Protein AF-F8LAT2-F1 (afdb_monomer)

Mean predicted aligned error: 1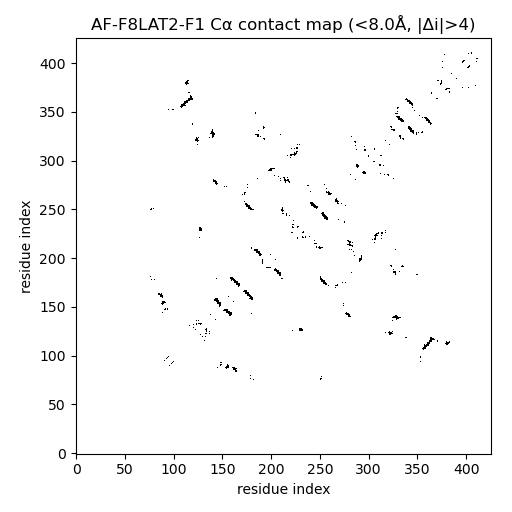1.49 Å

Organism: NCBI:txid765953

pLDDT: mean 87.46, std 16.38, range [27.09, 98.75]

Foldseek 3Di:
DDDDPPVVVVVVVVVVVVVVVVVVVVVVVVVVVVVVVVVVVVVVVVVVVVVVVVVVVVVVVVDDDDPDPCPDDPDPQCVPDDPVFDFLADAACCLVPVLCVVADPPADAADEAEAADAADDPWLACQAPPVVSVVVLPQQWWFQWDDHDPDPPHTHGTQFPGWGWFAPDPQGETKIKTFGDPPFWFAADDCVQVVVPFAAAPVSRDIDTFFLVQLLLQLLLLLAPLQVRPSSVVCCVVCVQFPDWAGPDRGIIMTHGNWDQDPNGTYGDPCPVVVNRGGIGHPCQQLQAARNSHGQDNPPVPSNCSNYPNSSSVCSVVPSCRHFHRGRHQWDWDHDDSFKTKIAGDPSHPRPSVRSHGMYIYTYDNDLVVSVVCVLQVVHLDHDDDPVCPVVVVVSCVDPSQVVCVVVVNHDDDDDDDDPDDDPPD

InterPro domains:
  IPR000914 Solute-binding protein family 5 domain [PF00496] (178-401)
  IPR039424 Solute-binding protein family 5 [PTHR30290] (112-395)

Nearest PDB structures (foldseek):
  7kz9-assembly2_B  TM=7.479E-01  e=2.519E-10  Pseudomonas sp. PDC86
  1uqw-assembly2_B  TM=7.620E-01  e=5.912E-09  Escherichia coli K-12
  6wm7-assembly1_A  TM=7.406E-01  e=2.138E-08  Chelativorans sp. BNC1
  8azb-assembly1_A  TM=6.961E-01  e=1.264E-08  Bacillus subtilis subsp. subtilis str. 168
  3tcf-assembly2_B  TM=6.672E-01  e=8.395E-09  Escherichia coli K-12

Radius of gyration: 28.78 Å; Cα contacts (8 Å, |Δi|>4): 587; chains: 1; bounding box: 106×82×67 Å

Secondary structure (DSSP, 8-state):
-----HHHHHHHHHHHHHHHHHHHHHHHHHHHHHHHHHHHHHHHHHHHHHHHHHHHHHHHTT-------------TT-TT--TTSPPS----HIIIIIHHHHS-TT----SEEEEEEES--S---TT-S-HHHHHHHHHHS-BSEEEPTT-TT-EEESSEEEEEEEEETTTTEEEEEEEEPTT-EEPPP-GGGGTT--PPPGGGGS-EE--HHHHHHHHHHHH-TT---HHHHHHHHHHTTEEEEEEEETTEEEEEE--EEETTEEE--TTHHHHHHT-B---HHHHTB-TTS-BSSS---STTHHHH-HHHHHHHHT-TTTTS----SSEEEEEE-SSEEEEEE-TT-S-GGG--SSEEEEEEESSHHHHHHHHHTTSSS-----GGGHHHHHHHHTSHHHHHHHHTT-PPP-------------

Structure (mmCIF, N/CA/C/O backbone):
data_AF-F8LAT2-F1
#
_entry.id   AF-F8LAT2-F1
#
loop_
_atom_site.group_PDB
_atom_site.id
_atom_site.type_symbol
_atom_site.label_atom_id
_atom_site.label_alt_id
_atom_site.label_comp_id
_atom_site.label_asym_id
_atom_site.label_entity_id
_atom_site.label_seq_id
_atom_site.pdbx_PDB_ins_code
_atom_site.Cartn_x
_atom_site.Cartn_y
_atom_site.Cartn_z
_atom_site.occupancy
_atom_site.B_iso_or_equiv
_atom_site.auth_seq_id
_atom_site.auth_comp_id
_atom_site.auth_asym_id
_atom_site.auth_atom_id
_atom_site.pdbx_PDB_model_num
ATOM 1 N N . MET A 1 1 ? -66.794 55.285 13.303 1.00 44.91 1 MET A N 1
ATOM 2 C CA . MET A 1 1 ? -65.965 54.066 13.448 1.00 44.91 1 MET A CA 1
ATOM 3 C C . MET A 1 1 ? -66.887 52.880 13.693 1.00 44.91 1 MET A C 1
ATOM 5 O O . MET A 1 1 ? -67.553 52.852 14.721 1.00 44.91 1 MET A O 1
ATOM 9 N N . LYS A 1 2 ? -67.024 51.974 12.715 1.00 46.91 2 LYS A N 1
ATOM 10 C CA . LYS A 1 2 ? -67.900 50.793 12.812 1.00 46.91 2 LYS A CA 1
ATOM 11 C C . LYS A 1 2 ? -67.314 49.830 13.852 1.00 46.91 2 LYS A C 1
ATOM 13 O O . LYS A 1 2 ? -66.182 49.393 13.692 1.00 46.91 2 LYS A O 1
ATOM 18 N N . ARG A 1 3 ? -68.063 49.550 14.924 1.00 59.72 3 ARG A N 1
ATOM 19 C CA . ARG A 1 3 ? -67.725 48.508 15.904 1.00 59.72 3 ARG A CA 1
ATOM 20 C C . ARG A 1 3 ? -67.849 47.159 15.201 1.00 59.72 3 ARG A C 1
ATOM 22 O O . ARG A 1 3 ? -68.953 46.784 14.812 1.00 59.72 3 ARG A O 1
ATOM 29 N N . GLU A 1 4 ? -66.732 46.471 14.995 1.00 61.09 4 GLU A N 1
ATOM 30 C CA . GLU A 1 4 ? -66.773 45.080 14.551 1.00 61.09 4 GLU A CA 1
ATOM 31 C C . GLU A 1 4 ? -67.508 44.239 15.610 1.00 61.09 4 GLU A C 1
ATOM 33 O O . GLU A 1 4 ? -67.315 44.457 16.812 1.00 61.09 4 GLU A O 1
ATOM 38 N N . PRO A 1 5 ? -68.393 43.315 15.202 1.00 71.31 5 PRO A N 1
ATOM 39 C CA . PRO A 1 5 ? -69.150 42.515 16.148 1.00 71.31 5 PRO A CA 1
ATOM 40 C C . PRO A 1 5 ? -68.196 41.587 16.908 1.00 71.31 5 PRO A C 1
ATOM 42 O O . PRO A 1 5 ? -67.446 40.827 16.303 1.00 71.31 5 PRO A O 1
ATOM 45 N N . LEU A 1 6 ? -68.257 41.629 18.241 1.00 70.69 6 LEU A N 1
ATOM 46 C CA . LEU A 1 6 ? -67.458 40.832 19.190 1.00 70.69 6 LEU A CA 1
ATOM 47 C C . LEU A 1 6 ? -67.386 39.331 18.828 1.00 70.69 6 LEU A C 1
ATOM 49 O O . LEU A 1 6 ? -66.373 38.673 19.057 1.00 70.69 6 LEU A O 1
ATOM 53 N N . ALA A 1 7 ? -68.438 38.815 18.188 1.00 70.81 7 ALA A N 1
ATOM 54 C CA . ALA A 1 7 ? -68.521 37.453 17.668 1.00 70.81 7 ALA A CA 1
ATOM 55 C C . ALA A 1 7 ? -67.448 37.123 16.609 1.00 70.81 7 ALA A C 1
ATOM 57 O O . ALA A 1 7 ? -66.919 36.016 16.594 1.00 70.81 7 ALA A O 1
ATOM 58 N N . LEU A 1 8 ? -67.084 38.078 15.750 1.00 73.69 8 LEU A N 1
ATOM 59 C CA . LEU A 1 8 ? -66.095 37.888 14.683 1.00 73.69 8 LEU A CA 1
ATOM 60 C C . LEU A 1 8 ? -64.666 37.790 15.241 1.00 73.69 8 LEU A C 1
ATOM 62 O O . LEU A 1 8 ? -63.829 37.074 14.693 1.00 73.69 8 LEU A O 1
ATOM 66 N N . TYR A 1 9 ? -64.406 38.458 16.368 1.00 77.25 9 TYR A N 1
ATOM 67 C CA . TYR A 1 9 ? -63.126 38.392 17.071 1.00 77.25 9 TYR A CA 1
ATOM 68 C C . TYR A 1 9 ? -62.951 37.052 17.799 1.00 77.25 9 TYR A C 1
ATOM 70 O O . TYR A 1 9 ? -61.904 36.417 17.691 1.00 77.25 9 TYR A O 1
ATOM 78 N N . LEU A 1 10 ? -64.008 36.578 18.471 1.00 78.50 10 LEU A N 1
ATOM 79 C CA . LEU A 1 10 ? -64.029 35.259 19.114 1.00 78.50 10 LEU A CA 1
ATOM 80 C C . LEU A 1 10 ? -63.871 34.123 18.096 1.00 78.50 10 LEU A C 1
ATOM 82 O O . LEU A 1 10 ? -63.097 33.198 18.334 1.00 78.50 10 LEU A O 1
ATOM 86 N N . LEU A 1 11 ? -64.538 34.222 16.940 1.00 80.81 11 LEU A N 1
ATOM 87 C CA . LEU A 1 11 ? -64.411 33.238 15.865 1.00 80.81 11 LEU A CA 1
ATOM 88 C C . LEU A 1 11 ? -62.973 33.173 15.327 1.00 80.81 11 LEU A C 1
ATOM 90 O O . LEU A 1 11 ? -62.436 32.079 15.180 1.00 80.81 11 LEU A O 1
ATOM 94 N N . ARG A 1 12 ? -62.323 34.328 15.107 1.00 80.69 12 ARG A N 1
ATOM 95 C CA . ARG A 1 12 ? -60.919 34.388 14.663 1.00 80.69 12 ARG A CA 1
ATOM 96 C C . ARG A 1 12 ? -59.965 33.735 15.658 1.00 80.69 12 ARG A C 1
ATOM 98 O O . ARG A 1 12 ? -59.090 32.981 15.242 1.00 80.69 12 ARG A O 1
ATOM 105 N N . ILE A 1 13 ? -60.141 33.988 16.955 1.00 85.12 13 ILE A N 1
ATOM 106 C CA . ILE A 1 13 ? -59.302 33.386 18.002 1.00 85.12 13 ILE A CA 1
ATOM 107 C C . ILE A 1 13 ? -59.473 31.862 18.018 1.00 85.12 13 ILE A C 1
ATOM 109 O O . ILE A 1 13 ? -58.476 31.144 18.021 1.00 85.12 13 ILE A O 1
ATOM 113 N N . LEU A 1 14 ? -60.711 31.367 17.946 1.00 85.88 14 LEU A N 1
ATOM 114 C CA . LEU A 1 14 ? -61.004 29.932 17.883 1.00 85.88 14 LEU A CA 1
ATOM 115 C C . LEU A 1 14 ? -60.395 29.265 16.644 1.00 85.88 14 LEU A C 1
ATOM 117 O O . LEU A 1 14 ? -59.778 28.207 16.763 1.00 85.88 14 LEU A O 1
ATOM 121 N N . THR A 1 15 ? -60.497 29.892 15.468 1.00 84.44 15 THR A N 1
ATOM 122 C CA . THR A 1 15 ? -59.886 29.353 14.243 1.00 84.44 15 THR A CA 1
ATOM 123 C C . THR A 1 15 ? -58.361 29.363 14.293 1.00 84.44 15 THR A C 1
ATOM 125 O O . THR A 1 15 ? -57.737 28.387 13.881 1.00 84.44 15 THR A O 1
ATOM 128 N N . SER A 1 16 ? -57.747 30.417 14.839 1.00 81.19 16 SER A N 1
ATOM 129 C CA . SER A 1 16 ? -56.289 30.494 14.985 1.00 81.19 16 SER A CA 1
ATOM 130 C C . SER A 1 16 ? -55.766 29.457 15.975 1.00 81.19 16 SER A C 1
ATOM 132 O O . SER A 1 16 ? -54.742 28.827 15.720 1.00 81.19 16 SER A O 1
ATOM 134 N N . PHE A 1 17 ? -56.487 29.226 17.076 1.00 91.00 17 PHE A N 1
ATOM 135 C CA . PHE A 1 17 ? -56.119 28.208 18.057 1.00 91.00 17 PHE A CA 1
ATOM 136 C C . PHE A 1 17 ? -56.288 26.788 17.496 1.00 91.00 17 PHE A C 1
ATOM 138 O O . PHE A 1 17 ? -55.424 25.938 17.699 1.00 91.00 17 PHE A O 1
ATOM 145 N N . GLY A 1 18 ? -57.349 26.545 16.717 1.00 90.38 18 GLY A N 1
ATOM 146 C CA . GLY A 1 18 ? -57.549 25.279 16.008 1.00 90.38 18 GLY A CA 1
ATOM 147 C C . GLY A 1 18 ? -56.432 24.986 15.003 1.00 90.38 18 GLY A C 1
ATOM 148 O O . GLY A 1 18 ? -55.862 23.897 15.018 1.00 90.38 18 GLY A O 1
ATOM 149 N N . LEU A 1 19 ? -56.057 25.968 14.177 1.00 87.19 19 LEU A N 1
ATOM 150 C CA . LEU A 1 19 ? -54.946 25.832 13.225 1.00 87.19 19 LEU A CA 1
ATOM 151 C C . LEU A 1 19 ? -53.607 25.576 13.927 1.00 87.19 19 LEU A C 1
ATOM 153 O O . LEU A 1 19 ? -52.824 24.742 13.472 1.00 87.19 19 LEU A O 1
ATOM 157 N N . PHE A 1 20 ? -53.361 26.243 15.056 1.00 91.06 20 PHE A N 1
ATOM 158 C CA . PHE A 1 20 ? -52.162 26.012 15.857 1.00 91.06 20 PHE A CA 1
ATOM 159 C C . PHE A 1 20 ? -52.115 24.585 16.426 1.00 91.06 20 PHE A C 1
ATOM 161 O O . PHE A 1 20 ? -51.088 23.915 16.316 1.00 91.06 20 PHE A O 1
ATOM 168 N N . ALA A 1 21 ? -53.235 24.079 16.952 1.00 89.19 21 ALA A N 1
ATOM 169 C CA . ALA A 1 21 ? -53.330 22.707 17.448 1.00 89.19 21 ALA A CA 1
ATOM 170 C C . ALA A 1 21 ? -53.102 21.664 16.337 1.00 89.19 21 ALA A C 1
ATOM 172 O O . ALA A 1 21 ? -52.411 20.670 16.560 1.00 89.19 21 ALA A O 1
ATOM 173 N N . PHE A 1 22 ? -53.612 21.903 15.123 1.00 88.06 22 PHE A N 1
ATOM 174 C CA . PHE A 1 22 ? -53.354 21.029 13.973 1.00 88.06 22 PHE A CA 1
ATOM 175 C C . PHE A 1 22 ? -51.885 21.032 13.538 1.00 88.06 22 PHE A C 1
ATOM 177 O O . PHE A 1 22 ? -51.344 19.964 13.252 1.00 88.06 22 PHE A O 1
ATOM 184 N N . MET A 1 23 ? -51.205 22.184 13.539 1.00 86.44 23 MET A N 1
ATOM 185 C CA . MET A 1 23 ? -49.764 22.222 13.252 1.00 86.44 23 MET A CA 1
ATOM 186 C C . MET A 1 23 ? -48.939 21.500 14.320 1.00 86.44 23 MET A C 1
ATOM 188 O O . MET A 1 23 ? -48.005 20.778 13.976 1.00 86.44 23 MET A O 1
ATOM 192 N N . ALA A 1 24 ? -49.299 21.639 15.599 1.00 85.56 24 ALA A N 1
ATOM 193 C CA . ALA A 1 24 ? -48.635 20.918 16.682 1.00 85.56 24 ALA A CA 1
ATOM 194 C C . ALA A 1 24 ? -48.822 19.395 16.552 1.00 85.56 24 ALA A C 1
ATOM 196 O O . ALA A 1 24 ? -47.862 18.644 16.713 1.00 85.56 24 ALA A O 1
ATOM 197 N N . MET A 1 25 ? -50.023 18.937 16.180 1.00 86.06 25 MET A N 1
ATOM 198 C CA . MET A 1 25 ? -50.284 17.518 15.912 1.00 86.06 25 MET A CA 1
ATOM 199 C C . MET A 1 25 ? -49.513 16.991 14.696 1.00 86.06 25 MET A C 1
ATOM 201 O O . MET A 1 25 ? -48.975 15.889 14.758 1.00 86.06 25 MET A O 1
ATOM 205 N N . LEU A 1 26 ? -49.409 17.767 13.612 1.00 83.56 26 LEU A N 1
ATOM 206 C CA . LEU A 1 26 ? -48.616 17.383 12.436 1.00 83.56 26 LEU A CA 1
ATOM 207 C C . LEU A 1 26 ? -47.124 17.286 12.758 1.00 83.56 26 LEU A C 1
ATOM 209 O O . LEU A 1 26 ? -46.466 16.334 12.343 1.00 83.56 26 LEU A O 1
ATOM 213 N N . TYR A 1 27 ? -46.599 18.237 13.532 1.00 89.56 27 TYR A N 1
ATOM 214 C CA . TYR A 1 27 ? -45.217 18.197 13.998 1.00 89.56 27 TYR A CA 1
ATOM 215 C C . TYR A 1 27 ? -44.956 16.956 14.857 1.00 89.56 27 TYR A C 1
ATOM 217 O O . TYR A 1 27 ? -43.986 16.232 14.633 1.00 89.56 27 TYR A O 1
ATOM 225 N N . TRP A 1 28 ? -45.861 16.663 15.791 1.00 83.31 28 TRP A N 1
ATOM 226 C CA . TRP A 1 28 ? -45.716 15.512 16.674 1.00 83.31 28 TRP A CA 1
ATOM 227 C C . TRP A 1 28 ? -45.829 14.183 15.916 1.00 83.31 28 TRP A C 1
ATOM 229 O O . TRP A 1 28 ? -45.012 13.290 16.121 1.00 83.31 28 TRP A O 1
ATOM 239 N N . SER A 1 29 ? -46.750 14.090 14.952 1.00 87.38 29 SER A N 1
ATOM 240 C CA . SER A 1 29 ? -46.856 12.939 14.049 1.00 87.38 29 SER A CA 1
ATOM 241 C C . SER A 1 29 ? -45.600 12.752 13.195 1.00 87.38 29 SER A C 1
ATOM 243 O O . SER A 1 29 ? -45.178 11.618 12.991 1.00 87.38 29 SER A O 1
ATOM 245 N N . SER A 1 30 ? -44.990 13.833 12.700 1.00 82.31 30 SER A N 1
ATOM 246 C CA . SER A 1 30 ? -43.747 13.753 11.923 1.00 82.31 30 SER A CA 1
ATOM 247 C C . SER A 1 30 ? -42.578 13.267 12.776 1.00 82.31 30 SER A C 1
ATOM 249 O O . SER A 1 30 ? -41.777 12.464 12.305 1.00 82.31 30 SER A O 1
ATOM 251 N N . SER A 1 31 ? -42.488 13.732 14.024 1.00 83.56 31 SER A N 1
ATOM 252 C CA . SER A 1 31 ? -41.450 13.295 14.962 1.00 83.56 31 SER A CA 1
ATOM 253 C C . SER A 1 31 ? -41.573 11.803 15.275 1.00 83.56 31 SER A C 1
ATOM 255 O O . SER A 1 31 ? -40.567 11.101 15.278 1.00 83.56 31 SER A O 1
ATOM 257 N N . LEU A 1 32 ? -42.801 11.310 15.471 1.00 82.12 32 LEU A N 1
ATOM 258 C CA . LEU A 1 32 ? -43.060 9.894 15.746 1.00 82.12 32 LEU A CA 1
ATOM 259 C C . LEU A 1 32 ? -42.668 9.006 14.553 1.00 82.12 32 LEU A C 1
ATOM 261 O O . LEU A 1 32 ? -41.980 8.006 14.715 1.00 82.12 32 LEU A O 1
ATOM 265 N N . VAL A 1 33 ? -43.027 9.423 13.333 1.00 80.19 33 VAL A N 1
ATOM 266 C CA . VAL A 1 33 ? -42.658 8.705 12.100 1.00 80.19 33 VAL A CA 1
ATOM 267 C C . VAL A 1 33 ? -41.141 8.697 11.884 1.00 80.19 33 VAL A C 1
ATOM 269 O O . VAL A 1 33 ? -40.595 7.716 11.382 1.00 80.19 33 VAL A O 1
ATOM 272 N N . GLU A 1 34 ? -40.434 9.766 12.261 1.00 79.88 34 GLU A N 1
ATOM 273 C CA . GLU A 1 34 ? -38.973 9.820 12.170 1.00 79.88 34 GLU A CA 1
ATOM 274 C C . GLU A 1 34 ? -38.292 8.892 13.190 1.00 79.88 34 GLU A C 1
ATOM 276 O O . GLU A 1 34 ? -37.282 8.259 12.865 1.00 79.88 34 GLU A O 1
ATOM 281 N N . GLU A 1 35 ? -38.838 8.779 14.402 1.00 79.69 35 GLU A N 1
ATOM 282 C CA . GLU A 1 35 ? -38.375 7.822 15.415 1.00 79.69 35 GLU A CA 1
ATOM 283 C C . GLU A 1 35 ? -38.609 6.371 14.977 1.00 79.69 35 GLU A C 1
ATOM 285 O O . GLU A 1 35 ? -37.674 5.568 15.033 1.00 79.69 35 GLU A O 1
ATOM 290 N N . ASP A 1 36 ? -39.784 6.060 14.426 1.00 74.69 36 ASP A N 1
ATOM 291 C CA . ASP A 1 36 ? -40.097 4.731 13.886 1.00 74.69 36 ASP A CA 1
ATOM 292 C C . ASP A 1 36 ? -39.223 4.384 12.667 1.00 74.69 36 ASP A C 1
ATOM 294 O O . ASP A 1 36 ? -38.719 3.270 12.531 1.00 74.69 36 ASP A O 1
ATOM 298 N N . LEU A 1 37 ? -38.935 5.349 11.788 1.00 74.12 37 LEU A N 1
ATOM 299 C CA . LEU A 1 37 ? -37.991 5.143 10.683 1.00 74.12 37 LEU A CA 1
ATOM 300 C C . LEU A 1 37 ? -36.563 4.896 11.177 1.00 74.12 37 LEU A C 1
ATOM 302 O O . LEU A 1 37 ? -35.821 4.118 10.565 1.00 74.12 37 LEU A O 1
ATOM 306 N N . LYS A 1 38 ? -36.149 5.552 12.267 1.00 76.50 38 LYS A N 1
ATOM 307 C CA . LYS A 1 38 ? -34.843 5.314 12.892 1.00 76.50 38 LYS A CA 1
ATOM 308 C C . LYS A 1 38 ? -34.787 3.924 13.524 1.00 76.50 38 LYS A C 1
ATOM 310 O O . LYS A 1 38 ? -33.777 3.247 13.318 1.00 76.50 38 LYS A O 1
ATOM 315 N N . SER A 1 39 ? -35.842 3.478 14.210 1.00 77.12 39 SER A N 1
ATOM 316 C CA . SER A 1 39 ? -35.899 2.145 14.827 1.00 77.12 39 SER A CA 1
ATOM 317 C C . SER A 1 39 ? -35.858 1.039 13.767 1.00 77.12 39 SER A C 1
ATOM 319 O O . SER A 1 39 ? -34.952 0.207 13.800 1.00 77.12 39 SER A O 1
ATOM 321 N N . VAL A 1 40 ? -36.690 1.125 12.723 1.00 75.19 40 VAL A N 1
ATOM 322 C CA . VAL A 1 40 ? -36.713 0.162 11.607 1.00 75.19 40 VAL A CA 1
ATOM 323 C C . VAL A 1 40 ? -35.362 0.109 10.888 1.00 75.19 40 VAL A C 1
ATOM 325 O O . VAL A 1 40 ? -34.879 -0.957 10.501 1.00 75.19 40 VAL A O 1
ATOM 328 N N . ARG A 1 41 ? -34.682 1.251 10.727 1.00 72.88 41 ARG A N 1
ATOM 329 C CA . ARG A 1 41 ? -33.348 1.295 10.107 1.00 72.88 41 ARG A CA 1
ATOM 330 C C . ARG A 1 41 ? -32.264 0.684 10.999 1.00 72.88 41 ARG A C 1
ATOM 332 O O . ARG A 1 41 ? -31.286 0.158 10.463 1.00 72.88 41 ARG A O 1
ATOM 339 N N . MET A 1 42 ? -32.409 0.749 12.324 1.00 77.31 42 MET A N 1
ATOM 340 C CA . MET A 1 42 ? -31.531 0.041 13.260 1.00 77.31 42 MET A CA 1
ATOM 341 C C . MET A 1 42 ? -31.795 -1.466 13.249 1.00 77.31 42 MET A C 1
ATOM 343 O O . MET A 1 42 ? -30.836 -2.230 13.147 1.00 77.31 42 MET A O 1
ATOM 347 N N . GLU A 1 43 ? -33.059 -1.889 13.237 1.00 73.62 43 GLU A N 1
ATOM 348 C CA . GLU A 1 43 ? -33.444 -3.302 13.144 1.00 73.62 43 GLU A CA 1
ATOM 349 C C . GLU A 1 43 ? -32.963 -3.933 11.832 1.00 73.62 43 GLU A C 1
ATOM 351 O O . GLU A 1 43 ? -32.356 -5.001 11.842 1.00 73.62 43 GLU A O 1
ATOM 356 N N . LEU A 1 44 ? -33.098 -3.236 10.696 1.00 72.62 44 LEU A N 1
ATOM 357 C CA . LEU A 1 44 ? -32.559 -3.693 9.407 1.00 72.62 44 LEU A CA 1
ATOM 358 C C . LEU A 1 44 ? -31.027 -3.798 9.403 1.00 72.62 44 LEU A C 1
ATOM 360 O O . LEU A 1 44 ? -30.465 -4.659 8.723 1.00 72.62 44 LEU A O 1
ATOM 364 N N . ARG A 1 45 ? -30.328 -2.930 10.146 1.00 70.88 45 ARG A N 1
ATOM 365 C CA . ARG A 1 45 ? -28.870 -3.030 10.315 1.00 70.88 45 ARG A CA 1
ATOM 366 C C . ARG A 1 45 ? -28.491 -4.232 11.174 1.00 70.88 45 ARG A C 1
ATOM 368 O O . ARG A 1 45 ? -27.539 -4.919 10.814 1.00 70.88 45 ARG A O 1
ATOM 375 N N . GLN A 1 46 ? -29.229 -4.501 12.249 1.00 72.94 46 GLN A N 1
ATOM 376 C CA . GLN A 1 46 ? -29.024 -5.683 13.088 1.00 72.94 46 GLN A CA 1
ATOM 377 C C . GLN A 1 46 ? -29.297 -6.972 12.305 1.00 72.94 46 GLN A C 1
ATOM 379 O O . GLN A 1 46 ? -28.395 -7.792 12.184 1.00 72.94 46 GLN A O 1
ATOM 384 N N . LEU A 1 47 ? -30.437 -7.079 11.616 1.00 69.19 47 LEU A N 1
ATOM 385 C CA . LEU A 1 47 ? -30.765 -8.218 10.748 1.00 69.19 47 LEU A CA 1
ATOM 386 C C . LEU A 1 47 ? -29.716 -8.454 9.654 1.00 69.19 47 LEU A C 1
ATOM 388 O O . LEU A 1 47 ? -29.323 -9.590 9.395 1.00 69.19 47 LEU A O 1
ATOM 392 N N . ARG A 1 48 ? -29.210 -7.389 9.019 1.00 66.00 48 ARG A N 1
ATOM 393 C CA . ARG A 1 48 ? -28.125 -7.506 8.031 1.00 66.00 48 ARG A CA 1
ATOM 394 C C . ARG A 1 48 ? -26.830 -8.028 8.657 1.00 66.00 48 ARG A C 1
ATOM 396 O O . ARG A 1 48 ? -26.109 -8.786 8.003 1.00 66.00 48 ARG A O 1
ATOM 403 N N . ASN A 1 49 ? -26.520 -7.616 9.882 1.00 66.94 49 ASN A N 1
ATOM 404 C CA . ASN A 1 49 ? -25.345 -8.083 10.611 1.00 66.94 49 ASN A CA 1
ATOM 405 C C . ASN A 1 49 ? -25.502 -9.549 11.040 1.00 66.94 49 ASN A C 1
ATOM 407 O O . ASN A 1 49 ? -24.564 -10.323 10.852 1.00 66.94 49 ASN A O 1
ATOM 411 N N . ASP A 1 50 ? -26.690 -9.952 11.486 1.00 65.31 50 ASP A N 1
ATOM 412 C CA . ASP A 1 50 ? -26.999 -11.324 11.899 1.00 65.31 50 ASP A CA 1
ATOM 413 C C . ASP A 1 50 ? -26.966 -12.291 10.707 1.00 65.31 50 ASP A C 1
ATOM 415 O O . ASP A 1 50 ? -26.337 -13.349 10.771 1.00 65.31 50 ASP A O 1
ATOM 419 N N . VAL A 1 51 ? -27.541 -11.903 9.562 1.00 63.25 51 VAL A N 1
ATOM 420 C CA . VAL A 1 51 ? -27.476 -12.690 8.316 1.00 63.25 51 VAL A CA 1
ATOM 421 C C . VAL A 1 51 ? -26.036 -12.810 7.812 1.00 63.25 51 VAL A C 1
ATOM 423 O O . VAL A 1 51 ? -25.619 -13.889 7.381 1.00 63.25 51 VAL A O 1
ATOM 426 N N . ARG A 1 52 ? -25.235 -11.737 7.905 1.00 53.97 52 ARG A N 1
ATOM 427 C CA . ARG A 1 52 ? -23.802 -11.806 7.584 1.00 53.97 52 ARG A CA 1
ATOM 428 C C . ARG A 1 52 ? -23.087 -12.786 8.510 1.00 53.97 52 ARG A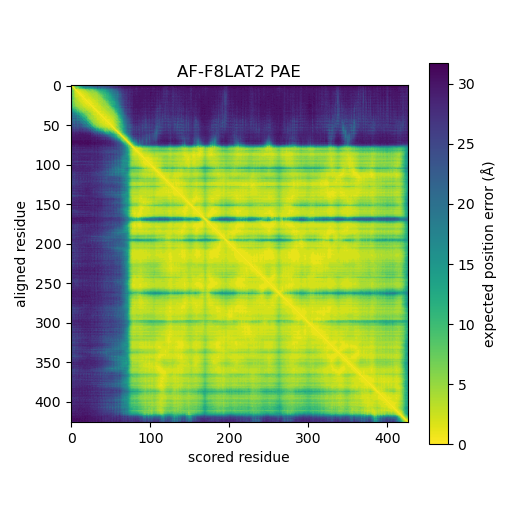 C 1
ATOM 430 O O . ARG A 1 52 ? -22.420 -13.680 7.992 1.00 53.97 52 ARG A O 1
ATOM 437 N N . GLN A 1 53 ? -23.262 -12.684 9.828 1.00 50.06 53 GLN A N 1
ATOM 438 C CA . GLN A 1 53 ? -22.641 -13.593 10.800 1.00 50.06 53 GLN A CA 1
ATOM 439 C C . GLN A 1 53 ? -23.033 -15.064 10.579 1.00 50.06 53 GLN A C 1
ATOM 441 O O . GLN A 1 53 ? -22.173 -15.946 10.650 1.00 50.06 53 GLN A O 1
ATOM 446 N N . LEU A 1 54 ? -24.297 -15.340 10.246 1.00 46.41 54 LEU A N 1
ATOM 447 C CA . LEU A 1 54 ? -24.775 -16.690 9.927 1.00 46.41 54 LEU A CA 1
ATOM 448 C C . LEU A 1 54 ? -24.170 -17.229 8.620 1.00 46.41 54 LEU A C 1
ATOM 450 O O . LEU A 1 54 ? -23.759 -18.394 8.566 1.00 46.41 54 LEU A O 1
ATOM 454 N N . SER A 1 55 ? -24.031 -16.386 7.588 1.00 42.12 55 SER A N 1
ATOM 455 C CA . SER A 1 55 ? -23.333 -16.774 6.354 1.00 42.12 55 SER A CA 1
ATOM 456 C C . SER A 1 55 ? -21.846 -17.061 6.610 1.00 42.12 55 SER A C 1
ATOM 458 O O . S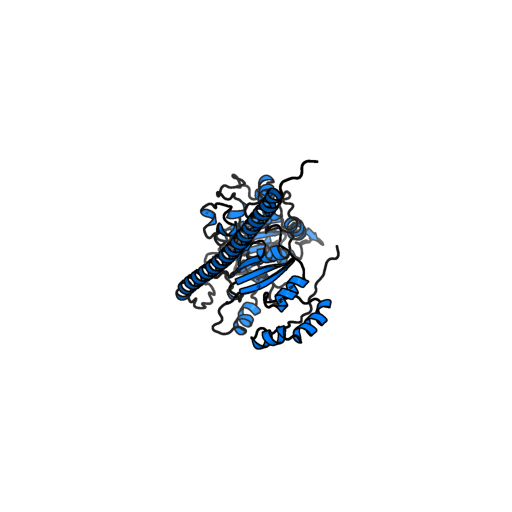ER A 1 55 ? -21.323 -18.063 6.126 1.00 42.12 55 SER A O 1
ATOM 460 N N . PHE A 1 56 ? -21.189 -16.268 7.468 1.00 44.84 56 PHE A N 1
ATOM 461 C CA . PHE A 1 56 ? -19.786 -16.452 7.843 1.00 44.84 56 PHE A CA 1
ATOM 462 C C . PHE A 1 56 ? -19.559 -17.756 8.620 1.00 44.84 56 PHE A C 1
ATOM 464 O O . PHE A 1 56 ? -18.649 -18.508 8.279 1.00 44.84 56 PHE A O 1
ATOM 471 N N . ARG A 1 57 ? -20.416 -18.102 9.594 1.00 39.28 57 ARG A N 1
ATOM 472 C CA . ARG A 1 57 ? -20.319 -19.386 10.325 1.00 39.28 57 ARG A CA 1
ATOM 473 C C . ARG A 1 57 ? -20.469 -20.611 9.420 1.00 39.28 57 ARG A C 1
ATOM 475 O O . ARG A 1 57 ? -19.851 -21.643 9.679 1.00 39.28 57 ARG A O 1
ATOM 482 N N . THR A 1 58 ? -21.268 -20.499 8.362 1.00 34.72 58 THR A N 1
ATOM 483 C CA . THR A 1 58 ? -21.496 -21.600 7.414 1.00 34.72 58 THR A CA 1
ATOM 484 C C . THR A 1 58 ? -20.305 -21.788 6.466 1.00 34.72 58 THR A C 1
ATOM 486 O O . THR A 1 58 ? -19.991 -22.918 6.097 1.00 34.72 58 THR A O 1
ATOM 489 N N . VAL A 1 59 ? -19.590 -20.707 6.131 1.00 40.34 59 VAL A N 1
ATOM 490 C CA . VAL A 1 59 ? -18.358 -20.753 5.322 1.00 40.34 59 VAL A CA 1
ATOM 491 C C . VAL A 1 59 ? -17.162 -21.253 6.145 1.00 40.34 59 VAL A C 1
ATOM 493 O O . VAL A 1 59 ? -16.431 -22.123 5.682 1.00 40.34 59 VAL A O 1
ATOM 496 N N . PHE A 1 60 ? -17.006 -20.803 7.395 1.00 36.09 60 PHE A N 1
ATOM 497 C CA . PHE A 1 60 ? -15.875 -21.189 8.254 1.00 36.09 60 PHE A CA 1
ATOM 498 C C . PHE A 1 60 ? -15.852 -22.682 8.633 1.00 36.09 60 PHE A C 1
ATOM 500 O O . PHE A 1 60 ? -14.779 -23.265 8.749 1.00 36.09 60 PHE A O 1
ATOM 507 N N . LYS A 1 61 ? -17.009 -23.357 8.738 1.00 34.41 61 LYS A N 1
ATOM 508 C CA . LYS A 1 61 ? -17.052 -24.809 9.015 1.00 34.41 61 LYS A CA 1
ATOM 509 C C . LYS A 1 61 ? -16.581 -25.701 7.857 1.00 34.41 61 LYS A C 1
ATOM 511 O O . LYS A 1 61 ? -16.440 -26.904 8.061 1.00 34.41 61 LYS A O 1
ATOM 516 N N . ARG A 1 62 ? -16.349 -25.158 6.655 1.00 31.66 62 ARG A N 1
ATOM 517 C CA . ARG A 1 62 ? -15.890 -25.933 5.486 1.00 31.66 62 ARG A CA 1
ATOM 518 C C . ARG A 1 62 ? -14.400 -25.808 5.179 1.00 31.66 62 ARG A C 1
ATOM 520 O O . ARG A 1 62 ? -13.923 -26.505 4.291 1.00 31.66 62 ARG A O 1
ATOM 527 N N . SER A 1 63 ? -13.660 -24.996 5.921 1.00 36.94 63 SER A N 1
ATOM 528 C CA . SER A 1 63 ? -12.237 -24.780 5.664 1.00 36.94 63 SER A CA 1
ATOM 529 C C . SER A 1 63 ? -11.509 -24.456 6.961 1.00 36.94 63 SER A C 1
ATOM 531 O O . SER A 1 63 ? -11.194 -23.302 7.230 1.00 36.94 63 SER A O 1
ATOM 533 N N . ALA A 1 64 ? -11.245 -25.491 7.759 1.00 28.97 64 ALA A N 1
ATOM 534 C CA . ALA A 1 64 ? -10.142 -25.461 8.710 1.00 28.97 64 ALA A CA 1
ATOM 535 C C . ALA A 1 64 ? -8.846 -25.647 7.899 1.00 28.97 64 ALA A C 1
ATOM 537 O O . ALA A 1 64 ? -8.670 -26.714 7.300 1.00 28.97 64 ALA A O 1
ATOM 538 N N . PRO A 1 65 ? -7.956 -24.644 7.799 1.00 34.53 65 PRO A N 1
ATOM 539 C CA . PRO A 1 65 ? -6.688 -24.837 7.130 1.00 34.53 65 PRO A CA 1
ATOM 540 C C . PRO A 1 65 ? -5.767 -25.587 8.088 1.00 34.53 65 PRO A C 1
ATOM 542 O O . PRO A 1 65 ? -5.411 -25.102 9.158 1.00 34.53 65 PRO A O 1
ATOM 545 N N . THR A 1 66 ? -5.369 -26.793 7.698 1.00 27.09 66 THR A N 1
ATOM 546 C CA . THR A 1 66 ? -4.188 -27.430 8.274 1.00 27.09 66 THR A CA 1
ATOM 547 C C . THR A 1 66 ? -3.011 -26.481 8.058 1.00 27.09 66 THR A C 1
ATOM 549 O O . THR A 1 66 ? -2.737 -26.111 6.915 1.00 27.09 66 THR A O 1
ATOM 552 N N . ILE A 1 67 ? -2.317 -26.094 9.131 1.00 34.06 67 ILE A N 1
ATOM 553 C CA . ILE A 1 67 ? -1.028 -25.397 9.070 1.00 34.06 67 ILE A CA 1
ATOM 554 C C . ILE A 1 67 ? -0.031 -26.365 8.419 1.00 34.06 67 ILE A C 1
ATOM 556 O O . ILE A 1 67 ? 0.689 -27.109 9.079 1.00 34.06 67 ILE A O 1
ATOM 560 N N . ARG A 1 68 ? -0.032 -26.425 7.087 1.00 27.66 68 ARG A N 1
ATOM 561 C CA . ARG A 1 68 ? 1.080 -26.962 6.317 1.00 27.66 68 ARG A CA 1
ATOM 562 C C . ARG A 1 68 ? 1.974 -25.781 6.004 1.00 27.66 68 ARG A C 1
ATOM 564 O O . ARG A 1 68 ? 1.639 -24.945 5.175 1.00 27.66 68 ARG A O 1
ATOM 571 N N . SER A 1 69 ? 3.117 -25.747 6.682 1.00 30.11 69 SER A N 1
ATOM 572 C CA . SER A 1 69 ? 4.318 -25.106 6.164 1.00 30.11 69 SER A CA 1
ATOM 573 C C . SER A 1 69 ? 4.547 -25.644 4.753 1.00 30.11 69 SER A C 1
ATOM 575 O O . SER A 1 69 ? 5.044 -26.754 4.564 1.00 30.11 69 SER A O 1
ATOM 577 N N . SER A 1 70 ? 4.103 -24.900 3.745 1.00 32.78 70 SER A N 1
ATOM 578 C CA . SER A 1 70 ? 4.561 -25.098 2.383 1.00 32.78 70 SER A CA 1
ATOM 579 C C . SER A 1 70 ? 5.928 -24.428 2.284 1.00 32.78 70 SER A C 1
ATOM 581 O O . SER A 1 70 ? 6.065 -23.344 1.717 1.00 32.78 70 SER A O 1
ATOM 583 N N . LEU A 1 71 ? 6.957 -25.082 2.833 1.00 34.97 71 LEU A N 1
ATOM 584 C CA . LEU A 1 71 ? 8.246 -25.069 2.151 1.00 34.97 71 LEU A CA 1
ATOM 585 C C . LEU A 1 71 ? 7.976 -25.720 0.791 1.00 34.97 71 LEU A C 1
ATOM 587 O O . LEU A 1 71 ? 7.965 -26.943 0.663 1.00 34.97 71 LEU A O 1
ATOM 591 N N . GLY A 1 72 ? 7.606 -24.887 -0.180 1.00 32.56 72 GLY A N 1
ATOM 592 C CA . GLY A 1 72 ? 7.369 -25.311 -1.545 1.00 32.56 72 GLY A CA 1
ATOM 593 C C . GLY A 1 72 ? 8.630 -25.982 -2.063 1.00 32.56 72 GLY A C 1
ATOM 594 O O . GLY A 1 72 ? 9.720 -25.413 -2.020 1.00 32.56 72 GLY A O 1
ATOM 595 N N . THR A 1 73 ? 8.466 -27.214 -2.527 1.00 31.22 73 THR A N 1
ATOM 596 C CA . THR A 1 73 ? 9.315 -27.791 -3.565 1.00 31.22 73 THR A CA 1
ATOM 597 C C . THR A 1 73 ? 9.543 -26.735 -4.643 1.00 31.22 73 THR A C 1
ATOM 599 O O . THR A 1 73 ? 8.575 -26.087 -5.030 1.00 31.22 73 THR A O 1
ATOM 602 N N . VAL A 1 74 ? 10.798 -26.542 -5.063 1.00 37.94 74 VAL A N 1
ATOM 603 C CA . VAL A 1 74 ? 11.206 -25.623 -6.139 1.00 37.94 74 VAL A CA 1
ATOM 604 C C . VAL A 1 74 ? 10.261 -25.820 -7.321 1.00 37.94 74 VAL A C 1
ATOM 606 O O . VAL A 1 74 ? 10.324 -26.842 -7.997 1.00 37.94 74 VAL A O 1
ATOM 609 N N . ASP A 1 75 ? 9.320 -24.895 -7.464 1.00 44.28 75 ASP A N 1
ATOM 610 C CA . ASP A 1 75 ? 8.302 -24.913 -8.502 1.00 44.28 75 ASP A CA 1
ATOM 611 C C . ASP A 1 75 ? 8.944 -24.370 -9.782 1.00 44.28 75 ASP A C 1
ATOM 613 O O . ASP A 1 75 ? 9.750 -23.435 -9.728 1.00 44.28 75 ASP A O 1
ATOM 617 N N . ASP A 1 76 ? 8.597 -24.938 -10.935 1.00 53.19 76 ASP A N 1
ATOM 618 C CA . ASP A 1 76 ? 9.118 -24.570 -12.265 1.00 53.19 76 ASP A CA 1
ATOM 619 C C . ASP A 1 76 ? 8.749 -23.118 -12.681 1.00 53.19 76 ASP A C 1
ATOM 621 O O . ASP A 1 76 ? 8.991 -22.696 -13.814 1.00 53.19 76 ASP A O 1
ATOM 625 N N . SER A 1 77 ? 8.175 -22.319 -11.773 1.00 60.81 77 SER A N 1
ATOM 626 C CA . SER A 1 77 ? 7.690 -20.953 -11.991 1.00 60.81 77 SER A CA 1
ATOM 627 C C . SER A 1 77 ? 8.788 -19.902 -12.183 1.00 60.81 77 SER A C 1
ATOM 629 O O . SER A 1 77 ? 8.498 -18.816 -12.679 1.00 60.81 77 SER A O 1
ATOM 631 N N . HIS A 1 78 ? 10.041 -20.178 -11.799 1.00 76.81 78 HIS A N 1
ATOM 632 C CA . HIS A 1 78 ? 11.141 -19.199 -11.857 1.00 76.81 78 HIS A CA 1
ATOM 633 C C . HIS A 1 78 ? 12.341 -19.699 -12.662 1.00 76.81 78 HIS A C 1
ATOM 635 O O . HIS A 1 78 ? 13.457 -19.809 -12.153 1.00 76.81 78 HIS A O 1
ATOM 641 N N . THR A 1 79 ? 12.123 -19.944 -13.952 1.00 82.19 79 THR A N 1
ATOM 642 C CA . THR A 1 79 ? 13.136 -20.413 -14.920 1.00 82.19 79 THR A CA 1
ATOM 643 C C . THR A 1 79 ? 14.410 -19.558 -14.966 1.00 82.19 79 THR A C 1
ATOM 645 O O . THR A 1 79 ? 15.488 -20.062 -15.276 1.00 82.19 79 THR A O 1
ATOM 648 N N . HIS A 1 80 ? 14.309 -18.266 -14.645 1.00 89.94 80 HIS A N 1
ATOM 649 C CA . HIS A 1 80 ? 15.426 -17.321 -14.672 1.00 89.94 80 HIS A CA 1
ATOM 650 C C . HIS A 1 80 ? 16.197 -17.211 -13.349 1.00 89.94 80 HIS A C 1
ATOM 652 O O . HIS A 1 80 ? 17.176 -16.462 -13.294 1.00 89.94 80 HIS A O 1
ATOM 658 N N . MET A 1 81 ? 15.776 -17.900 -12.285 1.00 92.56 81 MET A N 1
ATOM 659 C CA . MET A 1 81 ? 16.425 -17.828 -10.975 1.00 92.56 81 MET A CA 1
ATOM 660 C C . MET A 1 81 ? 17.759 -18.579 -10.980 1.00 92.56 81 MET A C 1
ATOM 662 O O . MET A 1 81 ? 17.832 -19.724 -11.417 1.00 92.56 81 MET A O 1
ATOM 666 N N . ASN A 1 82 ? 18.826 -17.955 -10.473 1.00 90.94 82 ASN A N 1
ATOM 667 C CA . ASN A 1 82 ? 20.144 -18.582 -10.421 1.00 90.94 82 ASN A CA 1
ATOM 668 C C . ASN A 1 82 ? 20.426 -19.124 -9.005 1.00 90.94 82 ASN A C 1
ATOM 670 O O . ASN A 1 82 ? 20.579 -18.322 -8.079 1.00 90.94 82 ASN A O 1
ATOM 674 N N . PRO A 1 83 ? 20.534 -20.451 -8.799 1.00 90.12 83 PRO A N 1
ATOM 675 C CA . PRO A 1 83 ? 20.744 -21.033 -7.471 1.00 90.12 83 PRO A CA 1
ATOM 676 C C . PRO A 1 83 ? 22.098 -20.663 -6.847 1.00 90.12 83 PRO A C 1
ATOM 678 O O . PRO A 1 83 ? 22.200 -20.605 -5.623 1.00 90.12 83 PRO A O 1
ATOM 681 N N . ASP A 1 84 ? 23.107 -20.348 -7.662 1.00 93.31 84 ASP A N 1
ATOM 682 C CA . ASP A 1 84 ? 24.459 -20.013 -7.200 1.00 93.31 84 ASP A CA 1
ATOM 683 C C . ASP A 1 84 ? 24.579 -18.558 -6.719 1.00 93.31 84 ASP A C 1
ATOM 685 O O . ASP A 1 84 ? 25.559 -18.184 -6.069 1.00 93.31 84 ASP A O 1
ATOM 689 N N . LEU A 1 85 ? 23.591 -17.711 -7.038 1.00 94.00 85 LEU A N 1
ATOM 690 C CA . LEU A 1 85 ? 23.570 -16.319 -6.603 1.00 94.00 85 LEU A CA 1
ATOM 691 C C . LEU A 1 85 ? 22.847 -16.159 -5.259 1.00 94.00 85 LEU A C 1
ATOM 693 O O . LEU A 1 85 ? 21.733 -16.675 -5.086 1.00 94.00 85 LEU A O 1
ATOM 697 N N . PRO A 1 86 ? 23.432 -15.391 -4.317 1.00 94.62 86 PRO A N 1
ATOM 698 C CA . PRO A 1 86 ? 22.842 -15.188 -3.004 1.00 94.62 86 PRO A CA 1
ATOM 699 C C . PRO A 1 86 ? 21.530 -14.406 -3.103 1.00 94.62 86 PRO A C 1
ATOM 701 O O . PRO A 1 86 ? 21.398 -13.472 -3.895 1.00 94.62 86 PRO A O 1
ATOM 704 N N . ASN A 1 87 ? 20.575 -14.751 -2.238 1.00 95.69 87 ASN A N 1
ATOM 705 C CA . ASN A 1 87 ? 19.394 -13.926 -2.021 1.00 95.69 87 ASN A CA 1
ATOM 706 C C . ASN A 1 87 ? 19.785 -12.690 -1.200 1.00 95.69 87 ASN A C 1
ATOM 708 O O . ASN A 1 87 ? 20.381 -12.803 -0.128 1.00 95.69 87 ASN A O 1
ATOM 712 N N . LEU A 1 88 ? 19.440 -11.498 -1.686 1.00 95.31 88 LEU A N 1
ATOM 713 C CA . LEU A 1 88 ? 19.606 -10.258 -0.928 1.00 95.31 88 LEU A CA 1
ATOM 714 C C . LEU A 1 88 ? 18.606 -10.129 0.232 1.00 95.31 88 LEU A C 1
ATOM 716 O O . LEU A 1 88 ? 18.776 -9.243 1.076 1.00 95.31 88 LEU A O 1
ATOM 720 N N . LEU A 1 89 ? 17.572 -10.970 0.238 1.00 96.06 89 LEU A N 1
ATOM 721 C CA . LEU A 1 89 ? 16.557 -11.088 1.275 1.00 96.06 89 LEU A CA 1
ATOM 722 C C . LEU A 1 89 ? 16.923 -12.217 2.233 1.00 96.06 89 LEU A C 1
ATOM 724 O O . LEU A 1 89 ? 17.566 -13.195 1.862 1.00 96.06 89 LEU A O 1
ATOM 728 N N . SER A 1 90 ? 16.496 -12.082 3.481 1.00 94.75 90 SER A N 1
ATOM 729 C CA . SER A 1 90 ? 16.652 -13.136 4.482 1.00 94.75 90 SER A CA 1
ATOM 730 C C . SER A 1 90 ? 15.454 -13.135 5.411 1.00 94.75 90 SER A C 1
ATOM 732 O O . SER A 1 90 ? 14.846 -12.086 5.612 1.00 94.75 90 SER A O 1
ATOM 734 N N . ASP A 1 91 ? 15.141 -14.269 6.019 1.00 93.38 91 ASP A N 1
ATOM 735 C CA . ASP A 1 91 ? 13.881 -14.403 6.742 1.00 93.38 91 ASP A CA 1
ATOM 736 C C . ASP A 1 91 ? 13.820 -13.591 8.038 1.00 93.38 91 ASP A C 1
ATOM 738 O O . ASP A 1 91 ? 14.838 -13.302 8.690 1.00 93.38 91 ASP A O 1
ATOM 742 N N . ASP A 1 92 ? 12.610 -13.182 8.407 1.00 93.94 92 ASP A N 1
ATOM 743 C CA . ASP A 1 92 ? 12.351 -12.440 9.633 1.00 93.94 92 ASP A CA 1
ATOM 744 C C . ASP A 1 92 ? 11.957 -13.383 10.776 1.00 93.94 92 ASP A C 1
ATOM 746 O O . ASP A 1 92 ? 10.811 -13.819 10.884 1.00 93.94 92 ASP A O 1
ATOM 750 N N . LEU A 1 93 ? 12.913 -13.638 11.675 1.00 92.69 93 LEU A N 1
ATOM 751 C CA . LEU A 1 93 ? 12.732 -14.499 12.848 1.00 92.69 93 LEU A CA 1
ATOM 752 C C . LEU A 1 93 ? 11.536 -14.101 13.722 1.00 92.69 93 LEU A C 1
ATOM 754 O O . LEU A 1 93 ? 10.982 -14.966 14.402 1.00 92.69 93 LEU A O 1
ATOM 758 N N . PHE A 1 94 ? 11.142 -12.821 13.723 1.00 93.44 94 PHE A N 1
ATOM 759 C CA . PHE A 1 94 ? 9.967 -12.402 14.475 1.00 93.44 94 PHE A CA 1
ATOM 760 C C . PHE A 1 94 ? 8.711 -13.090 13.941 1.00 93.44 94 PHE A C 1
ATOM 762 O O . PHE A 1 94 ? 7.999 -13.731 14.706 1.00 93.44 94 PHE A O 1
ATOM 769 N N . TYR A 1 95 ? 8.471 -13.021 12.634 1.00 90.88 95 TYR A N 1
ATOM 770 C CA . TYR A 1 95 ? 7.291 -13.624 12.019 1.00 90.88 95 TYR A CA 1
ATOM 771 C C . TYR A 1 95 ? 7.389 -15.148 11.906 1.00 90.88 95 TYR A C 1
ATOM 773 O O . TYR A 1 95 ? 6.370 -15.827 11.988 1.00 90.88 95 TYR A O 1
ATOM 781 N N . GLU A 1 96 ? 8.595 -15.696 11.753 1.00 90.31 96 GLU A N 1
ATOM 782 C CA . GLU A 1 96 ? 8.787 -17.147 11.652 1.00 90.31 96 GLU A CA 1
ATOM 783 C C . GLU A 1 96 ? 8.681 -17.881 12.989 1.00 90.31 96 GLU A C 1
ATOM 785 O O . GLU A 1 96 ? 8.256 -19.034 13.024 1.00 90.31 96 GLU A O 1
ATOM 790 N N . LYS A 1 97 ? 9.136 -17.257 14.084 1.00 91.88 97 LYS A N 1
ATOM 791 C CA . LYS A 1 97 ? 9.318 -17.946 15.372 1.00 91.88 97 LYS A CA 1
ATOM 792 C C . LYS A 1 97 ? 8.705 -17.199 16.543 1.00 91.88 97 LYS A C 1
ATOM 794 O O . LYS A 1 97 ? 7.968 -17.800 17.318 1.00 91.88 97 LYS A O 1
ATOM 799 N N . THR A 1 98 ? 9.009 -15.911 16.699 1.00 94.56 98 THR A N 1
ATOM 800 C CA . THR A 1 98 ? 8.592 -15.158 17.892 1.00 94.56 98 THR A CA 1
ATOM 801 C C . THR A 1 98 ? 7.081 -14.973 17.948 1.00 94.56 98 THR A C 1
ATOM 803 O O . THR A 1 98 ? 6.474 -15.347 18.941 1.00 94.56 98 THR A O 1
ATOM 806 N N . LEU A 1 99 ? 6.466 -14.437 16.894 1.00 94.19 99 LEU A N 1
ATOM 807 C CA . LEU A 1 99 ? 5.036 -14.159 16.846 1.00 94.19 99 LEU A CA 1
ATOM 808 C C . LEU A 1 99 ? 4.191 -15.435 16.996 1.00 94.19 99 LEU A C 1
ATOM 810 O O . LEU A 1 99 ? 3.329 -15.429 17.869 1.00 94.19 99 LEU A O 1
ATOM 814 N N . PRO A 1 100 ? 4.450 -16.541 16.268 1.00 93.19 100 PRO A N 1
ATOM 815 C CA . PRO A 1 100 ? 3.749 -17.800 16.519 1.00 93.19 100 PRO A CA 1
ATOM 816 C C . PRO A 1 100 ? 3.861 -18.278 17.972 1.00 93.19 100 PRO A C 1
ATOM 818 O O . PRO A 1 100 ? 2.876 -18.737 18.531 1.00 93.19 100 PRO A O 1
ATOM 821 N N . GLY A 1 101 ? 5.032 -18.125 18.604 1.00 94.75 101 GLY A N 1
ATOM 822 C CA . GLY A 1 101 ? 5.243 -18.508 20.005 1.00 94.75 101 GLY A CA 1
ATOM 823 C C . GLY A 1 101 ? 4.597 -17.577 21.039 1.00 94.75 101 GLY A C 1
ATOM 824 O O . GLY A 1 101 ? 4.494 -17.953 22.203 1.00 94.75 101 GLY A O 1
ATOM 825 N N . LEU A 1 102 ? 4.177 -16.370 20.643 1.00 95.00 102 LEU A N 1
ATOM 826 C CA . LEU A 1 102 ? 3.422 -15.439 21.494 1.00 95.00 102 LEU A CA 1
ATOM 827 C C . LEU A 1 102 ? 1.909 -15.686 21.440 1.00 95.00 102 LEU A C 1
ATOM 829 O O . LEU A 1 102 ? 1.176 -15.159 22.277 1.00 95.00 102 LEU A O 1
ATOM 833 N N . LEU A 1 103 ? 1.439 -16.438 20.447 1.00 95.31 103 LEU A N 1
ATOM 834 C CA . LEU A 1 103 ? 0.026 -16.707 20.226 1.00 95.31 103 LEU A CA 1
ATOM 835 C C . LEU A 1 103 ? -0.355 -18.076 20.819 1.00 95.31 103 LEU A C 1
ATOM 837 O O . LEU A 1 103 ? 0.460 -18.998 20.805 1.00 95.31 103 LEU A O 1
ATOM 841 N N . PRO A 1 104 ? -1.587 -18.242 21.333 1.00 93.25 104 PRO A N 1
ATOM 842 C CA . PRO A 1 104 ? -2.112 -19.561 21.685 1.00 93.25 104 PRO A CA 1
ATOM 843 C C . PRO A 1 104 ? -2.086 -20.530 20.489 1.00 93.25 104 PRO A C 1
ATOM 845 O O . PRO A 1 104 ? -2.244 -20.095 19.350 1.00 93.25 104 PRO A O 1
ATOM 848 N N . GLU A 1 105 ? -1.962 -21.840 20.736 1.00 89.62 105 GLU A N 1
ATOM 849 C CA . GLU A 1 105 ? -1.914 -22.860 19.665 1.00 89.62 105 GLU A CA 1
ATOM 850 C C . GLU A 1 105 ? -3.138 -22.814 18.731 1.00 89.62 105 GLU A C 1
ATOM 852 O O . GLU A 1 105 ? -3.009 -23.002 17.524 1.00 89.62 105 GLU A O 1
ATOM 857 N N . GLU A 1 106 ? -4.314 -22.502 19.278 1.00 90.56 106 GLU A N 1
ATOM 858 C CA . GLU A 1 106 ? -5.581 -22.373 18.545 1.00 90.56 106 GLU A CA 1
ATOM 859 C C . GLU A 1 106 ? -5.929 -20.907 18.232 1.00 90.56 106 GLU A C 1
ATOM 861 O O . GLU A 1 106 ? -7.099 -20.527 18.172 1.00 90.56 106 GLU A O 1
ATOM 866 N N . PHE A 1 107 ? -4.924 -20.037 18.089 1.00 93.12 107 PHE A N 1
ATOM 867 C CA . PHE A 1 107 ? -5.172 -18.633 17.787 1.00 93.12 107 PHE A CA 1
ATOM 868 C C . PHE A 1 107 ? -5.871 -18.465 16.434 1.00 93.12 107 PHE A C 1
ATOM 870 O O . PHE A 1 107 ? -5.323 -18.782 15.376 1.00 93.12 107 PHE A O 1
ATOM 877 N N . GLU A 1 108 ? -7.050 -17.850 16.469 1.00 91.88 108 GLU A N 1
ATOM 878 C CA . GLU A 1 108 ? -7.746 -17.369 15.285 1.00 91.88 108 GLU A CA 1
ATOM 879 C C . GLU A 1 108 ? -7.861 -15.841 15.332 1.00 91.88 108 GLU A C 1
ATOM 881 O O . GLU A 1 108 ? -8.280 -15.285 16.352 1.00 91.88 108 GLU A O 1
ATOM 886 N N . PRO A 1 109 ? -7.554 -15.134 14.227 1.00 92.44 109 PRO A N 1
ATOM 887 C CA . PRO A 1 109 ? -7.858 -13.717 14.117 1.00 92.44 109 PRO A CA 1
ATOM 888 C C . PRO A 1 109 ? -9.364 -13.514 14.297 1.00 92.44 109 PRO A C 1
ATOM 890 O O . PRO A 1 109 ? -10.164 -13.976 13.478 1.00 92.44 109 PRO A O 1
ATOM 893 N N . VAL A 1 110 ? -9.748 -12.809 15.360 1.00 93.38 110 VAL A N 1
ATOM 894 C CA . VAL A 1 110 ? -11.136 -12.476 15.709 1.00 93.38 110 VAL A CA 1
ATOM 895 C C . VAL A 1 110 ? -11.255 -10.998 16.071 1.00 93.38 110 VAL A C 1
ATOM 897 O O . VAL A 1 110 ? -10.265 -10.319 16.334 1.00 93.38 110 VAL A O 1
ATOM 900 N N . GLY A 1 111 ? -12.480 -10.478 16.056 1.00 95.38 111 GLY A N 1
ATOM 901 C CA . GLY A 1 111 ? -12.766 -9.115 16.500 1.00 95.38 111 GLY A CA 1
ATOM 902 C C . GLY A 1 111 ? -12.525 -8.029 15.449 1.00 95.38 111 GLY A C 1
ATOM 903 O O . GLY A 1 111 ? -12.085 -8.271 14.321 1.00 95.38 111 GLY A O 1
ATOM 904 N N . THR A 1 112 ? -12.888 -6.809 15.835 1.00 97.06 112 THR A N 1
ATOM 905 C CA . THR A 1 112 ? -12.741 -5.595 15.027 1.00 97.06 112 THR A CA 1
ATOM 906 C C . THR A 1 112 ? -11.854 -4.634 15.787 1.00 97.06 112 THR A C 1
ATOM 908 O O . THR A 1 112 ? -12.205 -4.275 16.904 1.00 97.06 112 THR A O 1
ATOM 911 N N . ARG A 1 113 ? -10.753 -4.209 15.168 1.00 96.88 113 ARG A N 1
ATOM 912 C CA . ARG A 1 113 ? -9.942 -3.109 15.676 1.00 96.88 113 ARG A CA 1
ATOM 913 C C . ARG A 1 113 ? -10.557 -1.787 15.229 1.00 96.88 113 ARG A C 1
ATOM 915 O O . ARG A 1 113 ? -10.685 -1.553 14.029 1.00 96.88 113 ARG A O 1
ATOM 922 N N . LYS A 1 114 ? -10.912 -0.926 16.172 1.00 97.44 114 LYS A N 1
ATOM 923 C CA . LYS A 1 114 ? -11.428 0.421 15.941 1.00 97.44 114 LYS A CA 1
ATOM 924 C C . LYS A 1 114 ? -10.365 1.444 16.293 1.00 97.44 114 LYS A C 1
ATOM 926 O O . LYS A 1 114 ? -9.901 1.506 17.425 1.00 97.44 114 LYS A O 1
ATOM 931 N N . THR A 1 115 ? -9.990 2.273 15.336 1.00 96.62 115 THR A N 1
ATOM 932 C CA . THR A 1 115 ? -9.109 3.423 15.567 1.00 96.62 115 THR A CA 1
ATOM 933 C C . THR A 1 115 ? -9.778 4.684 15.044 1.00 96.62 115 THR A C 1
ATOM 935 O O . THR A 1 115 ? -10.841 4.620 14.426 1.00 96.62 115 THR A O 1
ATOM 938 N N . ALA A 1 116 ? -9.176 5.842 15.286 1.00 95.75 116 ALA A N 1
ATOM 939 C CA . ALA A 1 116 ? -9.653 7.102 14.739 1.00 95.75 116 ALA A CA 1
ATOM 940 C C . ALA A 1 116 ? -8.580 7.788 13.898 1.00 95.75 116 ALA A C 1
ATOM 942 O O . ALA A 1 116 ? -7.390 7.519 14.046 1.00 95.75 116 ALA A O 1
ATOM 943 N N . SER A 1 117 ? -9.042 8.679 13.031 1.00 94.38 117 SER A N 1
ATOM 944 C CA . SER A 1 117 ? -8.249 9.571 12.194 1.00 94.38 117 SER A CA 1
ATOM 945 C C . SER A 1 117 ? -8.845 10.979 12.275 1.00 94.38 117 SER A C 1
ATOM 947 O O . SER A 1 117 ? -10.058 11.152 12.474 1.00 94.38 117 SER A O 1
ATOM 949 N N . ILE A 1 118 ? -7.981 11.989 12.157 1.00 92.25 118 ILE A N 1
ATOM 950 C CA . ILE A 1 118 ? -8.405 13.388 12.107 1.00 92.25 118 ILE A CA 1
ATOM 951 C C . ILE A 1 118 ? -8.751 13.739 10.661 1.00 92.25 118 ILE A C 1
ATOM 953 O O . ILE A 1 118 ? -7.894 13.779 9.782 1.00 92.25 118 ILE A O 1
ATOM 957 N N . GLY A 1 119 ? -10.017 14.073 10.443 1.00 91.88 119 GLY A N 1
ATOM 958 C CA . GLY A 1 119 ? -10.568 14.374 9.134 1.00 91.88 119 GLY A CA 1
ATOM 959 C C . GLY A 1 119 ? -10.814 13.125 8.291 1.00 91.88 119 GLY A C 1
ATOM 960 O O . GLY A 1 119 ? -10.565 11.993 8.690 1.00 91.88 119 GLY A O 1
ATOM 961 N N . LYS A 1 120 ? -11.361 13.356 7.103 1.00 94.25 120 LYS A N 1
ATOM 962 C CA . LYS A 1 120 ? -11.544 12.354 6.055 1.00 94.25 120 LYS A CA 1
ATOM 963 C C . LYS A 1 120 ? -10.712 12.810 4.860 1.00 94.25 120 LYS A C 1
ATOM 965 O O . LYS A 1 120 ? -10.808 13.988 4.514 1.00 94.25 120 LYS A O 1
ATOM 970 N N . PRO A 1 121 ? -9.942 11.931 4.202 1.00 94.31 121 PRO A N 1
ATOM 971 C CA . PRO A 1 121 ? -9.259 12.327 2.981 1.00 94.31 121 PRO A CA 1
ATOM 972 C C . PRO A 1 121 ? -10.260 12.594 1.853 1.00 94.31 121 PRO A C 1
ATOM 974 O O . PRO A 1 121 ? -11.265 11.891 1.719 1.00 94.31 121 PRO A O 1
ATOM 977 N N . ASP A 1 122 ? -9.947 13.565 0.997 1.00 92.56 122 ASP A N 1
ATOM 978 C CA . ASP A 1 122 ? -10.782 13.906 -0.163 1.00 92.56 122 ASP A CA 1
ATOM 979 C C . ASP A 1 122 ? -10.925 12.736 -1.146 1.00 92.56 122 ASP A C 1
ATOM 981 O O . ASP A 1 122 ? -11.956 12.580 -1.801 1.00 92.56 122 ASP A O 1
ATOM 985 N N . ASN A 1 123 ? -9.879 11.913 -1.256 1.00 94.25 123 ASN A N 1
ATOM 986 C CA . ASN A 1 123 ? -9.836 10.716 -2.086 1.00 94.25 123 ASN A CA 1
ATOM 987 C C . ASN A 1 123 ? -8.808 9.700 -1.550 1.00 94.25 123 ASN A C 1
ATOM 989 O O . ASN A 1 123 ? -8.042 9.982 -0.630 1.00 94.25 123 ASN A O 1
ATOM 993 N N . LEU A 1 124 ? -8.788 8.512 -2.151 1.00 96.69 124 LEU A N 1
ATOM 994 C CA . LEU A 1 124 ? -7.878 7.404 -1.844 1.00 96.69 124 LEU A CA 1
ATOM 995 C C . LEU A 1 124 ? -6.906 7.140 -3.006 1.00 96.69 124 LEU A C 1
ATOM 997 O O . LEU A 1 124 ? -6.483 6.005 -3.222 1.00 96.69 124 LEU A O 1
ATOM 1001 N N . HIS A 1 125 ? -6.570 8.177 -3.781 1.00 97.19 125 HIS A N 1
ATOM 1002 C CA . HIS A 1 125 ? -5.692 8.044 -4.936 1.00 97.19 125 HIS A CA 1
ATOM 1003 C C . HIS A 1 125 ? -4.341 7.435 -4.508 1.00 97.19 125 HIS A C 1
ATOM 1005 O O . HIS A 1 125 ? -3.774 7.864 -3.498 1.00 97.19 125 HIS A O 1
ATOM 1011 N N . PRO A 1 126 ? -3.766 6.475 -5.261 1.00 96.25 126 PRO A N 1
ATOM 1012 C CA . PRO A 1 126 ? -2.547 5.758 -4.858 1.00 96.25 126 PRO A CA 1
ATOM 1013 C C . PRO A 1 126 ? -1.304 6.653 -4.693 1.00 96.25 126 PRO A C 1
ATOM 1015 O O . PRO A 1 126 ? -0.313 6.225 -4.102 1.00 96.25 126 PRO A O 1
ATOM 1018 N N . PHE A 1 127 ? -1.360 7.891 -5.191 1.00 96.25 127 PHE A N 1
ATOM 1019 C CA . PHE A 1 127 ? -0.321 8.918 -5.045 1.00 96.25 127 PHE A CA 1
ATOM 1020 C C . PHE A 1 127 ? -0.782 10.165 -4.265 1.00 96.25 127 PHE A C 1
ATOM 1022 O O . PHE A 1 127 ? -0.221 11.246 -4.445 1.00 96.25 127 PHE A O 1
ATOM 1029 N N . THR A 1 128 ? -1.801 10.028 -3.412 1.00 93.56 128 THR A N 1
ATOM 1030 C CA . THR A 1 128 ? -2.252 11.094 -2.499 1.00 93.56 128 THR A CA 1
ATOM 1031 C C . THR A 1 128 ? -1.138 11.541 -1.541 1.00 93.56 128 THR A C 1
ATOM 1033 O O . THR A 1 128 ? -0.195 10.798 -1.280 1.00 93.56 128 THR A O 1
ATOM 1036 N N . ASN A 1 129 ? -1.234 12.757 -0.998 1.00 89.06 129 ASN A N 1
ATOM 1037 C CA . ASN A 1 129 ? -0.350 13.251 0.065 1.00 89.06 129 ASN A CA 1
ATOM 1038 C C . ASN A 1 129 ? -0.902 13.016 1.478 1.00 89.06 129 ASN A C 1
ATOM 1040 O O . ASN A 1 129 ? -0.213 13.312 2.454 1.00 89.06 129 ASN A O 1
ATOM 1044 N N . PHE A 1 130 ? -2.123 12.492 1.601 1.00 90.38 130 PHE A N 1
ATOM 1045 C CA . PHE A 1 130 ? -2.721 12.184 2.893 1.00 90.38 130 PHE A CA 1
ATOM 1046 C C . PHE A 1 130 ? -2.067 10.922 3.478 1.00 90.38 130 PHE A C 1
ATOM 1048 O O . PHE A 1 130 ? -2.264 9.811 2.980 1.00 90.38 130 PHE A O 1
ATOM 1055 N N . SER A 1 131 ? -1.254 11.096 4.522 1.00 89.50 131 SER A N 1
ATOM 1056 C CA . SER A 1 131 ? -0.365 10.057 5.065 1.00 89.50 131 SER A CA 1
ATOM 1057 C C . SER A 1 131 ? -1.105 8.789 5.498 1.00 89.50 131 SER A C 1
ATOM 1059 O O . SER A 1 131 ? -0.668 7.684 5.179 1.00 89.50 131 SER A O 1
ATOM 1061 N N . GLU A 1 132 ? -2.246 8.925 6.170 1.00 92.25 132 GLU A N 1
ATOM 1062 C CA . GLU A 1 132 ? -3.032 7.776 6.629 1.00 92.25 132 GLU A CA 1
ATOM 1063 C C . GLU A 1 132 ? -3.657 7.015 5.453 1.00 92.25 132 GLU A C 1
ATOM 1065 O O . GLU A 1 132 ? -3.666 5.786 5.453 1.00 92.25 132 GLU A O 1
ATOM 1070 N N . ALA A 1 133 ? -4.080 7.722 4.400 1.00 94.94 133 ALA A N 1
ATOM 1071 C CA . ALA A 1 133 ? -4.622 7.115 3.188 1.00 94.94 133 ALA A CA 1
ATOM 1072 C C . ALA A 1 133 ? -3.541 6.335 2.435 1.00 94.94 133 ALA A C 1
ATOM 1074 O O . ALA A 1 133 ? -3.790 5.210 2.006 1.00 94.94 133 ALA A O 1
ATOM 1075 N N . LEU A 1 134 ? -2.315 6.866 2.352 1.00 92.69 134 LEU A N 1
ATOM 1076 C CA . LEU A 1 134 ? -1.161 6.109 1.855 1.00 92.69 134 LEU A CA 1
ATOM 1077 C C . LEU A 1 134 ? -0.866 4.874 2.717 1.00 92.69 134 LEU A C 1
ATOM 1079 O O . LEU A 1 134 ? -0.491 3.830 2.178 1.00 92.69 134 LEU A O 1
ATOM 1083 N N . GLY A 1 135 ? -1.047 4.975 4.036 1.00 94.50 135 GLY A N 1
ATOM 1084 C CA . GLY A 1 135 ? -0.958 3.847 4.961 1.00 94.50 135 GLY A CA 1
ATOM 1085 C C . GLY A 1 135 ? -1.981 2.757 4.637 1.00 94.50 135 GLY A C 1
ATOM 1086 O O . GLY A 1 135 ? -1.616 1.588 4.514 1.00 94.50 135 GLY A O 1
ATOM 1087 N N . TRP A 1 136 ? -3.242 3.131 4.414 1.00 97.19 136 TRP A N 1
ATOM 1088 C CA . TRP A 1 136 ? -4.304 2.200 4.021 1.00 97.19 136 TRP A CA 1
ATOM 1089 C C . TRP A 1 136 ? -4.054 1.568 2.650 1.00 97.19 136 TRP A C 1
ATOM 1091 O O . TRP A 1 136 ? -4.193 0.353 2.504 1.00 97.19 136 TRP A O 1
ATOM 1101 N N . VAL A 1 137 ? -3.623 2.359 1.661 1.00 96.25 137 VAL A N 1
ATOM 1102 C CA . VAL A 1 137 ? -3.221 1.855 0.337 1.00 96.25 137 VAL A CA 1
ATOM 1103 C C . VAL A 1 137 ? -2.082 0.848 0.479 1.00 96.25 137 VAL A C 1
ATOM 1105 O O . VAL A 1 137 ? -2.134 -0.218 -0.124 1.00 96.25 137 VAL A O 1
ATOM 1108 N N . SER A 1 138 ? -1.084 1.133 1.318 1.00 93.94 138 SER A N 1
ATOM 1109 C CA . SER A 1 138 ? 0.025 0.207 1.561 1.00 93.94 138 SER A CA 1
ATOM 1110 C C . SER A 1 138 ? -0.406 -1.083 2.259 1.00 93.94 138 SER A C 1
ATOM 1112 O O . SER A 1 138 ? 0.211 -2.112 2.024 1.00 93.94 138 SER A O 1
ATOM 1114 N N . GLN A 1 139 ? -1.411 -1.037 3.131 1.00 95.81 139 GLN A N 1
ATOM 1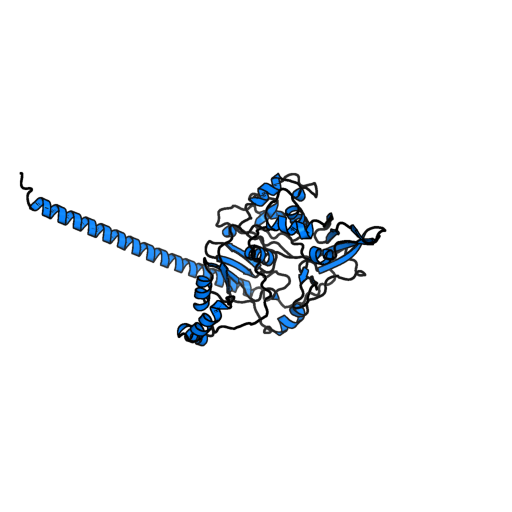115 C CA . GLN A 1 139 ? -1.941 -2.214 3.829 1.00 95.81 139 GLN A CA 1
ATOM 1116 C C . GLN A 1 139 ? -2.796 -3.107 2.918 1.00 95.81 139 GLN A C 1
ATOM 1118 O O . GLN A 1 139 ? -2.879 -4.319 3.130 1.00 95.81 139 GLN A O 1
ATOM 1123 N N . CYS A 1 140 ? -3.435 -2.502 1.916 1.00 98.06 140 CYS A N 1
ATOM 1124 C CA . CYS A 1 140 ? -4.219 -3.207 0.909 1.00 98.06 140 CYS A CA 1
ATOM 1125 C C . CYS A 1 140 ? -3.388 -3.628 -0.308 1.00 98.06 140 CYS A C 1
ATOM 1127 O O . CYS A 1 140 ? -3.834 -4.478 -1.066 1.00 98.06 140 CYS A O 1
ATOM 1129 N N . GLY A 1 141 ? -2.213 -3.043 -0.531 1.00 96.69 141 GLY A N 1
ATOM 1130 C CA . GLY A 1 141 ? -1.280 -3.427 -1.589 1.00 96.69 141 GLY A CA 1
ATOM 1131 C C . GLY A 1 141 ? -0.162 -4.340 -1.088 1.00 96.69 141 GLY A C 1
ATOM 1132 O O . GLY A 1 141 ? -0.085 -4.668 0.094 1.00 96.69 141 GLY A O 1
ATOM 1133 N N . VAL A 1 142 ? 0.733 -4.711 -2.000 1.00 95.62 142 VAL A N 1
ATOM 1134 C CA . VAL A 1 142 ? 1.966 -5.449 -1.695 1.00 95.62 142 VAL A CA 1
ATOM 1135 C C . VAL A 1 142 ? 3.198 -4.623 -2.055 1.00 95.62 142 VAL A C 1
ATOM 1137 O O . VAL A 1 142 ? 3.156 -3.770 -2.952 1.00 95.62 142 VAL A O 1
ATOM 1140 N N . GLN A 1 143 ? 4.303 -4.884 -1.359 1.00 94.06 143 GLN A N 1
ATOM 1141 C CA . GLN A 1 143 ? 5.625 -4.339 -1.668 1.00 94.06 143 GLN A CA 1
ATOM 1142 C C . GLN A 1 143 ? 6.563 -5.492 -2.032 1.00 94.06 143 GLN A C 1
ATOM 1144 O O . GLN A 1 143 ? 6.275 -6.652 -1.741 1.00 94.06 143 GLN A O 1
ATOM 1149 N N . LEU A 1 144 ? 7.692 -5.209 -2.686 1.00 97.31 144 LEU A N 1
ATOM 1150 C CA . LEU A 1 144 ? 8.646 -6.283 -2.986 1.00 97.31 144 LEU A CA 1
ATOM 1151 C C . LEU A 1 144 ? 9.233 -6.888 -1.716 1.00 97.31 144 LEU A C 1
ATOM 1153 O O . LEU A 1 144 ? 9.368 -8.105 -1.616 1.00 97.31 144 LEU A O 1
ATOM 1157 N N . VAL A 1 145 ? 9.579 -6.044 -0.750 1.00 95.94 145 VAL A N 1
ATOM 1158 C CA . VAL A 1 145 ? 10.215 -6.472 0.494 1.00 95.94 145 VAL A CA 1
ATOM 1159 C C . VAL A 1 145 ? 9.527 -5.828 1.683 1.00 95.94 145 VAL A C 1
ATOM 1161 O O . VAL A 1 145 ? 8.925 -4.761 1.577 1.00 95.94 145 VAL A O 1
ATOM 1164 N N . ARG A 1 146 ? 9.727 -6.430 2.850 1.00 92.31 146 ARG A N 1
ATOM 1165 C CA . ARG A 1 146 ? 9.466 -5.791 4.139 1.00 92.31 146 ARG A CA 1
ATOM 1166 C C . ARG A 1 146 ? 10.762 -5.578 4.898 1.00 92.31 146 ARG A C 1
ATOM 1168 O O . ARG A 1 146 ? 11.749 -6.283 4.683 1.00 92.31 146 ARG A O 1
ATOM 1175 N N . LEU A 1 147 ? 10.763 -4.605 5.800 1.00 91.00 147 LEU A N 1
ATOM 1176 C CA . LEU A 1 147 ? 11.856 -4.448 6.752 1.00 91.00 147 LEU A CA 1
ATOM 1177 C C . LEU A 1 147 ? 11.692 -5.461 7.879 1.00 91.00 147 LEU A C 1
ATOM 1179 O O . LEU A 1 147 ? 10.584 -5.672 8.368 1.00 91.00 147 LEU A O 1
ATOM 1183 N N . LYS A 1 148 ? 12.803 -6.067 8.295 1.00 92.88 148 LYS A N 1
ATOM 1184 C CA . LYS A 1 148 ? 12.808 -6.992 9.423 1.00 92.88 148 LYS A CA 1
ATOM 1185 C C . LYS A 1 148 ? 12.426 -6.289 10.714 1.00 92.88 148 LYS A C 1
ATOM 1187 O O . LYS A 1 148 ? 12.936 -5.207 11.023 1.00 92.88 148 LYS A O 1
ATOM 1192 N N . PHE A 1 149 ? 11.608 -6.958 11.511 1.00 90.06 149 PHE A N 1
ATOM 1193 C CA . PHE A 1 149 ? 11.210 -6.482 12.819 1.00 90.06 149 PHE A CA 1
ATOM 1194 C C . PHE A 1 149 ? 12.442 -6.229 13.702 1.00 90.06 149 PHE A C 1
ATOM 1196 O O . PHE A 1 149 ? 13.298 -7.096 13.893 1.00 90.06 149 PHE A O 1
ATOM 1203 N N . GLY A 1 150 ? 12.559 -5.001 14.213 1.00 86.81 150 GLY A N 1
ATOM 1204 C CA . GLY A 1 150 ? 13.649 -4.592 15.103 1.00 86.81 150 GLY A CA 1
ATOM 1205 C C . GLY A 1 150 ? 15.049 -4.548 14.473 1.00 86.81 150 GLY A C 1
ATOM 1206 O O . GLY A 1 150 ? 16.018 -4.354 15.206 1.00 86.81 150 GLY A O 1
ATOM 1207 N N . LYS A 1 151 ? 15.199 -4.711 13.148 1.00 88.88 151 LYS A N 1
ATOM 1208 C CA . LYS A 1 151 ? 16.507 -4.665 12.469 1.00 88.88 151 LYS A CA 1
ATOM 1209 C C . LYS A 1 151 ? 16.546 -3.576 11.403 1.00 88.88 151 LYS A C 1
ATOM 1211 O O . LYS A 1 151 ? 15.841 -3.630 10.400 1.00 88.88 151 LYS A O 1
ATOM 1216 N N . TYR A 1 152 ? 17.422 -2.599 11.617 1.00 82.56 152 TYR A N 1
ATOM 1217 C CA . TYR A 1 152 ? 17.610 -1.472 10.708 1.00 82.56 152 TYR A CA 1
ATOM 1218 C C . TYR A 1 152 ? 18.123 -1.928 9.330 1.00 82.56 152 TYR A C 1
ATOM 1220 O O . TYR A 1 152 ? 18.984 -2.805 9.250 1.00 82.56 152 TYR A O 1
ATOM 1228 N N . GLU A 1 153 ? 17.563 -1.350 8.259 1.00 83.81 153 GLU A N 1
ATOM 1229 C CA . GLU A 1 153 ? 17.959 -1.553 6.847 1.00 83.81 153 GLU A CA 1
ATOM 1230 C C . GLU A 1 153 ? 18.101 -3.020 6.389 1.00 83.81 153 GLU A C 1
ATOM 1232 O O . GLU A 1 153 ? 18.738 -3.315 5.378 1.00 83.81 153 GLU A O 1
ATOM 1237 N N . THR A 1 154 ? 17.479 -3.966 7.097 1.00 91.50 154 THR A N 1
ATOM 1238 C CA . THR A 1 154 ? 17.539 -5.387 6.746 1.00 91.50 154 THR A CA 1
ATOM 1239 C C . THR A 1 154 ? 16.220 -5.814 6.122 1.00 91.50 154 THR A C 1
ATOM 1241 O O . THR A 1 154 ? 15.165 -5.643 6.727 1.00 91.50 154 THR A O 1
ATOM 1244 N N . MET A 1 155 ? 16.278 -6.377 4.916 1.00 94.62 155 MET A N 1
ATOM 1245 C CA . MET A 1 155 ? 15.094 -6.747 4.138 1.00 94.62 155 MET A CA 1
ATOM 1246 C C . MET A 1 155 ? 14.752 -8.230 4.307 1.00 94.62 155 MET A C 1
ATOM 1248 O O . MET A 1 155 ? 15.646 -9.083 4.344 1.00 94.62 155 MET A O 1
ATOM 1252 N N . ALA A 1 156 ? 13.457 -8.517 4.371 1.00 95.56 156 ALA A N 1
ATOM 1253 C CA . ALA A 1 156 ? 12.882 -9.852 4.339 1.00 95.56 156 ALA A CA 1
ATOM 1254 C C . ALA A 1 156 ? 11.895 -10.000 3.169 1.00 95.56 156 ALA A C 1
ATOM 1256 O O . ALA A 1 156 ? 11.390 -8.985 2.670 1.00 95.56 156 ALA A O 1
ATOM 1257 N N . PRO A 1 157 ? 11.632 -11.244 2.725 1.00 95.94 157 PRO A N 1
ATOM 1258 C CA . PRO A 1 157 ? 10.643 -11.521 1.689 1.00 95.94 157 PRO A CA 1
ATOM 1259 C C . PRO A 1 157 ? 9.261 -10.936 2.000 1.00 95.94 157 PRO A C 1
ATOM 1261 O O . PRO A 1 157 ? 8.775 -11.024 3.128 1.00 95.94 157 PRO A O 1
ATOM 1264 N N . ASP A 1 158 ? 8.633 -10.358 0.978 1.00 95.25 158 ASP A N 1
ATOM 1265 C CA . ASP A 1 158 ? 7.217 -9.973 0.965 1.00 95.25 158 ASP A CA 1
ATOM 1266 C C . ASP A 1 158 ? 6.594 -10.503 -0.341 1.00 95.25 158 ASP A C 1
ATOM 1268 O O . ASP A 1 158 ? 6.446 -11.726 -0.475 1.00 95.25 158 ASP A O 1
ATOM 1272 N N . MET A 1 159 ? 6.325 -9.648 -1.338 1.00 97.25 159 MET A N 1
ATOM 1273 C CA . MET A 1 159 ? 5.971 -10.115 -2.685 1.00 97.25 159 MET A CA 1
ATOM 1274 C C . MET A 1 159 ? 7.168 -10.742 -3.415 1.00 97.25 159 MET A C 1
ATOM 1276 O O . MET A 1 159 ? 6.989 -11.704 -4.155 1.00 97.25 159 MET A O 1
ATOM 1280 N N . ALA A 1 160 ? 8.389 -10.234 -3.226 1.00 98.00 160 ALA A N 1
ATOM 1281 C CA . ALA A 1 160 ? 9.586 -10.861 -3.775 1.00 98.00 160 ALA A CA 1
ATOM 1282 C C . ALA A 1 160 ? 10.041 -12.009 -2.866 1.00 98.00 160 ALA A C 1
ATOM 1284 O O . ALA A 1 160 ? 10.310 -11.805 -1.680 1.00 98.00 160 ALA A O 1
ATOM 1285 N N . VAL A 1 161 ? 10.172 -13.209 -3.433 1.00 96.69 161 VAL A N 1
ATOM 1286 C CA . VAL A 1 161 ? 10.750 -14.373 -2.740 1.00 96.69 161 VAL A CA 1
ATOM 1287 C C . VAL A 1 161 ? 12.278 -14.352 -2.804 1.00 96.69 161 VAL A C 1
ATOM 1289 O O . VAL A 1 161 ? 12.960 -14.825 -1.893 1.00 96.69 161 VAL A O 1
ATOM 1292 N N . LYS A 1 162 ? 12.832 -13.738 -3.856 1.00 96.62 162 LYS A N 1
ATOM 1293 C CA . LYS A 1 162 ? 14.271 -13.568 -4.044 1.00 96.62 162 LYS A CA 1
ATOM 1294 C C . LYS A 1 162 ? 14.574 -12.266 -4.772 1.00 96.62 162 LYS A C 1
ATOM 1296 O O . LYS A 1 162 ? 13.879 -11.899 -5.718 1.00 96.62 162 LYS A O 1
ATOM 1301 N N . ILE A 1 163 ? 15.645 -11.600 -4.347 1.00 97.88 163 ILE A N 1
ATOM 1302 C CA . ILE A 1 163 ? 16.302 -10.560 -5.141 1.00 97.88 163 ILE A CA 1
ATOM 1303 C C . ILE A 1 163 ? 17.756 -10.972 -5.333 1.00 97.88 163 ILE A C 1
ATOM 1305 O O . ILE A 1 163 ? 18.449 -11.257 -4.357 1.00 97.88 163 ILE A O 1
ATOM 1309 N N . GLU A 1 164 ? 18.214 -10.991 -6.578 1.00 97.06 164 GLU A N 1
ATOM 1310 C CA . GLU A 1 164 ? 19.607 -11.241 -6.943 1.00 97.06 164 GLU A CA 1
ATOM 1311 C C . GLU A 1 164 ? 20.270 -9.943 -7.402 1.00 97.06 164 GLU A C 1
ATOM 1313 O O . GLU A 1 164 ? 19.680 -9.156 -8.141 1.00 97.06 164 GLU A O 1
ATOM 1318 N N . GLU A 1 165 ? 21.523 -9.736 -7.002 1.00 95.88 165 GLU A N 1
ATOM 1319 C CA . GLU A 1 165 ? 22.378 -8.712 -7.602 1.00 95.88 165 GLU A CA 1
ATOM 1320 C C . GLU A 1 165 ? 23.209 -9.356 -8.713 1.00 95.88 165 GLU A C 1
ATOM 1322 O O . GLU A 1 165 ? 24.033 -10.238 -8.453 1.00 95.88 165 GLU A O 1
ATOM 1327 N N . ARG A 1 166 ? 23.002 -8.916 -9.955 1.00 94.62 166 ARG A N 1
ATOM 1328 C CA . ARG A 1 166 ? 23.786 -9.352 -11.115 1.00 94.62 166 ARG A CA 1
ATOM 1329 C C . ARG A 1 166 ? 24.635 -8.203 -11.637 1.00 94.62 166 ARG A C 1
ATOM 1331 O O . ARG A 1 166 ? 24.345 -7.034 -11.402 1.00 94.62 166 ARG A O 1
ATOM 1338 N N . LYS A 1 167 ? 25.719 -8.530 -12.336 1.00 91.31 167 LYS A N 1
ATOM 1339 C CA . LYS A 1 167 ? 26.619 -7.543 -12.942 1.00 91.31 167 LYS A CA 1
ATOM 1340 C C . LYS A 1 167 ? 26.308 -7.405 -14.427 1.00 91.31 167 LYS A C 1
ATOM 1342 O O . LYS A 1 167 ? 26.484 -8.357 -15.181 1.00 91.31 167 LYS A O 1
ATOM 1347 N N . ARG A 1 168 ? 25.903 -6.206 -14.842 1.00 85.19 168 ARG A N 1
ATOM 1348 C CA . ARG A 1 168 ? 25.631 -5.844 -16.234 1.00 85.19 168 ARG A CA 1
ATOM 1349 C C . ARG A 1 168 ? 26.908 -5.377 -16.938 1.00 85.19 168 ARG A C 1
ATOM 1351 O O . ARG A 1 168 ? 27.601 -4.469 -16.466 1.00 85.19 168 ARG A O 1
ATOM 1358 N N . GLY A 1 169 ? 27.164 -5.958 -18.112 1.00 74.50 169 GLY A N 1
ATOM 1359 C CA . GLY A 1 169 ? 28.242 -5.570 -19.025 1.00 74.50 169 GLY A CA 1
ATOM 1360 C C . GLY A 1 169 ? 29.660 -5.781 -18.478 1.00 74.50 169 GLY A C 1
ATOM 1361 O O . GLY A 1 169 ? 29.872 -6.245 -17.359 1.00 74.50 169 GLY A O 1
ATOM 1362 N N . SER A 1 170 ? 30.662 -5.392 -19.269 1.00 67.75 170 SER A N 1
ATOM 1363 C CA . SER A 1 170 ? 32.088 -5.532 -18.921 1.00 67.75 170 SER A CA 1
ATOM 1364 C C . SER A 1 170 ? 32.530 -4.653 -17.745 1.00 67.75 170 SER A C 1
ATOM 1366 O O . SER A 1 170 ? 33.532 -4.940 -17.095 1.00 67.75 170 SER A O 1
ATOM 1368 N N . VAL A 1 171 ? 31.776 -3.588 -17.453 1.00 70.94 171 VAL A N 1
ATOM 1369 C CA . VAL A 1 171 ? 32.066 -2.623 -16.379 1.00 70.94 171 VAL A CA 1
ATOM 1370 C C . VAL A 1 171 ? 31.495 -3.077 -15.026 1.00 70.94 171 VAL A C 1
ATOM 1372 O O . VAL A 1 171 ? 31.850 -2.522 -13.987 1.00 70.94 171 VAL A O 1
ATOM 1375 N N . GLY A 1 172 ? 30.641 -4.107 -15.018 1.00 80.94 172 GLY A N 1
ATOM 1376 C CA . GLY A 1 172 ? 30.126 -4.734 -13.804 1.00 80.94 172 GLY A CA 1
ATOM 1377 C C . GLY A 1 172 ? 29.184 -3.851 -12.986 1.00 80.94 172 GLY A C 1
ATOM 1378 O O . GLY A 1 172 ? 29.231 -3.888 -11.757 1.00 80.94 172 GLY A O 1
ATOM 1379 N N . VAL A 1 173 ? 28.354 -3.044 -13.654 1.00 89.12 173 VAL A N 1
ATOM 1380 C CA . VAL A 1 173 ? 27.338 -2.218 -12.984 1.00 89.12 173 VAL A CA 1
ATOM 1381 C C . VAL A 1 173 ? 26.255 -3.138 -12.411 1.00 89.12 173 VAL A C 1
ATOM 1383 O O . VAL A 1 173 ? 25.766 -3.984 -13.158 1.00 89.12 173 VAL A O 1
ATOM 1386 N N . PRO A 1 174 ? 25.865 -3.005 -11.132 1.00 92.00 174 PRO A N 1
ATOM 1387 C CA . PRO A 1 174 ? 24.824 -3.854 -10.569 1.00 92.00 174 PRO A CA 1
ATOM 1388 C C . PRO A 1 174 ? 23.457 -3.624 -11.227 1.00 92.00 174 PRO A C 1
ATOM 1390 O O . PRO A 1 174 ? 23.062 -2.482 -11.471 1.00 92.00 174 PRO A O 1
ATOM 1393 N N . GLU A 1 175 ? 22.729 -4.709 -11.457 1.00 95.56 175 GLU A N 1
ATOM 1394 C CA . GLU A 1 175 ? 21.296 -4.738 -11.746 1.00 95.56 175 GLU A CA 1
ATOM 1395 C C . GLU A 1 175 ? 20.614 -5.715 -10.787 1.00 95.56 175 GLU A C 1
ATOM 1397 O O . GLU A 1 175 ? 21.228 -6.683 -10.324 1.00 95.56 175 GLU A O 1
ATOM 1402 N N . PHE A 1 176 ? 19.351 -5.454 -10.468 1.00 97.69 176 PHE A N 1
ATOM 1403 C CA . PHE A 1 176 ? 18.608 -6.259 -9.505 1.00 97.69 176 PHE A CA 1
ATOM 1404 C C . PHE A 1 176 ? 17.584 -7.105 -10.241 1.00 97.69 176 PHE A C 1
ATOM 1406 O O . PHE A 1 176 ? 16.735 -6.555 -10.933 1.00 97.69 176 PHE A O 1
ATOM 1413 N N . TRP A 1 177 ? 17.672 -8.422 -10.088 1.00 98.12 177 TRP A N 1
ATOM 1414 C CA . TRP A 1 177 ? 16.697 -9.377 -10.609 1.00 98.12 177 TRP A CA 1
ATOM 1415 C C . TRP A 1 177 ? 15.736 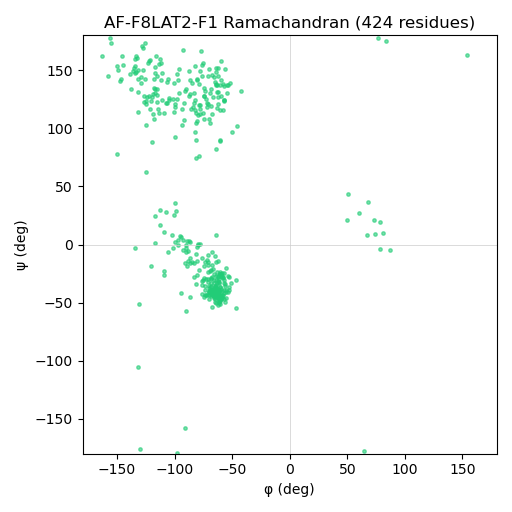-9.753 -9.493 1.00 98.12 177 TRP A C 1
ATOM 1417 O O . TRP A 1 177 ? 16.169 -10.166 -8.416 1.00 98.12 177 TRP A O 1
ATOM 1427 N N . ILE A 1 178 ? 14.444 -9.579 -9.741 1.00 98.50 178 ILE A N 1
ATOM 1428 C CA . ILE A 1 178 ? 13.382 -9.748 -8.758 1.00 98.50 178 ILE A CA 1
ATOM 1429 C C . ILE A 1 178 ? 12.511 -10.916 -9.186 1.00 98.50 178 ILE A C 1
ATOM 1431 O O . ILE A 1 178 ? 12.016 -10.938 -10.310 1.00 98.50 178 ILE A O 1
ATOM 1435 N N . PHE A 1 179 ? 12.300 -11.844 -8.256 1.00 98.31 179 PHE A N 1
ATOM 1436 C CA . PHE A 1 179 ? 11.463 -13.022 -8.441 1.00 98.31 179 PHE A CA 1
ATOM 1437 C C . PHE A 1 179 ? 10.266 -12.924 -7.503 1.00 98.31 179 PHE A C 1
ATOM 1439 O O . PHE A 1 179 ? 10.422 -12.880 -6.277 1.00 98.31 179 PHE A O 1
ATOM 1446 N N . LEU A 1 180 ? 9.077 -12.837 -8.087 1.00 98.25 180 LEU A N 1
ATOM 1447 C CA . LEU A 1 180 ? 7.816 -12.614 -7.396 1.00 98.25 180 LEU A CA 1
ATOM 1448 C C . LEU A 1 180 ? 7.186 -13.923 -6.934 1.00 98.25 180 LEU A C 1
ATOM 1450 O O . LEU A 1 180 ? 7.318 -14.959 -7.577 1.00 98.25 180 LEU A O 1
ATOM 1454 N N . ARG A 1 181 ? 6.456 -13.864 -5.827 1.00 96.94 181 ARG A N 1
ATOM 1455 C CA . ARG A 1 181 ? 5.608 -14.947 -5.344 1.00 96.94 181 ARG A CA 1
ATOM 1456 C C . ARG A 1 181 ? 4.491 -15.237 -6.351 1.00 96.94 181 ARG A C 1
ATOM 1458 O O . ARG A 1 181 ? 3.779 -14.322 -6.759 1.00 96.94 181 ARG A O 1
ATOM 1465 N N . ASP A 1 182 ? 4.307 -16.507 -6.688 1.00 95.88 182 ASP A N 1
ATOM 1466 C CA . ASP A 1 182 ? 3.141 -16.958 -7.446 1.00 95.88 182 ASP A CA 1
ATOM 1467 C C . ASP A 1 182 ? 1.883 -17.023 -6.555 1.00 95.88 182 ASP A C 1
ATOM 1469 O O . ASP A 1 182 ? 1.965 -17.175 -5.335 1.00 95.88 182 ASP A O 1
ATOM 1473 N N . GLY A 1 183 ? 0.701 -16.899 -7.153 1.00 95.38 183 GLY A N 1
ATOM 1474 C CA . GLY A 1 183 ? -0.566 -17.079 -6.446 1.00 95.38 183 GLY A CA 1
ATOM 1475 C C . GLY A 1 183 ? -1.017 -15.899 -5.574 1.00 95.38 183 GLY A C 1
ATOM 1476 O O . GLY A 1 183 ? -1.873 -16.076 -4.707 1.00 95.38 183 GLY A O 1
ATOM 1477 N N . VAL A 1 184 ? -0.488 -14.692 -5.794 1.00 97.75 184 VAL A N 1
ATOM 1478 C CA . VAL A 1 184 ? -1.004 -13.457 -5.175 1.00 97.75 184 VAL A CA 1
ATOM 1479 C C . VAL A 1 184 ? -1.962 -12.770 -6.140 1.00 97.75 184 VAL A C 1
ATOM 1481 O O . VAL A 1 184 ? -1.625 -12.560 -7.302 1.00 97.75 184 VAL A O 1
ATOM 1484 N N . TYR A 1 185 ? -3.150 -12.393 -5.665 1.00 98.25 185 TYR A N 1
ATOM 1485 C CA . TYR A 1 185 ? -4.220 -11.876 -6.518 1.00 98.25 185 TYR A CA 1
ATOM 1486 C C . TYR A 1 185 ? -4.792 -10.559 -5.997 1.00 98.25 185 TYR A C 1
ATOM 1488 O O . TYR A 1 185 ? -5.062 -10.402 -4.805 1.00 98.25 185 TYR A O 1
ATOM 1496 N N . TRP A 1 186 ? -5.061 -9.641 -6.920 1.00 98.50 186 TRP A N 1
ATOM 1497 C CA . TRP A 1 186 ? -6.009 -8.556 -6.727 1.00 98.50 186 TRP A CA 1
ATOM 1498 C C . TRP A 1 186 ? -7.407 -9.138 -6.492 1.00 98.50 186 TRP A C 1
ATOM 1500 O O . TRP A 1 186 ? -7.900 -9.954 -7.276 1.00 98.50 186 TRP A O 1
ATOM 1510 N N . HIS A 1 187 ? -8.040 -8.725 -5.396 1.00 97.81 187 HIS A N 1
ATOM 1511 C CA . HIS A 1 187 ? -9.407 -9.105 -5.063 1.00 97.81 187 HIS A CA 1
ATOM 1512 C C . HIS A 1 187 ? -10.408 -8.425 -6.002 1.00 97.81 187 HIS A C 1
ATOM 1514 O O . HIS A 1 187 ? -10.212 -7.255 -6.345 1.00 97.81 187 HIS A O 1
ATOM 1520 N N . PRO A 1 188 ? -11.513 -9.114 -6.347 1.00 97.06 188 PRO A N 1
ATOM 1521 C CA . PRO A 1 188 ? -12.606 -8.530 -7.106 1.00 97.06 188 PRO A CA 1
ATOM 1522 C C . PRO A 1 188 ? -13.109 -7.227 -6.493 1.00 97.06 188 PRO A C 1
ATOM 1524 O O . PRO A 1 188 ? -13.296 -7.119 -5.274 1.00 97.06 188 PRO A O 1
ATOM 1527 N N . LEU A 1 189 ? -13.399 -6.257 -7.352 1.00 96.44 189 LEU A N 1
ATOM 1528 C CA . LEU A 1 189 ? -14.118 -5.061 -6.947 1.00 96.44 189 LEU A CA 1
ATOM 1529 C C . LEU A 1 189 ? -15.601 -5.382 -6.763 1.00 96.44 189 LEU A C 1
ATOM 1531 O O . LEU A 1 189 ? -16.149 -6.312 -7.353 1.00 96.44 189 LEU A O 1
ATOM 1535 N N . THR A 1 190 ? -16.279 -4.577 -5.949 1.00 92.44 190 THR A N 1
ATOM 1536 C CA . THR A 1 190 ? -17.736 -4.662 -5.804 1.00 92.44 190 THR A CA 1
ATOM 1537 C C . THR A 1 190 ? -18.357 -3.287 -5.978 1.00 92.44 190 THR A C 1
ATOM 1539 O O . THR A 1 190 ? -17.808 -2.287 -5.517 1.00 92.44 190 THR A O 1
ATOM 1542 N N . GLU A 1 191 ? -19.538 -3.216 -6.592 1.00 90.44 191 GLU A N 1
ATOM 1543 C CA . GLU A 1 191 ? -20.251 -1.945 -6.804 1.00 90.44 191 GLU A CA 1
ATOM 1544 C C . GLU A 1 191 ? -20.567 -1.218 -5.484 1.00 90.44 191 GLU A C 1
ATOM 1546 O O . GLU A 1 191 ? -20.654 0.012 -5.438 1.00 90.44 191 GLU A O 1
ATOM 1551 N N . SER A 1 192 ? -20.674 -1.960 -4.373 1.00 88.88 192 SER A N 1
ATOM 1552 C CA . SER A 1 192 ? -20.853 -1.375 -3.042 1.00 88.88 192 SER A CA 1
ATOM 1553 C C . SER A 1 192 ? -19.691 -0.485 -2.605 1.00 88.88 192 SER A C 1
ATOM 1555 O O . SER A 1 192 ? -19.930 0.477 -1.878 1.00 88.88 192 SER A O 1
ATOM 1557 N N . MET A 1 193 ? -18.469 -0.734 -3.094 1.00 91.50 193 MET A N 1
ATOM 1558 C CA . MET A 1 193 ? -17.312 0.134 -2.834 1.00 91.50 193 MET A CA 1
ATOM 1559 C C . MET A 1 193 ? -17.502 1.540 -3.424 1.00 91.50 193 MET A C 1
ATOM 1561 O O . MET A 1 193 ? -16.924 2.500 -2.928 1.00 91.50 193 MET A O 1
ATOM 1565 N N . PHE A 1 194 ? -18.355 1.669 -4.444 1.00 89.69 194 PHE A N 1
ATOM 1566 C CA . PHE A 1 194 ? -18.666 2.918 -5.143 1.00 89.69 194 PHE A CA 1
ATOM 1567 C C . PHE A 1 194 ? -20.007 3.526 -4.711 1.00 89.69 194 PHE A C 1
ATOM 1569 O O . PHE A 1 194 ? -20.515 4.448 -5.354 1.00 89.69 194 PHE A O 1
ATOM 1576 N N . GLY A 1 195 ? -20.638 2.982 -3.665 1.00 83.31 195 GLY A N 1
ATOM 1577 C CA . GLY A 1 195 ? -21.983 3.383 -3.251 1.00 83.31 195 GLY A CA 1
ATOM 1578 C C . GLY A 1 195 ? -23.048 3.155 -4.332 1.00 83.31 195 GLY A C 1
ATOM 1579 O O . GLY A 1 195 ? -24.024 3.899 -4.374 1.00 83.31 195 GLY A O 1
ATOM 1580 N N . GLY A 1 196 ? -22.840 2.183 -5.233 1.00 78.75 196 GLY A N 1
ATOM 1581 C CA . GLY A 1 196 ? -23.757 1.864 -6.335 1.00 78.75 196 GLY A CA 1
ATOM 1582 C C . GLY A 1 196 ? -23.763 2.869 -7.495 1.00 78.75 196 GLY A C 1
ATOM 1583 O O . GLY A 1 196 ? -24.624 2.786 -8.362 1.00 78.75 196 GLY A O 1
ATOM 1584 N N . LYS A 1 197 ? -22.829 3.831 -7.524 1.00 83.94 197 LYS A N 1
ATOM 1585 C CA . LYS A 1 197 ? -22.777 4.882 -8.559 1.00 83.94 197 LYS A CA 1
ATOM 1586 C C . LYS A 1 197 ? -22.075 4.456 -9.849 1.00 83.94 197 LYS A C 1
ATOM 1588 O O . LYS A 1 197 ? -22.183 5.153 -10.853 1.00 83.94 197 LYS A O 1
ATOM 1593 N N . VAL A 1 198 ? -21.322 3.360 -9.810 1.00 89.25 198 VAL A N 1
ATOM 1594 C CA . VAL A 1 198 ? -20.473 2.900 -10.912 1.00 89.25 198 VAL A CA 1
ATOM 1595 C C . VAL A 1 198 ? -20.857 1.470 -11.253 1.00 89.25 198 VAL A C 1
ATOM 1597 O O . VAL A 1 198 ? -20.815 0.602 -10.383 1.00 89.25 198 VAL A O 1
ATOM 1600 N N . LYS A 1 199 ? -21.209 1.240 -12.520 1.00 93.25 199 LYS A N 1
ATOM 1601 C CA . LYS A 1 199 ? -21.416 -0.097 -13.074 1.00 93.25 199 LYS A CA 1
ATOM 1602 C C . LYS A 1 199 ? -20.084 -0.627 -13.589 1.00 93.25 199 LYS A C 1
ATOM 1604 O O . LYS A 1 199 ? -19.422 0.059 -14.366 1.00 93.25 199 LYS A O 1
ATOM 1609 N N . LEU A 1 200 ? -19.709 -1.823 -13.152 1.00 95.81 200 LEU A N 1
ATOM 1610 C CA . LEU A 1 200 ? -18.410 -2.417 -13.462 1.00 95.81 200 LEU A CA 1
ATOM 1611 C C . LEU A 1 200 ? -18.520 -3.448 -14.588 1.00 95.81 200 LEU A C 1
ATOM 1613 O O . LEU A 1 200 ? -19.446 -4.259 -14.621 1.00 95.81 200 LEU A O 1
ATOM 1617 N N . ALA A 1 201 ? -17.547 -3.440 -15.495 1.00 97.00 201 ALA A N 1
ATOM 1618 C CA . ALA A 1 201 ? -17.344 -4.516 -16.456 1.00 97.00 201 ALA A CA 1
ATOM 1619 C C . ALA A 1 201 ? -17.023 -5.855 -15.762 1.00 97.00 201 ALA A C 1
ATOM 1621 O O . ALA A 1 201 ? -16.396 -5.845 -14.697 1.00 97.00 201 ALA A O 1
ATOM 1622 N N . PRO A 1 202 ? -17.357 -7.007 -16.384 1.00 96.75 202 PRO A N 1
ATOM 1623 C CA . PRO A 1 202 ? -17.123 -8.332 -15.800 1.00 96.75 202 PRO A CA 1
ATOM 1624 C C . PRO A 1 202 ? -15.681 -8.567 -15.349 1.00 96.75 202 PRO A C 1
ATOM 1626 O O . PRO A 1 202 ? -15.462 -9.137 -14.286 1.00 96.75 202 PRO A O 1
ATOM 1629 N N . LEU A 1 203 ? -14.704 -8.042 -16.096 1.00 96.50 203 LEU A N 1
ATOM 1630 C CA . LEU A 1 203 ? -13.287 -8.217 -15.780 1.00 96.50 203 LEU A CA 1
ATOM 1631 C C . LEU A 1 203 ? -12.916 -7.686 -14.385 1.00 96.50 203 LEU A C 1
ATOM 1633 O O . LEU A 1 203 ? -11.998 -8.207 -13.771 1.00 96.50 203 LEU A O 1
ATOM 1637 N N . PHE A 1 204 ? -13.618 -6.682 -13.846 1.00 97.44 204 PHE A N 1
ATOM 1638 C CA . PHE A 1 204 ? -13.330 -6.136 -12.511 1.00 97.44 204 PHE A CA 1
ATOM 1639 C C . PHE A 1 204 ? -13.929 -6.966 -11.367 1.00 97.44 204 PHE A C 1
ATOM 1641 O O . PHE A 1 204 ? -13.651 -6.690 -10.200 1.00 97.44 204 PHE A O 1
ATOM 1648 N N . LEU A 1 205 ? -14.766 -7.953 -11.691 1.00 96.25 205 LEU A N 1
ATOM 1649 C CA . LEU A 1 205 ? -15.457 -8.827 -10.740 1.00 96.25 205 LEU A CA 1
ATOM 1650 C C . LEU A 1 205 ? -14.720 -10.163 -10.538 1.00 96.25 205 LEU A C 1
ATOM 1652 O O . LEU A 1 205 ? -15.195 -11.034 -9.809 1.00 96.25 205 LEU A O 1
ATOM 1656 N N . GLU A 1 206 ? -13.555 -10.315 -11.164 1.00 96.06 206 GLU A N 1
ATOM 1657 C CA . GLU A 1 206 ? -12.724 -11.515 -11.139 1.00 96.06 206 GLU A CA 1
ATOM 1658 C C . GLU A 1 206 ? -11.408 -11.261 -10.390 1.00 96.06 206 GLU A C 1
ATOM 1660 O O . GLU A 1 206 ? -10.991 -10.117 -10.194 1.00 96.06 206 GLU A O 1
ATOM 1665 N N . LYS A 1 207 ? -10.755 -12.338 -9.934 1.00 96.31 207 LYS A N 1
ATOM 1666 C CA . LYS A 1 207 ? -9.402 -12.253 -9.368 1.00 96.31 207 LYS A CA 1
ATOM 1667 C C . LYS A 1 207 ? -8.399 -12.057 -10.506 1.00 96.31 207 LYS A C 1
ATOM 1669 O O . LYS A 1 207 ? -8.437 -12.798 -11.482 1.00 96.31 207 LYS A O 1
ATOM 1674 N N . HIS A 1 208 ? -7.462 -11.126 -10.337 1.00 97.81 208 HIS A N 1
ATOM 1675 C CA . HIS A 1 208 ? -6.348 -10.912 -11.273 1.00 97.81 208 HIS A CA 1
ATOM 1676 C C . HIS A 1 208 ? -5.033 -11.149 -10.562 1.00 97.81 208 HIS A C 1
ATOM 1678 O O . HIS A 1 208 ? -4.811 -10.589 -9.493 1.00 97.81 208 HIS A O 1
ATOM 1684 N N . GLN A 1 209 ? -4.161 -11.968 -11.135 1.00 97.81 209 GLN A N 1
ATOM 1685 C CA . GLN A 1 209 ? -2.856 -12.218 -10.537 1.00 97.81 209 GLN A CA 1
ATOM 1686 C C . GLN A 1 209 ? -2.018 -10.935 -10.515 1.00 97.81 209 GLN A C 1
ATOM 1688 O O . GLN A 1 209 ? -1.995 -10.181 -11.489 1.00 97.81 209 GLN A O 1
ATOM 1693 N N . VAL A 1 210 ? -1.332 -10.691 -9.399 1.00 98.50 210 VAL A N 1
ATOM 1694 C CA . VAL A 1 210 ? -0.322 -9.637 -9.300 1.00 98.50 210 VAL A CA 1
ATOM 1695 C C . VAL A 1 210 ? 0.905 -10.087 -10.082 1.00 98.50 210 VAL A C 1
ATOM 1697 O O . VAL A 1 210 ? 1.450 -11.156 -9.815 1.00 98.50 210 VAL A O 1
ATOM 1700 N N . THR A 1 211 ? 1.352 -9.270 -11.033 1.00 98.50 211 THR A N 1
ATOM 1701 C CA . THR A 1 211 ? 2.483 -9.612 -11.912 1.00 98.50 211 THR A CA 1
ATOM 1702 C C . THR A 1 211 ? 3.549 -8.523 -11.927 1.00 98.50 211 THR A C 1
ATOM 1704 O O . THR A 1 211 ? 3.333 -7.395 -11.480 1.00 98.50 211 THR A O 1
ATOM 1707 N N . ALA A 1 212 ? 4.703 -8.833 -12.513 1.00 98.56 212 ALA A N 1
ATOM 1708 C CA . ALA A 1 212 ? 5.774 -7.889 -12.810 1.00 98.56 212 ALA A CA 1
ATOM 1709 C C . ALA A 1 212 ? 5.281 -6.634 -13.561 1.00 98.56 212 ALA A C 1
ATOM 1711 O O . ALA A 1 212 ? 5.768 -5.525 -13.319 1.00 98.56 212 ALA A O 1
ATOM 1712 N N . HIS A 1 213 ? 4.261 -6.777 -14.414 1.00 98.31 213 HIS A N 1
ATOM 1713 C CA . HIS A 1 213 ? 3.660 -5.652 -15.129 1.00 98.31 213 HIS A CA 1
ATOM 1714 C C . HIS A 1 213 ? 2.996 -4.630 -14.200 1.00 98.31 213 HIS A C 1
ATOM 1716 O O . HIS A 1 213 ? 3.005 -3.446 -14.527 1.00 98.31 213 HIS A O 1
ATOM 1722 N N . ASP A 1 214 ? 2.466 -5.039 -13.043 1.00 98.75 214 ASP A N 1
ATOM 1723 C CA . ASP A 1 214 ? 1.862 -4.112 -12.077 1.00 98.75 214 ASP A CA 1
ATOM 1724 C C . ASP A 1 214 ? 2.922 -3.241 -11.382 1.00 98.75 214 ASP A C 1
ATOM 1726 O O . ASP A 1 214 ? 2.662 -2.076 -11.072 1.00 98.75 214 ASP A O 1
ATOM 1730 N N . PHE A 1 215 ? 4.132 -3.772 -11.174 1.00 98.62 215 PHE A N 1
ATOM 1731 C CA . PHE A 1 215 ? 5.268 -3.024 -10.619 1.00 98.62 215 PHE A CA 1
ATOM 1732 C C . PHE A 1 215 ? 5.865 -2.056 -11.642 1.00 98.62 215 PHE A C 1
ATOM 1734 O O . PHE A 1 215 ? 6.082 -0.883 -11.326 1.00 98.62 215 PHE A O 1
ATOM 1741 N N . LYS A 1 216 ? 6.068 -2.512 -12.888 1.00 98.44 216 LYS A N 1
ATOM 1742 C CA . LYS A 1 216 ? 6.460 -1.622 -13.992 1.00 98.44 216 LYS A CA 1
ATOM 1743 C C . LYS A 1 216 ? 5.431 -0.507 -14.173 1.00 98.44 216 LYS A C 1
ATOM 1745 O O . LYS A 1 216 ? 5.800 0.660 -14.240 1.00 98.44 216 LYS A O 1
ATOM 1750 N N . PHE A 1 217 ? 4.143 -0.847 -14.181 1.00 98.50 217 PHE A N 1
ATOM 1751 C CA . PHE A 1 217 ? 3.076 0.130 -14.353 1.00 98.50 217 PHE A CA 1
ATOM 1752 C C . PHE A 1 217 ? 3.013 1.149 -13.207 1.00 98.50 217 PHE A C 1
ATOM 1754 O O . PHE A 1 217 ? 2.841 2.334 -13.477 1.00 98.50 217 PHE A O 1
ATOM 1761 N N . TRP A 1 218 ? 3.209 0.735 -11.948 1.00 98.25 218 TRP A N 1
ATOM 1762 C CA . TRP A 1 218 ? 3.323 1.674 -10.825 1.00 98.25 218 TRP A CA 1
ATOM 1763 C C . TRP A 1 218 ? 4.474 2.669 -11.020 1.00 98.25 218 TRP A C 1
ATOM 1765 O O . TRP A 1 218 ? 4.293 3.871 -10.817 1.00 98.25 218 TRP A O 1
ATOM 1775 N N . PHE A 1 219 ? 5.646 2.179 -11.436 1.00 98.25 219 PHE A N 1
ATOM 1776 C CA . PHE A 1 219 ? 6.812 3.025 -11.683 1.00 98.25 219 PHE A CA 1
ATOM 1777 C C . PHE A 1 219 ? 6.581 3.986 -12.853 1.00 98.25 219 PHE A C 1
ATOM 1779 O O . PHE A 1 219 ? 6.837 5.181 -12.716 1.00 98.25 219 PHE A O 1
ATOM 1786 N N . ASP A 1 220 ? 6.044 3.497 -13.970 1.00 98.25 220 ASP A N 1
ATOM 1787 C CA . ASP A 1 220 ? 5.746 4.313 -15.149 1.00 98.25 220 ASP A CA 1
ATOM 1788 C C . ASP A 1 220 ? 4.715 5.400 -14.827 1.00 98.25 220 ASP A C 1
ATOM 1790 O O . ASP A 1 220 ? 4.928 6.570 -15.146 1.00 98.25 220 ASP A O 1
ATOM 1794 N N . ALA A 1 221 ? 3.650 5.038 -14.106 1.00 98.00 221 ALA A N 1
ATOM 1795 C CA . ALA A 1 221 ? 2.651 5.970 -13.599 1.00 98.00 221 ALA A CA 1
ATOM 1796 C C . ALA A 1 221 ? 3.284 7.066 -12.731 1.00 98.00 221 ALA A C 1
ATOM 1798 O O . ALA A 1 221 ? 3.049 8.256 -12.945 1.00 98.00 221 ALA A O 1
ATOM 1799 N N . MET A 1 222 ? 4.122 6.669 -11.769 1.00 96.94 222 MET A N 1
ATOM 1800 C CA . MET A 1 222 ? 4.819 7.591 -10.878 1.00 96.94 222 MET A CA 1
ATOM 1801 C C . MET A 1 222 ? 5.778 8.506 -11.653 1.00 96.94 222 MET A C 1
ATOM 1803 O O . MET A 1 222 ? 5.829 9.701 -11.364 1.00 96.94 222 MET A O 1
ATOM 1807 N N . MET A 1 223 ? 6.511 7.992 -12.644 1.00 97.62 223 MET A N 1
ATOM 1808 C CA . MET A 1 223 ? 7.464 8.762 -13.455 1.00 97.62 223 MET A CA 1
ATOM 1809 C C . MET A 1 223 ? 6.803 9.662 -14.505 1.00 97.62 223 MET A C 1
ATOM 1811 O O . MET A 1 223 ? 7.482 10.534 -15.047 1.00 97.62 223 MET A O 1
ATOM 1815 N N . ASN A 1 224 ? 5.503 9.509 -14.771 1.00 98.19 224 ASN A N 1
ATOM 1816 C CA . ASN A 1 224 ? 4.831 10.278 -15.812 1.00 98.19 224 ASN A CA 1
ATOM 1817 C C . ASN A 1 224 ? 4.823 11.791 -15.515 1.00 98.19 224 ASN A C 1
ATOM 1819 O O . ASN A 1 224 ? 4.200 12.216 -14.539 1.00 98.19 224 ASN A O 1
ATOM 1823 N N . PRO A 1 225 ? 5.449 12.642 -16.354 1.00 97.00 225 PRO A N 1
ATOM 1824 C CA . PRO A 1 225 ? 5.617 14.066 -16.062 1.00 97.00 225 PRO A CA 1
ATOM 1825 C C . PRO A 1 225 ? 4.297 14.848 -16.059 1.00 97.00 225 PRO A C 1
ATOM 1827 O O . PRO A 1 225 ? 4.235 15.936 -15.492 1.00 97.00 225 PRO A O 1
ATOM 1830 N N . TYR A 1 226 ? 3.227 14.313 -16.649 1.00 97.69 226 TYR A N 1
ATOM 1831 C CA . TYR A 1 226 ? 1.901 14.934 -16.636 1.00 97.69 226 TYR A CA 1
ATOM 1832 C C . TYR A 1 226 ? 1.101 14.600 -15.372 1.00 97.69 226 TYR A C 1
ATOM 1834 O O . TYR A 1 226 ? 0.124 15.287 -15.071 1.00 97.69 226 TYR A O 1
ATOM 1842 N N . LEU A 1 227 ? 1.523 13.592 -14.602 1.00 96.31 227 LEU A N 1
ATOM 1843 C CA . LEU A 1 227 ? 0.944 13.291 -13.301 1.00 96.31 227 LEU A CA 1
ATOM 1844 C C . LEU A 1 227 ? 1.571 14.201 -12.239 1.00 96.31 227 LEU A C 1
ATOM 1846 O O . LEU A 1 227 ? 2.769 14.124 -11.969 1.00 96.31 227 LEU A O 1
ATOM 1850 N N . GLN A 1 228 ? 0.761 15.064 -11.633 1.00 94.50 228 GLN A N 1
ATOM 1851 C CA . GLN A 1 228 ? 1.208 16.061 -10.648 1.00 94.50 228 GLN A CA 1
ATOM 1852 C C . GLN A 1 228 ? 0.683 15.775 -9.235 1.00 94.50 228 GLN A C 1
ATOM 1854 O O . GLN A 1 228 ? 0.712 16.643 -8.368 1.00 94.50 228 GLN A O 1
ATOM 1859 N N . GLU A 1 229 ? 0.212 14.549 -8.998 1.00 94.94 229 GLU A N 1
ATOM 1860 C CA . GLU A 1 229 ? -0.185 14.104 -7.665 1.00 94.94 229 GLU A CA 1
ATOM 1861 C C . GLU A 1 229 ? 1.013 14.202 -6.709 1.00 94.94 229 GLU A C 1
ATOM 1863 O O . GLU A 1 229 ? 2.087 13.678 -7.038 1.00 94.94 229 GLU A O 1
ATOM 1868 N N . PRO A 1 230 ? 0.888 14.865 -5.541 1.00 92.00 230 PRO A N 1
ATOM 1869 C CA . PRO A 1 230 ? 2.068 15.227 -4.761 1.00 92.00 230 PRO A CA 1
ATOM 1870 C C . PRO A 1 230 ? 2.868 14.013 -4.273 1.00 92.00 230 PRO A C 1
ATOM 1872 O O . PRO A 1 230 ? 4.093 14.086 -4.194 1.00 92.00 230 PRO A O 1
ATOM 1875 N N . GLY A 1 231 ? 2.208 12.878 -4.009 1.00 91.94 231 GLY A N 1
ATOM 1876 C CA . GLY A 1 231 ? 2.888 11.632 -3.659 1.00 91.94 231 GLY A CA 1
ATOM 1877 C C . GLY A 1 231 ? 3.757 11.089 -4.798 1.00 91.94 231 GLY A C 1
ATOM 1878 O O . GLY A 1 231 ? 4.858 10.602 -4.544 1.00 91.94 231 GLY A O 1
ATOM 1879 N N . ALA A 1 232 ? 3.324 11.232 -6.056 1.00 94.88 232 ALA A N 1
ATOM 1880 C CA . ALA A 1 232 ? 4.120 10.840 -7.220 1.00 94.88 232 ALA A CA 1
ATOM 1881 C C . ALA A 1 232 ? 5.320 11.779 -7.397 1.00 94.88 232 ALA A C 1
ATOM 1883 O O . ALA A 1 232 ? 6.451 11.314 -7.538 1.00 94.88 232 ALA A O 1
ATOM 1884 N N . VAL A 1 233 ? 5.091 13.095 -7.318 1.00 94.50 233 VAL A N 1
ATOM 1885 C CA . VAL A 1 233 ? 6.149 14.113 -7.433 1.00 94.50 233 VAL A CA 1
ATOM 1886 C C . VAL A 1 233 ? 7.225 13.911 -6.363 1.00 94.50 233 VAL A C 1
ATOM 1888 O O . VAL A 1 233 ? 8.412 13.904 -6.683 1.00 94.50 233 VAL A O 1
ATOM 1891 N N . ALA A 1 234 ? 6.827 13.679 -5.109 1.00 92.06 234 ALA A N 1
ATOM 1892 C CA . ALA A 1 234 ? 7.762 13.417 -4.020 1.00 92.06 234 ALA A CA 1
ATOM 1893 C C . ALA A 1 234 ? 8.583 12.137 -4.254 1.00 92.06 234 ALA A C 1
ATOM 1895 O O . ALA A 1 234 ? 9.795 12.130 -4.024 1.00 92.06 234 ALA A O 1
ATOM 1896 N N . MET A 1 235 ? 7.953 11.068 -4.751 1.00 91.69 235 MET A N 1
ATOM 1897 C CA . MET A 1 235 ? 8.613 9.775 -4.954 1.00 91.69 235 MET A CA 1
ATOM 1898 C C . MET A 1 235 ? 9.669 9.800 -6.075 1.00 91.69 235 MET A C 1
ATOM 1900 O O . MET A 1 235 ? 10.684 9.101 -5.984 1.00 91.69 235 MET A O 1
ATOM 1904 N N . ARG A 1 236 ? 9.512 10.670 -7.085 1.00 94.38 236 ARG A N 1
ATOM 1905 C CA . ARG A 1 236 ? 10.511 10.865 -8.159 1.00 94.38 236 ARG A CA 1
ATOM 1906 C C . ARG A 1 236 ? 11.888 11.267 -7.631 1.00 94.38 236 ARG A C 1
ATOM 1908 O O . ARG A 1 236 ? 12.892 10.866 -8.210 1.00 94.38 236 ARG A O 1
ATOM 1915 N N . ASN A 1 237 ? 11.964 11.977 -6.504 1.00 89.94 237 ASN A N 1
ATOM 1916 C CA . ASN A 1 237 ? 13.247 12.342 -5.885 1.00 89.94 237 ASN A CA 1
ATOM 1917 C C . ASN A 1 237 ? 14.052 11.115 -5.416 1.00 89.94 237 ASN A C 1
ATOM 1919 O O . ASN A 1 237 ? 15.285 11.146 -5.340 1.00 89.94 237 ASN A O 1
ATOM 1923 N N . TYR A 1 238 ? 13.361 10.020 -5.096 1.00 89.75 238 TYR A N 1
ATOM 1924 C CA . TYR A 1 238 ? 13.974 8.791 -4.605 1.00 89.75 238 TYR A CA 1
ATOM 1925 C C . TYR A 1 238 ? 14.242 7.798 -5.734 1.00 89.75 238 TYR A C 1
ATOM 1927 O O . TYR A 1 238 ? 15.326 7.209 -5.765 1.00 89.75 238 TYR A O 1
ATOM 1935 N N . LEU A 1 239 ? 13.287 7.664 -6.660 1.00 94.50 239 LEU A N 1
ATOM 1936 C CA . LEU A 1 239 ? 13.261 6.626 -7.695 1.00 94.50 239 LEU A CA 1
ATOM 1937 C C . LEU A 1 239 ? 13.610 7.113 -9.108 1.00 94.50 239 LEU A C 1
ATOM 1939 O O . LEU A 1 239 ? 13.781 6.288 -9.995 1.00 94.50 239 LEU A O 1
ATOM 1943 N N . GLY A 1 240 ? 13.783 8.417 -9.333 1.00 94.12 240 GLY A N 1
ATOM 1944 C CA . GLY A 1 240 ? 14.067 8.977 -10.663 1.00 94.12 240 GLY A CA 1
ATOM 1945 C C . GLY A 1 240 ? 15.438 8.621 -11.250 1.00 94.12 240 GLY A C 1
ATOM 1946 O O . GLY A 1 240 ? 15.706 8.945 -12.400 1.00 94.12 240 GLY A O 1
ATOM 1947 N N . GLU A 1 241 ? 16.312 7.963 -10.480 1.00 95.38 241 GLU A N 1
ATOM 1948 C CA . GLU A 1 241 ? 17.570 7.391 -10.985 1.00 95.38 241 GLU A CA 1
ATOM 1949 C C . GLU A 1 241 ? 17.434 5.921 -11.415 1.00 95.38 241 GLU A C 1
ATOM 1951 O O . GLU A 1 241 ? 18.436 5.314 -11.789 1.00 95.38 241 GLU A O 1
ATOM 1956 N N . ILE A 1 242 ? 16.233 5.337 -11.373 1.00 96.56 242 ILE A N 1
ATOM 1957 C CA . ILE A 1 242 ? 15.950 4.080 -12.071 1.00 96.56 242 ILE A CA 1
ATOM 1958 C C . ILE A 1 242 ? 15.907 4.393 -13.570 1.00 96.56 242 ILE A C 1
ATOM 1960 O O . ILE A 1 242 ? 15.097 5.197 -14.024 1.00 96.56 242 ILE A O 1
ATOM 1964 N N . GLU A 1 243 ? 16.817 3.774 -14.316 1.00 93.75 243 GLU A N 1
ATOM 1965 C CA . GLU A 1 243 ? 16.913 3.853 -15.775 1.00 93.75 243 GLU A CA 1
ATOM 1966 C C . GLU A 1 243 ? 15.775 3.051 -16.416 1.00 93.75 243 GLU A C 1
ATOM 1968 O O . GLU A 1 243 ? 15.128 3.507 -17.356 1.00 93.75 243 GLU A O 1
ATOM 1973 N N . GLU A 1 244 ? 15.516 1.856 -15.880 1.00 93.44 244 GLU A N 1
ATOM 1974 C CA . GLU A 1 244 ? 14.614 0.897 -16.500 1.00 93.44 244 GLU A CA 1
ATOM 1975 C C . GLU A 1 244 ? 14.058 -0.109 -15.486 1.00 93.44 244 GLU A C 1
ATOM 1977 O O . GLU A 1 244 ? 14.760 -0.559 -14.572 1.00 93.44 244 GLU A O 1
ATOM 1982 N N . ILE A 1 245 ? 12.799 -0.491 -15.707 1.00 97.81 245 ILE A N 1
ATOM 1983 C CA . ILE A 1 245 ? 12.201 -1.716 -15.181 1.00 97.81 245 ILE A CA 1
ATOM 1984 C C . ILE A 1 245 ? 11.814 -2.577 -16.384 1.00 97.81 245 ILE A C 1
ATOM 1986 O O . ILE A 1 245 ? 10.867 -2.243 -17.099 1.00 97.81 245 ILE A O 1
ATOM 1990 N N . GLU A 1 246 ? 12.554 -3.660 -16.609 1.00 97.44 246 GLU A N 1
ATOM 1991 C CA . GLU A 1 246 ? 12.322 -4.600 -17.707 1.00 97.44 246 GLU A CA 1
ATOM 1992 C C . GLU A 1 246 ? 11.562 -5.817 -17.183 1.00 97.44 246 GLU A C 1
ATOM 1994 O O . GLU A 1 246 ? 12.040 -6.514 -16.287 1.00 97.44 246 GLU A O 1
ATOM 1999 N N . VAL A 1 247 ? 10.383 -6.083 -17.743 1.00 97.88 247 VAL A N 1
ATOM 2000 C CA . VAL A 1 247 ? 9.615 -7.294 -17.433 1.00 97.88 247 VAL A CA 1
ATOM 2001 C C . VAL A 1 247 ? 10.138 -8.434 -18.300 1.00 97.88 247 VAL A C 1
ATOM 2003 O O . VAL A 1 247 ? 10.063 -8.349 -19.522 1.00 97.88 247 VAL A O 1
ATOM 2006 N N . ILE A 1 248 ? 10.655 -9.485 -17.663 1.00 97.62 248 ILE A N 1
ATOM 2007 C CA . ILE A 1 248 ? 11.166 -10.681 -18.346 1.00 97.62 248 ILE A CA 1
ATOM 2008 C C . ILE A 1 248 ? 10.019 -11.665 -18.586 1.00 97.62 248 ILE A C 1
ATOM 2010 O O . ILE A 1 248 ? 9.856 -12.188 -19.685 1.00 97.62 248 ILE A O 1
ATOM 2014 N N . ASP A 1 249 ? 9.196 -11.870 -17.557 1.00 96.88 249 ASP A N 1
ATOM 2015 C CA . ASP A 1 249 ? 8.009 -12.722 -17.560 1.00 96.88 249 ASP A CA 1
ATOM 2016 C C . ASP A 1 249 ? 7.025 -12.244 -16.457 1.00 96.88 249 ASP A C 1
ATOM 2018 O O . ASP A 1 249 ? 7.339 -11.296 -15.727 1.00 96.88 249 ASP A O 1
ATOM 2022 N N . PRO A 1 250 ? 5.826 -12.843 -16.297 1.00 97.56 250 PRO A N 1
ATOM 2023 C CA . PRO A 1 250 ? 4.847 -12.392 -15.304 1.00 97.56 250 PRO A CA 1
ATOM 2024 C C . PRO A 1 250 ? 5.334 -12.359 -13.847 1.00 97.56 250 PRO A C 1
ATOM 2026 O O . PRO A 1 250 ? 4.784 -11.591 -13.057 1.00 97.56 250 PRO A O 1
ATOM 2029 N N . LEU A 1 251 ? 6.341 -13.151 -13.475 1.00 98.12 251 LEU A N 1
ATOM 2030 C CA . LEU A 1 251 ? 6.869 -13.266 -12.112 1.00 98.12 251 LEU A CA 1
ATOM 2031 C C . LEU A 1 251 ? 8.335 -12.828 -11.987 1.00 98.12 251 LEU A C 1
ATOM 2033 O O . LEU A 1 251 ? 8.872 -12.849 -10.878 1.00 98.12 251 LEU A O 1
ATOM 2037 N N . THR A 1 252 ? 8.965 -12.373 -13.070 1.00 98.38 252 THR A N 1
ATOM 2038 C CA . THR A 1 252 ? 10.361 -11.927 -13.075 1.00 98.38 252 THR A CA 1
ATOM 2039 C C . THR A 1 252 ? 10.518 -10.576 -13.760 1.00 98.38 252 THR A C 1
ATOM 2041 O O . THR A 1 252 ? 10.090 -10.367 -14.897 1.00 98.38 252 THR A O 1
ATOM 2044 N N . PHE A 1 253 ? 11.216 -9.653 -13.101 1.00 98.44 253 PHE A N 1
ATOM 2045 C CA . PHE A 1 253 ? 11.645 -8.405 -13.728 1.00 98.44 253 PHE A CA 1
ATOM 2046 C C . PHE A 1 253 ? 12.999 -7.930 -13.215 1.00 98.44 253 PHE A C 1
ATOM 2048 O O . PHE A 1 253 ? 13.479 -8.354 -12.160 1.00 98.44 253 PHE A O 1
ATOM 2055 N N . VAL A 1 254 ? 13.612 -7.033 -13.980 1.00 98.12 254 VAL A N 1
ATOM 2056 C CA . VAL A 1 254 ? 14.932 -6.471 -13.707 1.00 98.12 254 VAL A CA 1
ATOM 2057 C C . VAL A 1 254 ? 14.811 -4.975 -13.476 1.00 98.12 254 VAL A C 1
ATOM 2059 O O . VAL A 1 254 ? 14.154 -4.272 -14.240 1.00 98.12 254 VAL A O 1
ATOM 2062 N N . VAL A 1 255 ? 15.469 -4.477 -12.432 1.00 98.25 255 VAL A N 1
ATOM 2063 C CA . VAL A 1 255 ? 15.554 -3.047 -12.121 1.00 98.25 255 VAL A CA 1
ATOM 2064 C C . VAL A 1 255 ? 16.980 -2.573 -12.340 1.00 98.25 255 VAL A C 1
ATOM 2066 O O . VAL A 1 255 ? 17.930 -3.088 -11.738 1.00 98.25 255 VAL A O 1
ATOM 2069 N N . ARG A 1 256 ? 17.123 -1.552 -13.185 1.00 96.69 256 ARG A N 1
ATOM 2070 C CA . ARG A 1 256 ? 18.411 -0.964 -13.551 1.00 96.69 256 ARG A CA 1
ATOM 2071 C C . ARG A 1 256 ? 18.466 0.482 -13.099 1.00 96.69 256 ARG A C 1
ATOM 2073 O O . ARG A 1 256 ? 17.556 1.262 -13.351 1.00 96.69 256 ARG A O 1
ATOM 2080 N N . TRP A 1 257 ? 19.550 0.834 -12.420 1.00 96.12 257 TRP A N 1
ATOM 2081 C CA . TRP A 1 257 ? 19.793 2.187 -11.929 1.00 96.12 257 TRP A CA 1
ATOM 2082 C C . TRP A 1 257 ? 20.854 2.875 -12.778 1.00 96.12 257 TRP A C 1
ATOM 2084 O O . TRP A 1 257 ? 21.852 2.255 -13.151 1.00 96.12 257 TRP A O 1
ATOM 2094 N N . THR A 1 258 ? 20.674 4.172 -13.014 1.00 94.50 258 THR A N 1
ATOM 2095 C CA . THR A 1 258 ? 21.613 5.017 -13.750 1.00 94.50 258 THR A CA 1
ATOM 2096 C C . THR A 1 258 ? 22.971 5.034 -13.041 1.00 94.50 258 THR A C 1
ATOM 2098 O O . THR A 1 258 ? 23.081 5.537 -11.915 1.00 94.50 258 THR A O 1
ATOM 2101 N N . PRO A 1 259 ? 24.041 4.512 -13.665 1.00 92.88 259 PRO A N 1
ATOM 2102 C CA . PRO A 1 259 ? 25.354 4.504 -13.049 1.00 92.88 259 PRO A CA 1
ATOM 2103 C C . PRO A 1 259 ? 26.034 5.869 -13.203 1.00 92.88 259 PRO A C 1
ATOM 2105 O O . PRO A 1 259 ? 25.988 6.506 -14.253 1.00 92.88 259 PRO A O 1
ATOM 2108 N N . LYS A 1 260 ? 26.745 6.302 -12.163 1.00 91.31 260 LYS A N 1
ATOM 2109 C CA . LYS A 1 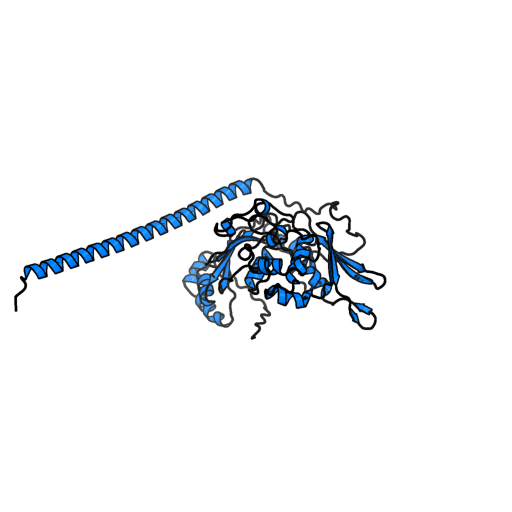260 ? 27.540 7.533 -12.141 1.00 91.31 260 LYS A CA 1
ATOM 2110 C C . LYS A 1 260 ? 29.014 7.202 -11.930 1.00 91.31 260 LYS A C 1
ATOM 2112 O O . LYS A 1 260 ? 29.363 6.294 -11.174 1.00 91.31 260 LYS A O 1
ATOM 2117 N N . LYS A 1 261 ? 29.900 7.946 -12.595 1.00 90.50 261 LYS A N 1
ATOM 2118 C CA . LYS A 1 261 ? 31.350 7.798 -12.424 1.00 90.50 261 LYS A CA 1
ATOM 2119 C C . LYS A 1 261 ? 31.783 8.493 -11.132 1.00 90.50 261 LYS A C 1
ATOM 2121 O O . LYS A 1 261 ? 31.752 9.715 -11.048 1.00 90.50 261 LYS A O 1
ATOM 2126 N N . VAL A 1 262 ? 32.220 7.715 -10.145 1.00 87.69 262 VAL A N 1
ATOM 2127 C CA . VAL A 1 262 ? 32.732 8.202 -8.855 1.00 87.69 262 VAL A CA 1
ATOM 2128 C C . VAL A 1 262 ? 34.131 7.630 -8.652 1.00 87.69 262 VAL A C 1
ATOM 2130 O O . VAL A 1 262 ? 34.314 6.412 -8.661 1.00 87.69 262 VAL A O 1
ATOM 2133 N N . ASN A 1 263 ? 35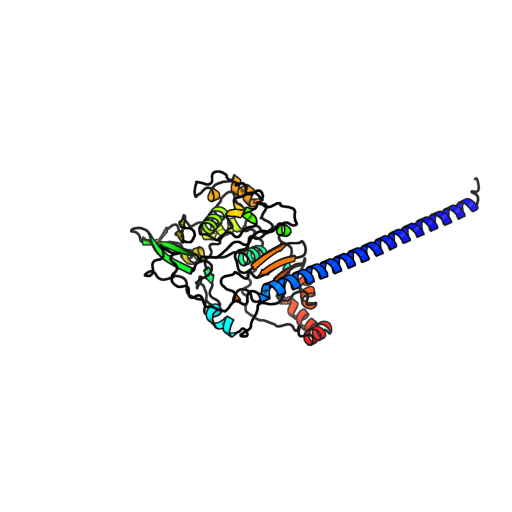.136 8.497 -8.501 1.00 87.81 263 ASN A N 1
ATOM 2134 C CA . ASN A 1 263 ? 36.547 8.110 -8.345 1.00 87.81 263 ASN A CA 1
ATOM 2135 C C . ASN A 1 263 ? 37.023 7.112 -9.422 1.00 87.81 263 ASN A C 1
ATOM 2137 O O . ASN A 1 263 ? 37.664 6.105 -9.129 1.00 87.81 263 ASN A O 1
ATOM 2141 N N . GLY A 1 264 ? 36.640 7.355 -10.680 1.00 84.88 264 GLY A N 1
ATOM 2142 C CA . GLY A 1 264 ? 37.026 6.518 -11.820 1.00 84.88 264 GLY A CA 1
ATOM 2143 C C . GLY A 1 264 ? 36.247 5.207 -11.980 1.00 84.88 264 GLY A C 1
ATOM 2144 O O . GLY A 1 264 ? 36.451 4.528 -12.981 1.00 84.88 264 GLY A O 1
ATOM 2145 N N . ARG A 1 265 ? 35.335 4.860 -11.059 1.00 85.19 265 ARG A N 1
ATOM 2146 C CA . ARG A 1 265 ? 34.514 3.637 -11.120 1.00 85.19 265 ARG A CA 1
ATOM 2147 C C . ARG A 1 265 ? 33.044 3.973 -11.356 1.00 85.19 265 ARG A C 1
ATOM 2149 O O . ARG A 1 265 ? 32.537 4.939 -10.789 1.00 85.19 265 ARG A O 1
ATOM 2156 N N . MET A 1 266 ? 32.356 3.164 -12.156 1.00 89.12 266 MET A N 1
ATOM 2157 C CA . MET A 1 266 ? 30.904 3.270 -12.305 1.00 89.12 266 MET A CA 1
ATOM 2158 C C . MET A 1 266 ? 30.228 2.716 -11.052 1.00 89.12 266 MET A C 1
ATOM 2160 O O . MET A 1 266 ? 30.542 1.610 -10.614 1.00 89.12 266 MET A O 1
ATOM 2164 N N . ARG A 1 267 ? 29.335 3.500 -10.449 1.00 89.06 267 ARG A N 1
ATOM 2165 C CA . ARG A 1 267 ? 28.585 3.129 -9.246 1.00 89.06 267 ARG A CA 1
ATOM 2166 C C . ARG A 1 267 ? 27.143 3.594 -9.364 1.00 89.06 267 ARG A C 1
ATOM 2168 O O . ARG A 1 267 ? 26.883 4.647 -9.935 1.00 89.06 267 ARG A O 1
ATOM 2175 N N . ILE A 1 268 ? 26.228 2.832 -8.786 1.00 92.25 268 ILE A N 1
ATOM 2176 C CA . ILE A 1 268 ? 24.836 3.249 -8.596 1.00 92.25 268 ILE A CA 1
ATOM 2177 C C . ILE A 1 268 ? 24.672 3.905 -7.221 1.00 92.25 268 ILE A C 1
ATOM 2179 O O . ILE A 1 268 ? 25.567 3.834 -6.370 1.00 92.25 268 ILE A O 1
ATOM 2183 N N . LYS A 1 269 ? 23.535 4.569 -7.007 1.00 90.88 269 LYS A N 1
ATOM 2184 C CA . LYS A 1 269 ? 23.187 5.205 -5.731 1.00 90.88 269 LYS A CA 1
ATOM 2185 C C . LYS A 1 269 ? 23.266 4.186 -4.586 1.00 90.88 269 LYS A C 1
ATOM 2187 O O . LYS A 1 269 ? 22.777 3.071 -4.724 1.00 90.88 269 LYS A O 1
ATOM 2192 N N . TYR A 1 270 ? 23.830 4.572 -3.438 1.00 88.38 270 TYR A N 1
ATOM 2193 C CA . TYR A 1 270 ? 23.961 3.679 -2.271 1.00 88.38 270 TYR A CA 1
ATOM 2194 C C . TYR A 1 270 ? 22.618 3.058 -1.850 1.00 88.38 270 TYR A C 1
ATOM 2196 O O . TYR A 1 270 ? 22.534 1.864 -1.585 1.00 88.38 270 TYR A O 1
ATOM 2204 N N . VAL A 1 271 ? 21.545 3.855 -1.871 1.00 89.75 271 VAL A N 1
ATOM 2205 C CA . VAL A 1 271 ? 20.197 3.405 -1.493 1.00 89.75 271 VAL A CA 1
ATOM 2206 C C . VAL A 1 271 ? 19.484 2.593 -2.581 1.00 89.75 271 VAL A C 1
ATOM 2208 O O . VAL A 1 271 ? 18.353 2.179 -2.360 1.00 89.75 271 VAL A O 1
ATOM 2211 N N . ALA A 1 272 ? 20.099 2.347 -3.746 1.00 92.81 272 ALA A N 1
ATOM 2212 C CA . ALA A 1 272 ? 19.445 1.692 -4.884 1.00 92.81 272 ALA A CA 1
ATOM 2213 C C . ALA A 1 272 ? 18.849 0.326 -4.517 1.00 92.81 272 ALA A C 1
ATOM 2215 O O . ALA A 1 272 ? 17.716 0.026 -4.886 1.00 92.81 272 ALA A O 1
ATOM 2216 N N . LYS A 1 273 ? 19.570 -0.469 -3.719 1.00 91.81 273 LYS A N 1
ATOM 2217 C CA . LYS A 1 273 ? 19.095 -1.766 -3.224 1.00 91.81 273 LYS A CA 1
ATOM 2218 C C . LYS A 1 273 ? 17.815 -1.628 -2.388 1.00 91.81 273 LYS A C 1
ATOM 2220 O O . LYS A 1 273 ? 16.826 -2.301 -2.659 1.00 91.81 273 LYS A O 1
ATOM 2225 N N . GLN A 1 274 ? 17.817 -0.733 -1.399 1.00 90.94 274 GLN A N 1
ATOM 2226 C CA . GLN A 1 274 ? 16.667 -0.516 -0.515 1.00 90.94 274 GLN A CA 1
ATOM 2227 C C . GLN A 1 274 ? 15.480 0.099 -1.267 1.00 90.94 274 GLN A C 1
ATOM 2229 O O . GLN A 1 274 ? 14.341 -0.313 -1.073 1.00 90.94 274 GLN A O 1
ATOM 2234 N N . MET A 1 275 ? 15.746 1.058 -2.153 1.00 94.00 275 MET A N 1
ATOM 2235 C CA . MET A 1 275 ? 14.721 1.711 -2.965 1.00 94.00 275 MET A CA 1
ATOM 2236 C C . MET A 1 275 ? 14.109 0.763 -4.000 1.00 94.00 275 MET A C 1
ATOM 2238 O O . MET A 1 275 ? 12.913 0.847 -4.251 1.00 94.00 275 MET A O 1
ATOM 2242 N N . THR A 1 276 ? 14.891 -0.181 -4.538 1.00 96.00 276 THR A N 1
ATOM 2243 C CA . THR A 1 276 ? 14.362 -1.280 -5.360 1.00 96.00 276 THR A CA 1
ATOM 2244 C C . THR A 1 276 ? 13.367 -2.104 -4.550 1.00 96.00 276 THR A C 1
ATOM 2246 O O . THR A 1 276 ? 12.255 -2.319 -5.007 1.00 96.00 276 THR A O 1
ATOM 2249 N N . GLY A 1 277 ? 13.704 -2.484 -3.313 1.00 94.56 277 GLY A N 1
ATOM 2250 C CA . GLY A 1 277 ? 12.771 -3.191 -2.428 1.00 94.56 277 GLY A CA 1
ATOM 2251 C C . GLY A 1 277 ? 11.489 -2.407 -2.098 1.00 94.56 277 GLY A C 1
ATOM 2252 O O . GLY A 1 277 ? 10.454 -3.011 -1.833 1.00 94.56 277 GLY A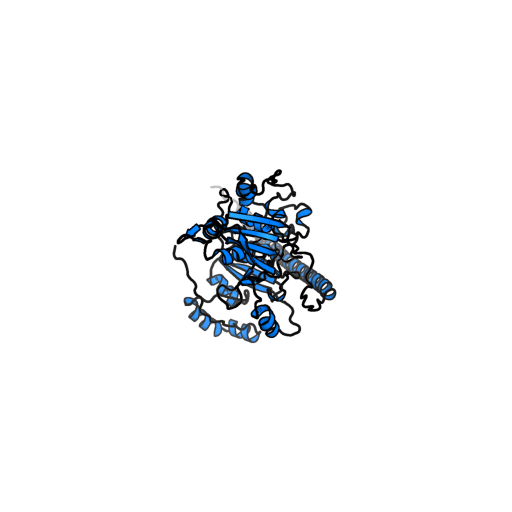 O 1
ATOM 2253 N N . GLY A 1 278 ? 11.536 -1.074 -2.156 1.00 92.19 278 GLY A N 1
ATOM 2254 C CA . GLY A 1 278 ? 10.391 -0.190 -1.916 1.00 92.19 278 GLY A CA 1
ATOM 2255 C C . GLY A 1 278 ? 9.421 -0.032 -3.094 1.00 92.19 278 GLY A C 1
ATOM 2256 O O . GLY A 1 278 ? 8.446 0.713 -2.963 1.00 92.19 278 GLY A O 1
ATOM 2257 N N . LEU A 1 279 ? 9.671 -0.691 -4.234 1.00 96.88 279 LEU A N 1
ATOM 2258 C CA . LEU A 1 279 ? 8.736 -0.712 -5.360 1.00 96.88 279 LEU A CA 1
ATOM 2259 C C . LEU A 1 279 ? 7.408 -1.366 -4.955 1.00 96.88 279 LEU A C 1
ATOM 2261 O O . LEU A 1 279 ? 7.362 -2.312 -4.161 1.00 96.88 279 LEU A O 1
ATOM 2265 N N . ARG A 1 280 ? 6.318 -0.853 -5.527 1.00 96.06 280 ARG A N 1
ATOM 2266 C CA . ARG A 1 280 ? 4.944 -1.260 -5.215 1.00 96.06 280 ARG A CA 1
ATOM 2267 C C . ARG A 1 280 ? 4.229 -1.723 -6.472 1.00 96.06 280 ARG A C 1
ATOM 2269 O O . ARG A 1 280 ? 4.575 -1.292 -7.568 1.00 96.06 280 ARG A O 1
ATOM 2276 N N . ALA A 1 281 ? 3.212 -2.556 -6.298 1.00 98.06 281 ALA A N 1
ATOM 2277 C CA . ALA A 1 281 ? 2.317 -2.931 -7.383 1.00 98.06 281 ALA A CA 1
ATOM 2278 C C . ALA A 1 281 ? 1.178 -1.908 -7.525 1.00 98.06 281 ALA A C 1
ATOM 2280 O O . ALA A 1 281 ? 0.626 -1.431 -6.531 1.00 98.06 281 ALA A O 1
ATOM 2281 N N . LEU A 1 282 ? 0.785 -1.610 -8.763 1.00 98.31 282 LEU A N 1
ATOM 2282 C CA . LEU A 1 282 ? -0.422 -0.854 -9.089 1.00 98.31 282 LEU A CA 1
ATOM 2283 C C . LEU A 1 282 ? -1.284 -1.695 -10.023 1.00 98.31 282 LEU A C 1
ATOM 2285 O O . LEU A 1 282 ? -0.792 -2.129 -11.057 1.00 98.31 282 LEU A O 1
ATOM 2289 N N . ALA A 1 283 ? -2.557 -1.896 -9.674 1.00 98.38 283 ALA A N 1
ATOM 2290 C CA . ALA A 1 283 ? -3.481 -2.756 -10.413 1.00 98.38 283 ALA A CA 1
ATOM 2291 C C . ALA A 1 283 ? -3.688 -2.276 -11.861 1.00 98.38 283 ALA A C 1
ATOM 2293 O O . ALA A 1 283 ? -4.582 -1.475 -12.152 1.00 98.38 283 ALA A O 1
ATOM 2294 N N . SER A 1 284 ? -2.859 -2.770 -12.778 1.00 97.12 284 SER A N 1
ATOM 2295 C CA . SER A 1 284 ? -2.810 -2.294 -14.160 1.00 97.12 284 SER A CA 1
ATOM 2296 C C . SER A 1 284 ? -4.115 -2.574 -14.904 1.00 97.12 284 SER A C 1
ATOM 2298 O O . SER A 1 284 ? -4.603 -1.725 -15.646 1.00 97.12 284 SER A O 1
ATOM 2300 N N . HIS A 1 285 ? -4.747 -3.716 -14.630 1.00 97.38 285 HIS A N 1
ATOM 2301 C CA . HIS A 1 285 ? -6.049 -4.073 -15.186 1.00 97.38 285 HIS A CA 1
ATOM 2302 C C . HIS A 1 285 ? -7.166 -3.077 -14.814 1.00 97.38 285 HIS A C 1
ATOM 2304 O O . HIS A 1 285 ? -8.109 -2.950 -15.587 1.00 97.38 285 HIS A O 1
ATOM 2310 N N . ILE A 1 286 ? -7.047 -2.340 -13.698 1.00 98.19 286 ILE A N 1
ATOM 2311 C CA . ILE A 1 286 ? -8.003 -1.303 -13.262 1.00 98.19 286 ILE A CA 1
ATOM 2312 C C . ILE A 1 286 ? -7.617 0.064 -13.817 1.00 98.19 286 ILE A C 1
ATOM 2314 O O . ILE A 1 286 ? -8.401 0.696 -14.516 1.00 98.19 286 ILE A O 1
ATOM 2318 N N . TYR A 1 287 ? -6.404 0.523 -13.522 1.00 98.38 287 TYR A N 1
ATOM 2319 C CA . TYR A 1 287 ? -5.996 1.915 -13.749 1.00 98.38 287 TYR A CA 1
ATOM 2320 C C . TYR A 1 287 ? -5.615 2.246 -15.202 1.00 98.38 287 TYR A C 1
ATOM 2322 O O . TYR A 1 287 ? -5.261 3.383 -15.521 1.00 98.38 287 TYR A O 1
ATOM 2330 N N . LYS A 1 288 ? -5.683 1.257 -16.097 1.00 97.94 288 LYS A N 1
ATOM 2331 C CA . LYS A 1 288 ? -5.552 1.440 -17.549 1.00 97.94 288 LYS A CA 1
ATOM 2332 C C . LYS A 1 288 ? -6.903 1.539 -18.263 1.00 97.94 288 LYS A C 1
ATOM 2334 O O . LYS A 1 288 ? -6.914 1.658 -19.488 1.00 97.94 288 LYS A O 1
ATOM 2339 N N . ARG A 1 289 ? -8.029 1.443 -17.545 1.00 98.31 289 ARG A N 1
ATOM 2340 C CA . ARG A 1 289 ? -9.357 1.221 -18.135 1.00 98.31 289 ARG A CA 1
ATOM 2341 C C . ARG A 1 289 ? -10.434 2.129 -17.558 1.00 98.31 289 ARG A C 1
ATOM 2343 O O . ARG A 1 289 ? -10.369 2.538 -16.403 1.00 98.31 289 ARG A O 1
ATOM 2350 N N . PHE A 1 290 ? -11.467 2.378 -18.351 1.00 97.81 290 PHE A N 1
ATOM 2351 C CA . PHE A 1 290 ? -12.726 2.952 -17.881 1.00 97.81 290 PHE A CA 1
ATOM 2352 C C . PHE A 1 290 ? -13.589 1.891 -17.163 1.00 97.81 290 PHE A C 1
ATOM 2354 O O . PHE A 1 290 ? -13.302 0.694 -17.267 1.00 97.81 290 PHE A O 1
ATOM 2361 N N . PRO A 1 291 ? -14.656 2.284 -16.432 1.00 96.38 291 PRO A N 1
ATOM 2362 C CA . PRO A 1 291 ? -15.521 1.338 -15.713 1.00 96.38 291 PRO A CA 1
ATOM 2363 C C . PRO A 1 291 ? -16.200 0.285 -16.596 1.00 96.38 291 PRO A C 1
ATOM 2365 O O . PRO A 1 291 ? -16.562 -0.787 -16.112 1.00 96.38 291 PRO A O 1
ATOM 2368 N N . ASP A 1 292 ? -16.373 0.579 -17.885 1.00 96.56 292 ASP A N 1
ATOM 2369 C CA . ASP A 1 292 ? -16.932 -0.335 -18.887 1.00 96.56 292 ASP A CA 1
ATOM 2370 C C . ASP A 1 292 ? -15.910 -1.353 -19.426 1.00 96.56 292 ASP A C 1
ATOM 2372 O O . ASP A 1 292 ? -16.267 -2.244 -20.195 1.00 96.56 292 ASP A O 1
ATOM 2376 N N . GLY A 1 293 ? -14.657 -1.270 -18.973 1.00 96.69 293 GLY A N 1
ATOM 2377 C CA . GLY A 1 293 ? -13.574 -2.172 -19.343 1.00 96.69 293 GLY A CA 1
ATOM 2378 C C . GLY A 1 293 ? -12.818 -1.762 -20.608 1.00 96.69 293 GLY A C 1
ATOM 2379 O O . GLY A 1 293 ? -11.802 -2.394 -20.915 1.00 96.69 293 GLY A O 1
ATOM 2380 N N . SER A 1 294 ? -13.242 -0.709 -21.313 1.00 97.44 294 SER A N 1
ATOM 2381 C CA . SER A 1 294 ? -12.477 -0.147 -22.433 1.00 97.44 294 SER A CA 1
ATOM 2382 C C . SER A 1 294 ? -11.145 0.423 -21.945 1.00 97.44 294 SER A C 1
ATOM 2384 O O . SER A 1 294 ? -11.017 0.843 -20.787 1.00 97.44 294 SER A O 1
ATOM 2386 N N . LYS A 1 295 ? -10.107 0.372 -22.787 1.00 97.75 295 LYS A N 1
ATOM 2387 C CA . LYS A 1 295 ? -8.808 0.926 -22.406 1.00 97.75 295 LYS A CA 1
ATOM 2388 C C . LYS A 1 295 ? -8.872 2.448 -22.502 1.00 9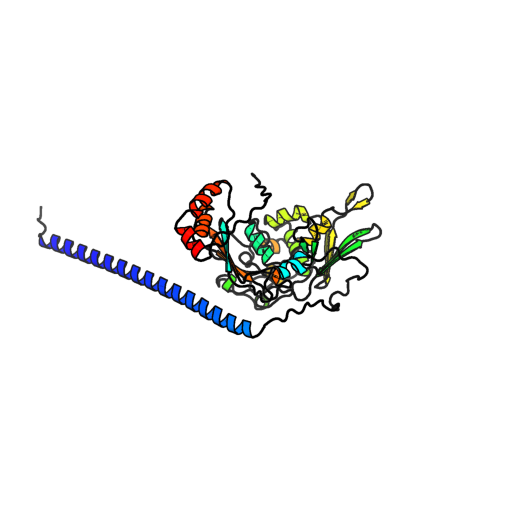7.75 295 LYS A C 1
ATOM 2390 O O . LYS A 1 295 ? -9.490 3.011 -23.393 1.00 97.75 295 LYS A O 1
ATOM 2395 N N . ILE A 1 296 ? -8.174 3.125 -21.596 1.00 97.75 296 ILE A N 1
ATOM 2396 C CA . ILE A 1 296 ? -7.984 4.578 -21.694 1.00 97.75 296 ILE A CA 1
ATOM 2397 C C . ILE A 1 296 ? -7.107 4.901 -22.910 1.00 97.75 296 ILE A C 1
ATOM 2399 O O . ILE A 1 296 ? -7.358 5.873 -23.616 1.00 97.75 296 ILE A O 1
ATOM 2403 N N . ILE A 1 297 ? -6.088 4.070 -23.148 1.00 97.75 297 ILE A N 1
ATOM 2404 C CA . ILE A 1 297 ? -5.226 4.111 -24.329 1.00 97.75 297 ILE A CA 1
ATOM 2405 C C . ILE A 1 297 ? -5.382 2.780 -25.060 1.00 97.75 297 ILE A C 1
ATOM 2407 O O . ILE A 1 297 ? -4.996 1.745 -24.522 1.00 97.75 297 ILE A O 1
ATOM 2411 N N . GLU A 1 298 ? -5.981 2.809 -26.250 1.00 93.50 298 GLU A N 1
ATOM 2412 C CA . GLU A 1 298 ? -6.277 1.600 -27.032 1.00 93.50 298 GLU A CA 1
ATOM 2413 C C . GLU A 1 298 ? -5.006 0.913 -27.549 1.00 93.50 298 GLU A C 1
ATOM 2415 O O . GLU A 1 298 ? -4.858 -0.302 -27.400 1.00 93.50 298 GLU A O 1
ATOM 2420 N N . ASP A 1 299 ? -4.065 1.697 -28.082 1.00 92.12 299 ASP A N 1
ATOM 2421 C CA . ASP A 1 299 ? -2.745 1.221 -28.501 1.00 92.12 299 ASP A CA 1
ATOM 2422 C C . ASP A 1 299 ? -1.694 1.534 -27.429 1.00 92.12 299 ASP A C 1
ATOM 2424 O O . ASP A 1 299 ? -1.134 2.629 -27.376 1.00 92.12 299 ASP A O 1
ATOM 2428 N N . ASP A 1 300 ? -1.473 0.570 -26.536 1.00 92.00 300 ASP A N 1
ATOM 2429 C CA . ASP A 1 300 ? -0.463 0.604 -25.475 1.00 92.00 300 ASP A CA 1
ATOM 2430 C C . ASP A 1 300 ? 0.718 -0.343 -25.749 1.00 92.00 300 ASP A C 1
ATOM 2432 O O . ASP A 1 300 ? 1.348 -0.842 -24.815 1.00 92.00 300 ASP A O 1
ATOM 2436 N N . SER A 1 301 ? 1.008 -0.605 -27.029 1.00 91.50 301 SER A N 1
ATOM 2437 C CA . SER A 1 301 ? 2.086 -1.506 -27.456 1.00 91.50 301 SER A CA 1
ATOM 2438 C C . SER A 1 301 ? 3.492 -0.982 -27.146 1.00 91.50 301 SER A C 1
ATOM 2440 O O . SER A 1 301 ? 4.405 -1.783 -26.935 1.00 91.50 301 SER A O 1
ATOM 2442 N N . ASP A 1 302 ? 3.671 0.342 -27.079 1.00 94.12 302 ASP A N 1
ATOM 2443 C CA . ASP A 1 302 ? 4.913 0.965 -26.619 1.00 94.12 302 ASP A CA 1
ATOM 2444 C C . ASP A 1 302 ? 5.074 0.755 -25.092 1.00 94.12 302 ASP A C 1
ATOM 2446 O O . ASP A 1 302 ? 4.223 1.217 -24.316 1.00 94.12 302 ASP A O 1
ATOM 2450 N N . PRO A 1 303 ? 6.166 0.110 -24.625 1.00 90.81 303 PRO A N 1
ATOM 2451 C CA . PRO A 1 303 ? 6.458 -0.096 -23.204 1.00 90.81 303 PRO A CA 1
ATOM 2452 C C . PRO A 1 303 ? 6.499 1.177 -22.348 1.00 90.81 303 PRO A C 1
ATOM 2454 O O . PRO A 1 303 ? 6.375 1.087 -21.124 1.00 90.81 303 PRO A O 1
ATOM 2457 N N . GLU A 1 304 ? 6.687 2.343 -22.964 1.00 94.31 304 GLU A N 1
ATOM 2458 C CA . GLU A 1 304 ? 6.798 3.648 -22.309 1.00 94.31 304 GLU A CA 1
ATOM 2459 C C . GLU A 1 304 ? 5.492 4.455 -22.367 1.00 94.31 304 GLU A C 1
ATOM 2461 O O . GLU A 1 304 ? 5.428 5.575 -21.844 1.00 94.31 304 GLU A O 1
ATOM 2466 N N . THR A 1 305 ? 4.424 3.880 -22.939 1.00 96.56 305 THR A N 1
ATOM 2467 C CA . THR A 1 305 ? 3.107 4.517 -23.100 1.00 96.56 305 THR A CA 1
ATOM 2468 C C . THR A 1 305 ? 2.652 5.187 -21.803 1.00 96.56 305 THR A C 1
ATOM 2470 O O . THR A 1 305 ? 2.385 6.384 -21.768 1.00 96.56 305 THR A O 1
ATOM 2473 N N . TYR A 1 306 ? 2.612 4.452 -20.690 1.00 97.12 306 TYR A N 1
ATOM 2474 C CA . TYR A 1 306 ? 2.099 4.980 -19.418 1.00 97.12 306 TYR A CA 1
ATOM 2475 C C . TYR A 1 306 ? 3.056 5.947 -18.720 1.00 97.12 306 TYR A C 1
ATOM 2477 O O . TYR A 1 306 ? 2.618 6.750 -17.895 1.00 97.12 306 TYR A O 1
ATOM 2485 N N . ARG A 1 307 ? 4.340 5.933 -19.091 1.00 96.75 307 ARG A N 1
ATOM 2486 C CA . ARG A 1 307 ? 5.342 6.875 -18.590 1.00 96.75 307 ARG A CA 1
ATOM 2487 C C . ARG A 1 307 ? 5.277 8.222 -19.305 1.00 96.75 307 ARG A C 1
ATOM 2489 O O . ARG A 1 307 ? 5.662 9.231 -18.731 1.00 96.75 307 ARG A O 1
ATOM 2496 N N . THR A 1 308 ? 4.796 8.272 -20.542 1.00 96.88 308 THR A N 1
ATOM 2497 C CA . THR A 1 308 ? 4.894 9.486 -21.375 1.00 96.88 308 THR A CA 1
ATOM 2498 C C . THR A 1 308 ? 3.547 10.036 -21.835 1.00 96.88 308 THR A C 1
ATOM 2500 O O . THR A 1 308 ? 3.454 11.209 -22.191 1.00 96.88 308 THR A O 1
ATOM 2503 N N . ASN A 1 309 ? 2.478 9.240 -21.798 1.00 98.00 309 ASN A N 1
ATOM 2504 C CA . ASN A 1 309 ? 1.184 9.639 -22.333 1.00 98.00 309 ASN A CA 1
ATOM 2505 C C . ASN A 1 309 ? 0.437 10.593 -21.383 1.00 98.00 309 ASN A C 1
ATOM 2507 O O . ASN A 1 309 ? 0.105 10.250 -20.243 1.00 98.00 309 ASN A O 1
ATOM 2511 N N . SER A 1 310 ? 0.143 11.799 -21.874 1.00 97.62 310 SER A N 1
ATOM 2512 C CA . SER A 1 310 ? -0.577 12.834 -21.128 1.00 97.62 310 SER A CA 1
ATOM 2513 C C . SER A 1 310 ? -2.070 12.535 -20.975 1.00 97.62 310 SER A C 1
ATOM 2515 O O . SER A 1 310 ? -2.639 12.822 -19.925 1.00 97.62 310 SER A O 1
ATOM 2517 N N . VAL A 1 311 ? -2.705 11.928 -21.982 1.00 97.12 311 VAL A N 1
ATOM 2518 C CA . VAL A 1 311 ? -4.135 11.578 -21.963 1.00 97.12 311 VAL A CA 1
ATOM 2519 C C . VAL A 1 311 ? -4.416 10.568 -20.858 1.00 97.12 311 VAL A C 1
ATOM 2521 O O . VAL A 1 311 ? -5.350 10.755 -20.075 1.00 97.12 311 VAL A O 1
ATOM 2524 N N . TRP A 1 312 ? -3.580 9.534 -20.742 1.00 98.25 312 TRP A N 1
ATOM 2525 C CA . TRP A 1 312 ? -3.689 8.583 -19.643 1.00 98.25 312 TRP A CA 1
ATOM 2526 C C . TRP A 1 312 ? -3.497 9.273 -18.289 1.00 98.25 312 TRP A C 1
ATOM 2528 O O . TRP A 1 312 ? -4.328 9.090 -17.406 1.00 98.25 312 TRP A O 1
ATOM 2538 N N . ALA A 1 313 ? -2.470 10.116 -18.135 1.00 97.94 313 ALA A N 1
ATOM 2539 C CA . ALA A 1 313 ? -2.189 10.792 -16.868 1.00 97.94 313 ALA A CA 1
ATOM 2540 C C . ALA A 1 313 ? -3.345 11.695 -16.397 1.00 97.94 313 ALA A C 1
ATOM 2542 O O . ALA A 1 313 ? -3.678 11.696 -15.212 1.00 97.94 313 ALA A O 1
ATOM 2543 N N . GLN A 1 314 ? -3.992 12.424 -17.316 1.00 96.69 314 GLN A N 1
ATOM 2544 C CA . GLN A 1 314 ? -5.161 13.247 -16.981 1.00 96.69 314 GLN A CA 1
ATOM 2545 C C . GLN A 1 314 ? -6.358 12.394 -16.542 1.00 96.69 314 GLN A C 1
ATOM 2547 O O . GLN A 1 314 ? -7.031 12.735 -15.571 1.00 96.69 314 GLN A O 1
ATOM 2552 N N . ASN A 1 315 ? -6.596 11.255 -17.201 1.00 97.75 315 ASN A N 1
ATOM 2553 C CA . ASN A 1 315 ? -7.637 10.311 -16.784 1.00 97.75 315 ASN A CA 1
ATOM 2554 C C . ASN A 1 315 ? -7.304 9.632 -15.453 1.00 97.75 315 ASN A C 1
ATOM 2556 O O . ASN A 1 315 ? -8.193 9.397 -14.644 1.00 97.75 315 ASN A O 1
ATOM 2560 N N . PHE A 1 316 ? -6.032 9.325 -15.212 1.00 97.94 316 PHE A N 1
ATOM 2561 C CA . PHE A 1 316 ? -5.577 8.681 -13.988 1.00 97.94 316 PHE A CA 1
ATOM 2562 C C . PHE A 1 316 ? -5.737 9.595 -12.762 1.00 97.94 316 PHE A C 1
ATOM 2564 O O . PHE A 1 316 ? -6.203 9.146 -11.719 1.00 97.94 316 PHE A O 1
ATOM 2571 N N . LYS A 1 317 ? -5.471 10.897 -12.908 1.00 95.62 317 LYS A N 1
ATOM 2572 C CA . LYS A 1 317 ? -5.741 11.899 -11.865 1.00 95.62 317 LYS A CA 1
ATOM 2573 C C . LYS A 1 317 ? -7.206 11.890 -11.404 1.00 95.62 317 LYS A C 1
ATOM 2575 O O . LYS A 1 317 ? -7.507 11.903 -10.212 1.00 95.62 317 LYS A O 1
ATOM 2580 N N . GLU A 1 318 ? -8.129 11.843 -12.359 1.00 95.25 318 GLU A N 1
ATOM 2581 C CA . GLU A 1 318 ? -9.573 11.847 -12.107 1.00 95.25 318 GLU A CA 1
ATOM 2582 C C . GLU A 1 318 ? -10.189 10.442 -12.201 1.00 95.25 318 GLU A C 1
ATOM 2584 O O . GLU A 1 318 ? -11.383 10.293 -12.463 1.00 95.25 318 GLU A O 1
ATOM 2589 N N . HIS A 1 319 ? -9.382 9.399 -11.976 1.00 97.31 319 HIS A N 1
ATOM 2590 C CA . HIS A 1 319 ? -9.787 8.026 -12.254 1.00 97.31 319 HIS A CA 1
ATOM 2591 C C . HIS A 1 319 ? -11.024 7.626 -11.451 1.00 97.31 319 HIS A C 1
ATOM 2593 O O . HIS A 1 319 ? -11.139 7.918 -10.260 1.00 97.31 319 HIS A O 1
ATOM 2599 N N . TRP A 1 320 ? -11.923 6.861 -12.066 1.00 95.94 320 TRP A N 1
ATOM 2600 C CA . TRP A 1 320 ? -13.157 6.391 -11.427 1.00 95.94 320 TRP A CA 1
ATOM 2601 C C . TRP A 1 320 ? -12.903 5.577 -10.146 1.00 95.94 320 TRP A C 1
ATOM 2603 O O . TRP A 1 320 ? -13.721 5.582 -9.227 1.00 95.94 320 TRP A O 1
ATOM 2613 N N . ALA A 1 321 ? -11.744 4.918 -10.064 1.00 96.31 321 ALA A N 1
ATOM 2614 C CA . ALA A 1 321 ? -11.305 4.149 -8.902 1.00 96.31 321 ALA A CA 1
ATOM 2615 C C . ALA A 1 321 ? -10.565 4.972 -7.828 1.00 96.31 321 ALA A C 1
ATOM 2617 O O . ALA A 1 321 ? -10.169 4.404 -6.817 1.00 96.31 321 ALA A O 1
ATOM 2618 N N . LYS A 1 322 ? -10.395 6.296 -7.976 1.00 95.12 322 LYS A N 1
ATOM 2619 C CA . LYS A 1 322 ? -9.606 7.115 -7.029 1.00 95.12 322 LYS A CA 1
ATOM 2620 C C . LYS A 1 322 ? -10.180 7.197 -5.608 1.00 95.12 322 LYS A C 1
ATOM 2622 O O . LYS A 1 322 ? -9.521 7.715 -4.719 1.00 95.12 322 LYS A O 1
ATOM 2627 N N . ASN A 1 323 ? -11.407 6.723 -5.392 1.00 94.44 323 ASN A N 1
ATOM 2628 C CA . ASN A 1 323 ? -12.089 6.704 -4.091 1.00 94.44 323 ASN A CA 1
ATOM 2629 C C . ASN A 1 323 ? -12.238 5.291 -3.506 1.00 94.44 323 ASN A C 1
ATOM 2631 O O . ASN A 1 323 ? -12.975 5.098 -2.540 1.00 94.44 323 ASN A O 1
ATOM 2635 N N . ILE A 1 324 ? -11.562 4.306 -4.094 1.00 96.31 324 ILE A N 1
ATOM 2636 C CA . ILE A 1 324 ? -11.484 2.938 -3.584 1.00 96.31 324 ILE A CA 1
ATOM 2637 C C . ILE A 1 324 ? -10.022 2.502 -3.511 1.00 96.31 324 ILE A C 1
ATOM 2639 O O . ILE A 1 324 ? -9.141 3.174 -4.041 1.00 96.31 324 ILE A O 1
ATOM 2643 N N . ILE A 1 325 ? -9.767 1.350 -2.893 1.00 97.94 325 ILE A N 1
ATOM 2644 C CA . ILE A 1 325 ? -8.429 0.760 -2.850 1.00 97.94 325 ILE A CA 1
ATOM 2645 C C . ILE A 1 325 ? -8.499 -0.674 -3.397 1.00 97.94 325 ILE A C 1
ATOM 2647 O O . ILE A 1 325 ? -8.943 -1.579 -2.683 1.00 97.94 325 ILE A O 1
ATOM 2651 N N . PRO A 1 326 ? -8.070 -0.920 -4.651 1.00 98.00 326 PRO A N 1
ATOM 2652 C CA . PRO A 1 326 ? -7.851 -2.279 -5.140 1.00 98.00 326 PRO A CA 1
ATOM 2653 C C . PRO A 1 326 ? -6.899 -3.022 -4.201 1.00 98.00 326 PRO A C 1
ATOM 2655 O O . PRO A 1 326 ? -5.864 -2.476 -3.821 1.00 98.00 326 PRO A O 1
ATOM 2658 N N . SER A 1 327 ? -7.270 -4.231 -3.779 1.00 98.38 327 SER A N 1
ATOM 2659 C CA . SER A 1 327 ? -6.609 -4.907 -2.657 1.00 98.38 327 SER A CA 1
ATOM 2660 C C . SER A 1 327 ? -5.980 -6.237 -3.073 1.00 98.38 327 SER A C 1
ATOM 2662 O O . SER A 1 327 ? -6.673 -7.088 -3.615 1.00 98.38 327 SER A O 1
ATOM 2664 N N . CYS A 1 328 ? -4.698 -6.438 -2.785 1.00 98.00 328 CYS A N 1
ATOM 2665 C CA . CYS A 1 328 ? -3.959 -7.703 -2.911 1.00 98.00 328 CYS A CA 1
ATOM 2666 C C . CYS A 1 328 ? -3.076 -8.022 -1.684 1.00 98.00 328 CYS A C 1
ATOM 2668 O O . CYS A 1 328 ? -2.454 -9.079 -1.641 1.00 98.00 328 CYS A O 1
ATOM 2670 N N . GLY A 1 329 ? -3.020 -7.125 -0.696 1.00 97.56 329 GLY A N 1
ATOM 2671 C CA . GLY A 1 329 ? -2.238 -7.256 0.532 1.00 97.56 329 GLY A CA 1
ATOM 2672 C C . GLY A 1 329 ? -3.003 -7.913 1.682 1.00 97.56 329 GLY A C 1
ATOM 2673 O O . GLY A 1 329 ? -3.992 -8.622 1.485 1.00 97.56 329 GLY A O 1
ATOM 2674 N N . ALA A 1 330 ? -2.553 -7.651 2.911 1.00 97.25 330 ALA A N 1
ATOM 2675 C CA . ALA A 1 330 ? -3.095 -8.285 4.115 1.00 97.25 330 ALA A CA 1
ATOM 2676 C C . ALA A 1 330 ? -4.516 -7.809 4.476 1.00 97.25 330 ALA A C 1
ATOM 2678 O O . ALA A 1 330 ? -5.275 -8.528 5.134 1.00 97.25 330 ALA A O 1
ATOM 2679 N N . TRP A 1 331 ? -4.889 -6.611 4.021 1.00 98.12 331 TRP A N 1
ATOM 2680 C CA . TRP A 1 331 ? -6.222 -6.040 4.174 1.00 98.12 331 TRP A CA 1
ATOM 2681 C C . TRP A 1 331 ? -6.955 -5.943 2.837 1.00 98.12 331 TRP A C 1
ATOM 2683 O O . TRP A 1 331 ? -6.359 -5.702 1.791 1.00 98.12 331 TRP A O 1
ATOM 2693 N N . ILE A 1 332 ? -8.276 -6.097 2.888 1.00 97.94 332 ILE A N 1
ATOM 2694 C CA . ILE A 1 332 ? -9.185 -5.855 1.771 1.00 97.94 332 ILE A CA 1
ATOM 2695 C C . ILE A 1 332 ? -10.090 -4.694 2.139 1.00 97.94 332 ILE A C 1
ATOM 2697 O O . ILE A 1 332 ? -10.812 -4.743 3.139 1.00 97.94 332 ILE A O 1
ATOM 2701 N N . PHE A 1 333 ? -10.061 -3.664 1.307 1.00 98.00 333 PHE A N 1
ATOM 2702 C CA . PHE A 1 333 ? -10.943 -2.514 1.410 1.00 98.00 333 PHE A CA 1
ATOM 2703 C C . PHE A 1 333 ? -12.410 -2.923 1.233 1.00 98.00 333 PHE A C 1
ATOM 2705 O O . PHE A 1 333 ? -12.763 -3.626 0.288 1.00 98.00 333 PHE A O 1
ATOM 2712 N N . GLU A 1 334 ? -13.282 -2.466 2.133 1.00 95.38 334 GLU A N 1
ATOM 2713 C CA . GLU A 1 334 ? -14.728 -2.706 2.038 1.00 95.38 334 GLU A CA 1
ATOM 2714 C C . GLU A 1 334 ? -15.530 -1.452 1.684 1.00 95.38 334 GLU A C 1
ATOM 2716 O O . GLU A 1 334 ? -16.647 -1.563 1.175 1.00 95.38 334 GLU A O 1
ATOM 2721 N N . GLY A 1 335 ? -14.986 -0.263 1.942 1.00 94.25 335 GLY A N 1
ATOM 2722 C CA . GLY A 1 335 ? -15.657 0.992 1.635 1.00 94.25 335 GLY A CA 1
ATOM 2723 C C . GLY A 1 335 ? -15.222 2.148 2.526 1.00 94.25 335 GLY A C 1
ATOM 2724 O O . GLY A 1 335 ? -14.673 1.962 3.613 1.00 94.25 335 GLY A O 1
ATOM 2725 N N . ILE A 1 336 ? -15.532 3.353 2.058 1.00 94.62 336 ILE A N 1
ATOM 2726 C CA . ILE A 1 336 ? -15.368 4.609 2.786 1.00 94.62 336 ILE A CA 1
ATOM 2727 C C . ILE A 1 336 ? -16.701 5.362 2.809 1.00 94.62 336 ILE A C 1
ATOM 2729 O O . ILE A 1 336 ? -17.469 5.352 1.848 1.00 94.62 336 ILE A O 1
ATOM 2733 N N . SER A 1 337 ? -16.986 6.010 3.931 1.00 92.88 337 SER A N 1
ATOM 2734 C CA . SER A 1 337 ? -18.149 6.870 4.149 1.00 92.88 337 SER A CA 1
ATOM 2735 C C . SER A 1 337 ? -17.699 8.209 4.732 1.00 92.88 337 SER A C 1
ATOM 2737 O O . SER A 1 337 ? -16.509 8.439 4.927 1.00 92.88 337 SER A O 1
ATOM 2739 N N . ASP A 1 338 ? -18.640 9.090 5.064 1.00 92.38 338 ASP A N 1
ATOM 2740 C CA . ASP A 1 338 ? -18.310 10.343 5.756 1.00 92.38 338 ASP A CA 1
ATOM 2741 C C . ASP A 1 338 ? -17.880 10.139 7.213 1.00 92.38 338 ASP A C 1
ATOM 2743 O O . ASP A 1 338 ? -17.313 11.042 7.815 1.00 92.38 338 ASP A O 1
ATOM 2747 N N . ARG A 1 339 ? -18.138 8.959 7.791 1.00 94.50 339 ARG A N 1
ATOM 2748 C CA . ARG A 1 339 ? -17.875 8.677 9.211 1.00 94.50 339 ARG A CA 1
ATOM 2749 C C . ARG A 1 339 ? -16.720 7.724 9.455 1.00 94.50 339 ARG A C 1
ATOM 2751 O O . ARG A 1 339 ? -16.170 7.743 10.550 1.00 94.50 339 ARG A O 1
ATOM 2758 N N . GLN A 1 340 ? -16.417 6.858 8.495 1.00 96.12 340 GLN A N 1
ATOM 2759 C CA . GLN A 1 340 ? -15.397 5.827 8.652 1.00 96.12 340 GLN A CA 1
ATOM 2760 C C . GLN A 1 340 ? -14.945 5.242 7.317 1.00 96.12 340 GLN A C 1
ATOM 2762 O O . GLN A 1 340 ? -15.685 5.288 6.326 1.00 96.12 340 GLN A O 1
ATOM 2767 N N . ILE A 1 341 ? -13.787 4.592 7.354 1.00 97.38 341 ILE A N 1
ATOM 2768 C CA . ILE A 1 341 ? -13.304 3.626 6.366 1.00 97.38 341 ILE A CA 1
ATOM 2769 C C . ILE A 1 341 ? -13.189 2.242 7.016 1.00 97.38 341 ILE A C 1
ATOM 2771 O O . ILE A 1 341 ? -12.896 2.128 8.209 1.00 97.38 341 ILE A O 1
ATOM 2775 N N . SER A 1 342 ? -13.463 1.187 6.248 1.00 97.25 342 SER A N 1
ATOM 2776 C CA . SER A 1 342 ? -13.505 -0.186 6.756 1.00 97.25 342 SER A CA 1
ATOM 2777 C C . SER A 1 342 ? -12.714 -1.157 5.889 1.00 97.25 342 SER A C 1
ATOM 2779 O O . SER A 1 342 ? -12.742 -1.093 4.657 1.00 97.25 342 SER A O 1
ATOM 2781 N N . PHE A 1 343 ? -12.059 -2.096 6.566 1.00 98.19 343 PHE A N 1
ATOM 2782 C CA . PHE A 1 343 ? -11.246 -3.145 5.974 1.00 98.19 343 PHE A CA 1
ATOM 2783 C C . PHE A 1 343 ? -11.570 -4.490 6.616 1.00 98.19 343 PHE A C 1
ATOM 2785 O O . PHE A 1 343 ? -11.852 -4.579 7.815 1.00 98.19 343 PHE A O 1
ATOM 2792 N N . ARG A 1 344 ? -11.464 -5.556 5.826 1.00 97.56 344 ARG A N 1
ATOM 2793 C CA . ARG A 1 344 ? -11.509 -6.941 6.306 1.00 97.56 344 ARG A CA 1
ATOM 2794 C C . ARG A 1 344 ? -10.185 -7.636 6.032 1.00 97.56 344 ARG A C 1
ATOM 2796 O O . ARG A 1 344 ? -9.537 -7.352 5.027 1.00 97.56 344 ARG A O 1
ATOM 2803 N N . ARG A 1 345 ? -9.795 -8.561 6.900 1.00 98.00 345 ARG A N 1
ATOM 2804 C CA . ARG A 1 345 ? -8.594 -9.378 6.716 1.00 98.00 345 ARG A CA 1
ATOM 2805 C C . ARG A 1 345 ? -8.673 -10.145 5.391 1.00 98.00 345 ARG A C 1
ATOM 2807 O O . ARG A 1 345 ? -9.731 -10.683 5.048 1.00 98.00 345 ARG A O 1
ATOM 2814 N N . ASN A 1 346 ? -7.561 -10.208 4.665 1.00 97.31 346 ASN A N 1
ATOM 2815 C CA . ASN A 1 346 ? -7.414 -11.076 3.505 1.00 97.31 346 ASN A CA 1
ATOM 2816 C C . ASN A 1 346 ? -7.115 -12.512 3.973 1.00 97.31 346 ASN A C 1
ATOM 2818 O O . ASN A 1 346 ? -6.039 -12.750 4.523 1.00 97.31 346 ASN A O 1
ATOM 2822 N N . PRO A 1 347 ? -8.042 -13.474 3.799 1.00 94.25 347 PRO A N 1
ATOM 2823 C CA . PRO A 1 347 ? -7.801 -14.856 4.206 1.00 94.25 347 PRO A CA 1
ATOM 2824 C C . PRO A 1 347 ? -6.747 -15.554 3.338 1.00 94.25 347 PRO A C 1
ATOM 2826 O O . PRO A 1 347 ? -6.120 -16.491 3.818 1.00 94.25 347 PRO A O 1
ATOM 2829 N N . ASP A 1 348 ? -6.532 -15.065 2.113 1.00 93.56 348 ASP A N 1
ATOM 2830 C CA . ASP A 1 348 ? -5.623 -15.643 1.119 1.00 93.56 348 ASP A CA 1
ATOM 2831 C C . ASP A 1 348 ? -4.224 -14.989 1.161 1.00 93.56 348 ASP A C 1
ATOM 2833 O O . ASP A 1 348 ? -3.399 -15.225 0.281 1.00 93.56 348 ASP A O 1
ATOM 2837 N N . HIS A 1 349 ? -3.947 -14.114 2.139 1.00 95.19 349 HIS A N 1
ATOM 2838 C CA . HIS A 1 349 ? -2.642 -13.455 2.249 1.00 95.19 349 HIS A CA 1
ATOM 2839 C C . HIS A 1 349 ? -1.555 -14.465 2.629 1.00 95.19 349 HIS A C 1
ATOM 2841 O O . HIS A 1 349 ? -1.722 -15.244 3.569 1.00 95.19 349 HIS A O 1
ATOM 2847 N N . TYR A 1 350 ? -0.418 -14.417 1.933 1.00 92.88 350 TYR A N 1
ATOM 2848 C CA . TYR A 1 350 ? 0.673 -15.391 2.073 1.00 92.88 350 TYR A CA 1
ATOM 2849 C C . TYR A 1 350 ? 1.342 -15.393 3.452 1.00 92.88 350 TYR A C 1
ATOM 2851 O O . TYR A 1 350 ? 2.070 -16.332 3.764 1.00 92.88 350 TYR A O 1
ATOM 2859 N N . GLN A 1 351 ? 1.111 -14.361 4.269 1.00 91.31 351 GLN A N 1
ATOM 2860 C CA . GLN A 1 351 ? 1.544 -14.317 5.661 1.00 91.31 351 GLN A CA 1
ATOM 2861 C C . GLN A 1 351 ? 0.334 -14.165 6.601 1.00 91.31 351 GLN A C 1
ATOM 2863 O O . GLN A 1 351 ? -0.050 -13.047 6.952 1.00 91.31 351 GLN A O 1
ATOM 2868 N N . PRO A 1 352 ? -0.294 -15.272 7.040 1.00 88.94 352 PRO A N 1
ATOM 2869 C CA . PRO A 1 352 ? -1.543 -15.232 7.800 1.00 88.94 352 PRO A CA 1
ATOM 2870 C C . PRO A 1 352 ? -1.479 -14.423 9.103 1.00 88.94 352 PRO A C 1
ATOM 2872 O O . PRO A 1 352 ? -2.497 -13.872 9.524 1.00 88.94 352 PRO A O 1
ATOM 2875 N N . LEU A 1 353 ? -0.308 -14.343 9.739 1.00 91.94 353 LEU A N 1
ATOM 2876 C CA . LEU A 1 353 ? -0.125 -13.647 11.016 1.00 91.94 353 LEU A CA 1
ATOM 2877 C C . LEU A 1 353 ? 0.219 -12.156 10.872 1.00 91.94 353 LEU A C 1
ATOM 2879 O O . LEU A 1 353 ? 0.401 -11.479 11.880 1.00 91.94 353 LEU A O 1
ATOM 2883 N N . ASP A 1 354 ? 0.254 -11.609 9.652 1.00 90.81 354 ASP A N 1
ATOM 2884 C CA . ASP A 1 354 ? 0.406 -10.157 9.451 1.00 90.81 354 ASP A CA 1
ATOM 2885 C C . ASP A 1 354 ? -0.758 -9.356 10.035 1.00 90.81 354 ASP A C 1
ATOM 2887 O O . ASP A 1 354 ? -0.614 -8.184 10.386 1.00 90.81 354 ASP A O 1
ATOM 2891 N N . VAL A 1 355 ? -1.929 -9.987 10.122 1.00 94.62 355 VAL A N 1
ATOM 2892 C CA . VAL A 1 355 ? -3.150 -9.378 10.632 1.00 94.62 355 VAL A CA 1
ATOM 2893 C C . VAL A 1 355 ? -3.786 -10.319 11.648 1.00 94.62 355 VAL A C 1
ATOM 2895 O O . VAL A 1 355 ? -4.268 -11.400 11.306 1.00 94.62 355 VAL A O 1
ATOM 2898 N N . LEU A 1 356 ? -3.813 -9.856 12.898 1.00 95.12 356 LEU A N 1
ATOM 2899 C CA . LEU A 1 356 ? -4.266 -10.606 14.074 1.00 95.12 356 LEU A CA 1
ATOM 2900 C C . LEU A 1 356 ? -5.739 -10.341 14.446 1.00 95.12 356 LEU A C 1
ATOM 2902 O O . LEU A 1 356 ? -6.210 -10.798 15.480 1.00 95.12 356 LEU A O 1
ATOM 2906 N N . VAL A 1 357 ? -6.478 -9.605 13.612 1.00 96.44 357 VAL A N 1
ATOM 2907 C CA . VAL A 1 357 ? -7.900 -9.258 13.806 1.00 96.44 357 VAL A CA 1
ATOM 2908 C C . VAL A 1 357 ? -8.690 -9.474 12.512 1.00 96.44 357 VAL A C 1
ATOM 2910 O O . VAL A 1 357 ? -8.112 -9.508 11.429 1.00 96.44 357 VAL A O 1
ATOM 2913 N N . GLN A 1 358 ? -10.017 -9.614 12.570 1.00 97.56 358 GLN A N 1
ATOM 2914 C CA . GLN A 1 358 ? -10.818 -9.843 11.350 1.00 97.56 358 GLN A CA 1
ATOM 2915 C C . GLN A 1 358 ? -11.119 -8.564 10.584 1.00 97.56 358 GLN A C 1
ATOM 2917 O O . GLN A 1 358 ? -11.239 -8.585 9.357 1.00 97.56 358 GLN A O 1
ATOM 2922 N N . ARG A 1 359 ? -11.304 -7.460 11.307 1.00 98.06 359 ARG A N 1
ATOM 2923 C CA . ARG A 1 359 ? -11.744 -6.184 10.746 1.00 98.06 359 ARG A CA 1
ATOM 2924 C C . ARG A 1 359 ? -10.933 -5.038 11.323 1.00 98.06 359 ARG A C 1
ATOM 2926 O O . ARG A 1 359 ? -10.507 -5.097 12.475 1.00 98.06 359 ARG A O 1
ATOM 2933 N N . SER A 1 360 ? -10.758 -4.003 10.517 1.00 97.88 360 SER A N 1
ATOM 2934 C CA . SER A 1 360 ? -10.211 -2.717 10.935 1.00 97.88 360 SER A CA 1
ATOM 2935 C C . SER A 1 360 ? -11.184 -1.626 10.507 1.00 97.88 360 SER A C 1
ATOM 2937 O O . SER A 1 360 ? -11.613 -1.590 9.350 1.00 97.88 360 SER A O 1
ATOM 2939 N N . GLU A 1 361 ? -11.571 -0.768 11.440 1.00 98.19 361 GLU A N 1
ATOM 2940 C CA . GLU A 1 361 ? -12.457 0.365 11.202 1.00 98.19 361 GLU A CA 1
ATOM 2941 C C . GLU A 1 361 ? -11.778 1.630 11.711 1.00 98.19 361 GLU A C 1
ATOM 2943 O O . GLU A 1 361 ? -11.415 1.719 12.881 1.00 98.19 361 GLU A O 1
ATOM 2948 N N . VAL A 1 362 ? -11.608 2.609 10.825 1.00 97.75 362 VAL A N 1
ATOM 2949 C CA . VAL A 1 362 ? -11.036 3.907 11.187 1.00 97.75 362 VAL A CA 1
ATOM 2950 C C . VAL A 1 362 ? -12.144 4.942 11.126 1.00 97.75 362 VAL A C 1
ATOM 2952 O O . VAL A 1 362 ? -12.681 5.202 10.048 1.00 97.75 362 VAL A O 1
ATOM 2955 N N . VAL A 1 363 ? -12.516 5.503 12.275 1.00 97.31 363 VAL A N 1
ATOM 2956 C CA . VAL A 1 363 ? -13.544 6.545 12.367 1.00 97.31 363 VAL A CA 1
ATOM 2957 C C . VAL A 1 363 ? -12.944 7.926 12.120 1.00 97.31 363 VAL A C 1
ATOM 2959 O O . VAL A 1 363 ? -11.870 8.249 12.618 1.00 97.31 363 VAL A O 1
ATOM 2962 N N . PHE A 1 364 ? -13.657 8.760 11.370 1.00 96.62 364 PHE A N 1
ATOM 2963 C CA . PHE A 1 364 ? -13.245 10.131 11.083 1.00 96.62 364 PHE A CA 1
ATOM 2964 C C . PHE A 1 364 ? -13.803 11.083 12.130 1.00 96.62 364 PHE A C 1
ATOM 2966 O O . PHE A 1 364 ? -14.993 11.039 12.474 1.00 96.62 364 PHE A O 1
ATOM 2973 N N . ARG A 1 365 ? -12.931 11.943 12.648 1.00 95.44 365 ARG A N 1
ATOM 2974 C CA . ARG A 1 365 ? -13.249 12.930 13.677 1.00 95.44 365 ARG A CA 1
ATOM 2975 C C . ARG A 1 365 ? -12.646 14.281 13.343 1.00 95.44 365 ARG A C 1
ATOM 2977 O O . ARG A 1 365 ? -11.632 14.370 12.669 1.00 95.44 365 ARG A O 1
ATOM 2984 N N . ASN A 1 366 ? -13.281 15.345 13.820 1.00 93.75 366 ASN A N 1
ATOM 2985 C CA . ASN A 1 366 ? -12.896 16.708 13.450 1.00 93.75 366 ASN A CA 1
ATOM 2986 C C . ASN A 1 366 ? -11.813 17.297 14.362 1.00 93.75 366 ASN A C 1
ATOM 2988 O O . ASN A 1 366 ? -11.229 18.319 14.018 1.00 93.75 366 ASN A O 1
ATOM 2992 N N . SER A 1 367 ? -11.550 16.683 15.520 1.00 92.12 367 SER A N 1
ATOM 2993 C CA . SER A 1 367 ? -10.542 17.165 16.466 1.00 92.12 367 SER A CA 1
ATOM 2994 C C . SER A 1 367 ? -9.908 16.033 17.287 1.00 92.12 367 SER A C 1
ATOM 2996 O O . SER A 1 367 ? -10.575 15.026 17.547 1.00 92.12 367 SER A O 1
ATOM 2998 N N . PRO A 1 368 ? -8.661 16.212 17.766 1.00 90.50 368 PRO A N 1
ATOM 2999 C CA . PRO A 1 368 ? -8.032 15.305 18.729 1.00 90.50 368 PRO A CA 1
ATOM 3000 C C . PRO A 1 368 ? -8.885 15.067 19.983 1.00 90.50 368 PRO A C 1
ATOM 3002 O O . PRO A 1 368 ? -8.985 13.936 20.446 1.00 90.50 368 PRO A O 1
ATOM 3005 N N . ASP A 1 369 ? -9.555 16.102 20.493 1.00 91.06 369 ASP A N 1
ATOM 3006 C CA . ASP A 1 369 ? -10.375 16.000 21.708 1.00 91.06 369 ASP A CA 1
ATOM 3007 C C . ASP A 1 369 ? -11.579 15.075 21.502 1.00 91.06 369 ASP A C 1
ATOM 3009 O O . ASP A 1 369 ? -11.931 14.300 22.386 1.00 91.06 369 ASP A O 1
ATOM 3013 N N . SER A 1 370 ? -12.188 15.099 20.311 1.00 93.50 370 SER A N 1
ATOM 3014 C CA . SER A 1 370 ? -13.281 14.175 19.989 1.00 93.50 370 SER A CA 1
ATOM 3015 C C . SER A 1 370 ? -12.809 12.722 19.866 1.00 93.50 370 SER A C 1
ATOM 3017 O O . SER A 1 370 ? -13.561 11.809 20.196 1.00 93.50 370 SER A O 1
ATOM 3019 N N . ILE A 1 371 ? -11.556 12.496 19.451 1.00 95.00 371 ILE A N 1
ATOM 3020 C CA . ILE A 1 371 ? -10.940 11.161 19.451 1.00 95.00 371 ILE A CA 1
ATOM 3021 C C . ILE A 1 371 ? -10.676 10.701 20.886 1.00 95.00 371 ILE A C 1
ATOM 3023 O O . ILE A 1 371 ? -10.992 9.565 21.234 1.00 95.00 371 ILE A O 1
ATOM 3027 N N . TRP A 1 372 ? -10.154 11.593 21.729 1.00 93.44 372 TRP A N 1
ATOM 3028 C CA . TRP A 1 372 ? -9.927 11.314 23.144 1.00 93.44 372 TRP A CA 1
ATOM 3029 C C . TRP A 1 372 ? -11.228 10.948 23.869 1.00 93.44 372 TRP A C 1
ATOM 3031 O O . TRP A 1 372 ? -11.272 9.943 24.573 1.00 93.44 372 TRP A O 1
ATOM 3041 N N . GLN A 1 373 ? -12.315 11.687 23.631 1.00 93.25 373 GLN A N 1
ATOM 3042 C CA . GLN A 1 373 ? -13.636 11.364 24.181 1.00 93.25 373 GLN A CA 1
ATOM 3043 C C . GLN A 1 373 ? -14.139 9.992 23.717 1.00 93.25 373 GLN A C 1
ATOM 3045 O O . GLN A 1 373 ? -14.639 9.214 24.528 1.00 93.25 373 GLN A O 1
ATOM 3050 N N . ASP A 1 374 ? -13.980 9.660 22.434 1.00 94.81 374 ASP A N 1
ATOM 3051 C CA . ASP A 1 374 ? -14.338 8.334 21.928 1.00 94.81 374 ASP A CA 1
ATOM 3052 C C . ASP A 1 374 ? -13.515 7.222 22.580 1.00 94.81 374 ASP A C 1
ATOM 3054 O O . ASP A 1 374 ? -14.059 6.162 22.887 1.00 94.81 374 ASP A O 1
ATOM 3058 N N . PHE A 1 375 ? -12.226 7.458 22.825 1.00 94.44 375 PHE A N 1
ATOM 3059 C CA . PHE A 1 375 ? -11.371 6.512 23.534 1.00 94.44 375 PHE A CA 1
ATOM 3060 C C . PHE A 1 375 ? -11.833 6.329 24.984 1.00 94.44 375 PHE A C 1
ATOM 3062 O O . PHE A 1 375 ? -12.046 5.202 25.422 1.00 94.44 375 PHE A O 1
ATOM 3069 N N . GLN A 1 376 ? -12.107 7.426 25.699 1.00 93.31 376 GLN A N 1
ATOM 3070 C CA . GLN A 1 376 ? -12.662 7.392 27.056 1.00 93.31 376 GLN A CA 1
ATOM 3071 C C . GLN A 1 376 ? -14.020 6.686 27.133 1.00 93.31 376 GLN A C 1
ATOM 3073 O O . GLN A 1 376 ? -14.370 6.161 28.183 1.00 93.31 376 GLN A O 1
ATOM 3078 N N . MET A 1 377 ? -14.804 6.668 26.052 1.00 92.50 377 MET A N 1
ATOM 3079 C CA . MET A 1 377 ? -16.085 5.955 25.980 1.00 92.50 377 MET A CA 1
ATOM 3080 C C . MET A 1 377 ? -15.950 4.493 25.523 1.00 92.50 377 MET A C 1
ATOM 3082 O O . MET A 1 377 ? -16.945 3.768 25.536 1.00 92.50 377 MET A O 1
ATOM 3086 N N . GLY A 1 378 ? -14.755 4.043 25.126 1.00 91.62 378 GLY A N 1
ATOM 3087 C CA . GLY A 1 378 ? -14.535 2.711 24.553 1.00 91.62 378 GLY A CA 1
ATOM 3088 C C . GLY A 1 378 ? -15.068 2.556 23.121 1.00 91.62 378 GLY A C 1
ATOM 3089 O O . GLY A 1 378 ? -15.334 1.442 22.673 1.00 91.62 378 GLY A O 1
ATOM 3090 N N . ASN A 1 379 ? -15.258 3.662 22.394 1.00 93.81 379 ASN A N 1
ATOM 3091 C CA . ASN A 1 379 ? -15.672 3.647 20.987 1.00 93.81 379 ASN A CA 1
ATOM 3092 C C . ASN A 1 379 ? -14.503 3.336 20.035 1.00 93.81 379 ASN A C 1
ATOM 3094 O O . ASN A 1 379 ? -14.743 2.890 18.908 1.00 93.81 379 ASN A O 1
ATOM 3098 N N . VAL A 1 380 ? -13.264 3.570 20.478 1.00 95.81 380 VAL A N 1
ATOM 3099 C CA . VAL A 1 380 ? -12.017 3.229 19.776 1.00 95.81 380 VAL A CA 1
ATOM 3100 C C . VAL A 1 380 ? -11.047 2.528 20.726 1.00 95.81 380 VAL A C 1
ATOM 3102 O O . VAL A 1 380 ? -11.048 2.798 21.923 1.00 95.81 380 VAL A O 1
ATOM 3105 N N . ASP A 1 381 ? -10.206 1.649 20.184 1.00 95.00 381 ASP A N 1
ATOM 3106 C CA . ASP A 1 381 ? -9.360 0.730 20.956 1.00 95.00 381 ASP A CA 1
ATOM 3107 C C . ASP A 1 381 ? -7.970 1.302 21.272 1.00 95.00 381 ASP A C 1
ATOM 3109 O O . ASP A 1 381 ? -7.242 0.763 22.104 1.00 95.00 381 ASP A O 1
ATOM 3113 N N . SER A 1 382 ? -7.554 2.365 20.581 1.00 92.69 382 SER A N 1
ATOM 3114 C CA . SER A 1 382 ? -6.237 2.976 20.772 1.00 92.69 382 SER A CA 1
ATOM 3115 C C . SER A 1 382 ? -6.274 4.483 20.565 1.00 92.69 382 SER A C 1
ATOM 3117 O O . SER A 1 382 ? -6.918 4.958 19.627 1.00 92.69 382 SER A O 1
ATOM 3119 N N . HIS A 1 383 ? -5.509 5.204 21.384 1.00 92.12 383 HIS A N 1
ATOM 3120 C CA . HIS A 1 383 ? -5.296 6.646 21.291 1.00 92.12 383 HIS A CA 1
ATOM 3121 C C . HIS A 1 383 ? -3.823 6.977 21.535 1.00 92.12 383 HIS A C 1
ATOM 3123 O O . HIS A 1 383 ? -3.229 6.488 22.499 1.00 92.12 383 HIS A O 1
ATOM 3129 N N . ASP A 1 384 ? -3.250 7.827 20.686 1.00 87.69 384 ASP A N 1
ATOM 3130 C CA . ASP A 1 384 ? -1.895 8.338 20.879 1.00 87.69 384 ASP A CA 1
ATOM 3131 C C . ASP A 1 384 ? -1.929 9.492 21.887 1.00 87.69 384 ASP A C 1
ATOM 3133 O O . ASP A 1 384 ? -2.387 10.599 21.597 1.00 87.69 384 ASP A O 1
ATOM 3137 N N . LEU A 1 385 ? -1.445 9.223 23.100 1.00 86.00 385 LEU A N 1
ATOM 3138 C CA . LEU A 1 385 ? -1.407 10.200 24.185 1.00 86.00 385 LEU A CA 1
ATOM 3139 C C . LEU A 1 385 ? -0.346 11.271 23.929 1.00 86.00 385 LEU A C 1
ATOM 3141 O O . LEU A 1 385 ? 0.850 10.979 23.848 1.00 86.00 385 LEU A O 1
ATOM 3145 N N . ARG A 1 386 ? -0.779 12.532 23.879 1.00 81.75 386 ARG A N 1
ATOM 3146 C CA . ARG A 1 386 ? 0.138 13.674 23.841 1.00 81.75 386 ARG A CA 1
ATOM 3147 C C . ARG A 1 386 ? 0.622 14.042 25.253 1.00 81.75 386 ARG A C 1
ATOM 3149 O O . ARG A 1 386 ? -0.107 13.814 26.220 1.00 81.75 386 ARG A O 1
ATOM 3156 N N . PRO A 1 387 ? 1.810 14.660 25.402 1.00 82.31 387 PRO A N 1
ATOM 3157 C CA . PRO A 1 387 ? 2.326 15.055 26.715 1.00 82.31 387 PRO A CA 1
ATOM 3158 C C . PRO A 1 387 ? 1.385 15.964 27.524 1.00 82.31 387 PRO A C 1
ATOM 3160 O O . PRO A 1 387 ? 1.320 15.840 28.743 1.00 82.31 387 PRO A O 1
ATOM 3163 N N . ASP A 1 388 ? 0.628 16.843 26.863 1.00 82.50 388 ASP A N 1
ATOM 3164 C CA . ASP A 1 388 ? -0.363 17.732 27.488 1.00 82.50 388 ASP A CA 1
ATOM 3165 C C . ASP A 1 388 ? -1.587 16.987 28.048 1.00 82.50 388 ASP A C 1
ATOM 3167 O O . ASP A 1 388 ? -2.236 17.482 28.965 1.00 82.50 388 ASP A O 1
ATOM 3171 N N . GLN A 1 389 ? -1.868 15.774 27.564 1.00 87.56 389 GLN A N 1
ATOM 3172 C CA . GLN A 1 389 ? -3.024 14.968 27.973 1.00 87.56 389 GLN A CA 1
ATOM 3173 C C . GLN A 1 389 ? -2.734 14.044 29.166 1.00 87.56 389 GLN A C 1
ATOM 3175 O O . GLN A 1 389 ? -3.620 13.320 29.618 1.00 87.56 389 GLN A O 1
ATOM 3180 N N . LEU A 1 390 ? -1.509 14.045 29.707 1.00 88.31 390 LEU A N 1
ATOM 3181 C CA . LEU A 1 390 ? -1.140 13.157 30.817 1.00 88.31 390 LEU A CA 1
ATOM 3182 C C . LEU A 1 390 ? -1.972 13.423 32.080 1.00 88.31 390 LEU A C 1
ATOM 3184 O O . LEU A 1 390 ? -2.455 12.481 32.702 1.00 88.31 390 LEU A O 1
ATOM 3188 N N . ILE A 1 391 ? -2.209 14.696 32.411 1.00 91.56 391 ILE A N 1
ATOM 3189 C CA . ILE A 1 391 ? -3.045 15.082 33.560 1.00 91.56 391 ILE A CA 1
ATOM 3190 C C . ILE A 1 391 ? -4.504 14.658 33.331 1.00 91.56 391 ILE A C 1
ATOM 3192 O O . ILE A 1 391 ? -5.179 14.198 34.252 1.00 91.56 391 ILE A O 1
ATOM 3196 N N . GLU A 1 392 ? -5.000 14.778 32.098 1.00 92.19 392 GLU A N 1
ATOM 3197 C CA . GLU A 1 392 ? -6.356 14.349 31.743 1.00 92.19 392 GLU A CA 1
ATOM 3198 C C . GLU A 1 392 ? -6.526 12.835 31.876 1.00 92.19 392 GLU A C 1
ATOM 3200 O O . GLU A 1 392 ? -7.531 12.383 32.426 1.00 92.19 392 GLU A O 1
ATOM 3205 N N . LEU A 1 393 ? -5.535 12.054 31.436 1.00 92.94 393 LEU A N 1
ATOM 3206 C CA . LEU A 1 393 ? -5.513 10.608 31.635 1.00 92.94 393 LEU A CA 1
ATOM 3207 C C . LEU A 1 393 ? -5.514 10.259 33.127 1.00 92.94 393 LEU A C 1
ATOM 3209 O O . LEU A 1 393 ? -6.325 9.444 33.553 1.00 92.94 393 LEU A O 1
ATOM 3213 N N . GLU A 1 394 ? -4.651 10.884 33.933 1.00 94.00 394 GLU A N 1
ATOM 3214 C CA . GLU A 1 394 ? -4.604 10.642 35.382 1.00 94.00 394 GLU A CA 1
ATOM 3215 C C . GLU A 1 394 ? -5.947 10.919 36.068 1.00 94.00 394 GLU A C 1
ATOM 3217 O O . GLU A 1 394 ? -6.353 10.181 36.968 1.00 94.00 394 GLU A O 1
ATOM 3222 N N . ASN A 1 395 ? -6.649 11.968 35.639 1.00 95.12 395 ASN A N 1
ATOM 3223 C CA . ASN A 1 395 ? -7.984 12.284 36.135 1.00 95.12 395 ASN A CA 1
ATOM 3224 C C . ASN A 1 395 ? -9.026 11.271 35.647 1.00 95.12 395 ASN A C 1
ATOM 3226 O O . ASN A 1 395 ? -9.873 10.842 36.430 1.00 95.12 395 ASN A O 1
ATOM 3230 N N . PHE A 1 396 ? -8.952 10.846 34.383 1.00 95.50 396 PHE A N 1
ATOM 3231 C CA . PHE A 1 396 ? -9.859 9.848 33.822 1.00 95.50 396 PHE A CA 1
ATOM 3232 C C . PHE A 1 396 ? -9.739 8.494 34.528 1.00 95.50 396 PHE A C 1
ATOM 3234 O O . PHE A 1 396 ? -10.761 7.914 34.885 1.00 95.50 396 PHE A O 1
ATOM 3241 N N . LEU A 1 397 ? -8.520 8.034 34.827 1.00 95.31 397 LEU A N 1
ATOM 3242 C CA . LEU A 1 397 ? -8.280 6.775 35.548 1.00 95.31 397 LEU A CA 1
ATOM 3243 C C . LEU A 1 397 ? -8.898 6.762 36.962 1.00 95.31 397 LEU A C 1
ATOM 3245 O O . LEU A 1 397 ? -9.200 5.701 37.506 1.00 95.31 397 LEU A O 1
ATOM 3249 N N . LYS A 1 398 ? -9.127 7.938 37.561 1.00 96.44 398 LYS A N 1
ATOM 3250 C CA . LYS A 1 398 ? -9.800 8.095 38.865 1.00 96.44 398 LYS A CA 1
ATOM 3251 C C . LYS A 1 398 ? -11.321 8.246 38.754 1.00 96.44 398 LYS A C 1
ATOM 3253 O O . LYS A 1 398 ? -11.991 8.308 39.779 1.00 96.44 398 LYS A O 1
ATOM 3258 N N . SER A 1 399 ? -11.863 8.357 37.542 1.00 96.44 399 SER A N 1
ATOM 3259 C CA . SER A 1 399 ? -13.293 8.583 37.319 1.00 96.44 399 SER A CA 1
ATOM 3260 C C . SER A 1 399 ? -14.116 7.305 37.485 1.00 96.44 399 SER A C 1
ATOM 3262 O O . SER A 1 399 ? -13.665 6.215 37.130 1.00 96.44 399 SER A O 1
ATOM 3264 N N . ASP A 1 400 ? -15.369 7.447 37.926 1.00 96.25 400 ASP A N 1
ATOM 3265 C CA . ASP A 1 400 ? -16.316 6.326 38.024 1.00 96.25 400 ASP A CA 1
ATOM 3266 C C . ASP A 1 400 ? -16.521 5.619 36.674 1.00 96.25 400 ASP A C 1
ATOM 3268 O O . ASP A 1 400 ? -16.697 4.401 36.621 1.00 96.25 400 ASP A O 1
ATOM 3272 N N . LEU A 1 401 ? -16.453 6.382 35.574 1.00 93.88 401 LEU A N 1
ATOM 3273 C CA . LEU A 1 401 ? -16.574 5.860 34.214 1.00 93.88 401 LEU A CA 1
ATOM 3274 C C . LEU A 1 401 ? -15.460 4.852 33.900 1.00 93.88 401 LEU A C 1
ATOM 3276 O O . LEU A 1 401 ? -15.755 3.749 33.442 1.00 93.88 401 LEU A O 1
ATOM 3280 N N . TYR A 1 402 ? -14.201 5.198 34.183 1.00 96.31 402 TYR A N 1
ATOM 3281 C CA . TYR A 1 402 ? -13.081 4.278 33.978 1.00 96.31 402 TYR A CA 1
ATOM 3282 C C . TYR A 1 402 ? -13.151 3.078 34.929 1.00 96.31 402 TYR A C 1
ATOM 3284 O O . TYR A 1 402 ? -12.978 1.940 34.501 1.00 96.31 402 TYR A O 1
ATOM 3292 N N . GLN A 1 403 ? -13.480 3.301 36.204 1.00 96.00 403 GLN A N 1
ATOM 3293 C CA . GLN A 1 403 ? -13.589 2.224 37.197 1.00 96.00 403 GLN A CA 1
ATOM 3294 C C . GLN A 1 403 ? -14.672 1.190 36.828 1.00 96.00 403 GLN A C 1
ATOM 3296 O O . GLN A 1 403 ? -14.576 0.008 37.163 1.00 96.00 403 GLN A O 1
ATOM 3301 N N . GLU A 1 404 ? -15.727 1.604 36.124 1.00 94.12 404 GLU A N 1
ATOM 3302 C CA . GLU A 1 404 ? -16.714 0.696 35.531 1.00 94.12 404 GLU A CA 1
ATOM 3303 C C . GLU A 1 404 ? -16.175 -0.039 34.289 1.00 94.12 404 GLU A C 1
ATOM 3305 O O . GLU A 1 404 ? -16.459 -1.226 34.114 1.00 94.12 404 GLU A O 1
ATOM 3310 N N . GLN A 1 405 ? -15.393 0.626 33.431 1.00 92.75 405 GLN A N 1
ATOM 3311 C CA . GLN A 1 405 ? -14.759 -0.005 32.263 1.00 92.75 405 GLN A CA 1
ATOM 3312 C C . GLN A 1 405 ? -13.740 -1.069 32.664 1.00 92.75 405 GLN A C 1
ATOM 3314 O O . GLN A 1 405 ? -13.761 -2.178 32.129 1.00 92.75 405 GLN A O 1
ATOM 3319 N N . GLU A 1 406 ? -12.896 -0.763 33.643 1.00 94.31 406 GLU A N 1
ATOM 3320 C CA . GLU A 1 406 ? -11.884 -1.675 34.166 1.00 94.31 406 GLU A CA 1
ATOM 3321 C C . GLU A 1 406 ? -12.527 -2.924 34.780 1.00 94.31 406 GLU A C 1
ATOM 3323 O O . GLU A 1 406 ? -12.128 -4.045 34.461 1.00 94.31 406 GLU A O 1
ATOM 3328 N N . ARG A 1 407 ? -13.618 -2.764 35.547 1.00 94.75 407 ARG A N 1
ATOM 3329 C CA . ARG A 1 407 ? -14.407 -3.897 36.071 1.00 94.75 407 ARG A CA 1
ATOM 3330 C C . ARG A 1 407 ? -15.014 -4.782 34.978 1.00 94.75 407 ARG A C 1
ATOM 3332 O O . ARG A 1 407 ? -15.256 -5.961 35.226 1.00 94.75 407 ARG A O 1
ATOM 3339 N N . LYS A 1 408 ? -15.242 -4.244 33.777 1.00 93.44 408 LYS A N 1
ATOM 3340 C CA . LYS A 1 408 ? -15.715 -4.989 32.596 1.00 93.44 408 LYS A CA 1
ATOM 3341 C C . LYS A 1 408 ? -14.585 -5.610 31.769 1.00 93.44 408 LYS A C 1
ATOM 3343 O O . LYS A 1 408 ? -14.869 -6.209 30.738 1.00 93.44 408 LYS A O 1
ATOM 3348 N N . GLY A 1 409 ? -13.329 -5.480 32.201 1.00 90.75 409 GLY A N 1
ATOM 3349 C CA . GLY A 1 409 ? -12.163 -5.980 31.471 1.00 90.75 409 GLY A CA 1
ATOM 3350 C C . GLY A 1 409 ? -11.689 -5.066 30.338 1.00 90.75 409 GLY A C 1
ATOM 3351 O O . GLY A 1 409 ? -10.816 -5.464 29.576 1.00 90.75 409 GLY A O 1
ATOM 3352 N N . ASN A 1 410 ? -12.217 -3.841 30.244 1.00 88.81 410 ASN A N 1
ATOM 3353 C CA . ASN A 1 410 ? -11.832 -2.838 29.244 1.00 88.81 410 ASN A CA 1
ATOM 3354 C C . ASN A 1 410 ? -10.854 -1.806 29.832 1.00 88.81 410 ASN A C 1
ATOM 3356 O O . ASN A 1 410 ? -10.944 -0.616 29.540 1.00 88.81 410 ASN A O 1
ATOM 3360 N N . GLY A 1 411 ? -9.964 -2.252 30.721 1.00 91.19 411 GLY A N 1
ATOM 3361 C CA . GLY A 1 411 ? -8.933 -1.395 31.305 1.00 91.19 411 GLY A CA 1
ATOM 3362 C C . GLY A 1 411 ? -7.945 -0.900 30.245 1.00 91.19 411 GLY A C 1
ATOM 3363 O O . GLY A 1 411 ? -7.706 -1.565 29.235 1.00 91.19 411 GLY A O 1
ATOM 3364 N N . ILE A 1 412 ? -7.349 0.268 30.480 1.00 92.38 412 ILE A N 1
ATOM 3365 C CA . ILE A 1 412 ? -6.380 0.845 29.544 1.00 92.38 412 ILE A CA 1
ATOM 3366 C C . ILE A 1 412 ? -5.024 0.158 29.729 1.00 92.38 412 ILE A C 1
ATOM 3368 O O . ILE A 1 412 ? -4.399 0.253 30.784 1.00 92.38 412 ILE A O 1
ATOM 3372 N N . GLY A 1 413 ? -4.529 -0.479 28.668 1.00 90.19 413 GLY A N 1
ATOM 3373 C CA . GLY A 1 413 ? -3.128 -0.883 28.566 1.00 90.19 413 GLY A CA 1
ATOM 3374 C C . GLY A 1 413 ? -2.257 0.281 28.087 1.00 90.19 413 GLY A C 1
ATOM 3375 O O . GLY A 1 413 ? -2.570 0.911 27.078 1.00 90.19 413 GLY A O 1
ATOM 3376 N N . LYS A 1 414 ? -1.147 0.563 28.781 1.00 87.81 414 LYS A N 1
ATOM 3377 C CA . LYS A 1 414 ? -0.184 1.604 28.385 1.00 87.81 414 LYS A CA 1
ATOM 3378 C C . LYS A 1 414 ? 1.077 0.975 27.800 1.00 87.81 414 LYS A C 1
ATOM 3380 O O . LYS A 1 414 ? 1.722 0.159 28.453 1.00 87.81 414 LYS A O 1
ATOM 3385 N N . LEU A 1 415 ? 1.448 1.395 26.592 1.00 85.12 415 LEU A N 1
ATOM 3386 C CA . LEU A 1 415 ? 2.727 1.059 25.972 1.00 85.12 415 LEU A CA 1
ATOM 3387 C C . LEU A 1 415 ? 3.568 2.331 25.845 1.00 85.12 415 LEU A C 1
ATOM 3389 O O . LEU A 1 415 ? 3.221 3.232 25.086 1.00 85.12 415 LEU A O 1
ATOM 3393 N N . GLU A 1 416 ? 4.674 2.398 26.583 1.00 81.12 416 GLU A N 1
ATOM 3394 C CA . GLU A 1 416 ? 5.621 3.512 26.514 1.00 81.12 416 GLU A CA 1
ATOM 3395 C C . GLU A 1 416 ? 6.836 3.118 25.681 1.00 81.12 416 GLU A C 1
ATOM 3397 O O . GLU A 1 416 ? 7.503 2.120 25.953 1.00 81.12 416 GLU A O 1
ATOM 3402 N N . TYR A 1 417 ? 7.136 3.912 24.659 1.00 72.69 417 TYR A N 1
ATOM 3403 C CA . TYR A 1 417 ? 8.313 3.717 23.825 1.00 72.69 417 TYR A CA 1
ATOM 3404 C C . TYR A 1 417 ? 8.824 5.065 23.305 1.00 72.69 417 TYR A C 1
ATOM 3406 O O . TYR A 1 417 ? 8.040 5.997 23.110 1.00 72.69 417 TYR A O 1
ATOM 3414 N N . PRO A 1 418 ? 10.139 5.202 23.067 1.00 66.00 418 PRO A N 1
ATOM 3415 C CA . PRO A 1 418 ? 10.685 6.403 22.458 1.00 66.00 418 PRO A CA 1
ATOM 3416 C C . PRO A 1 418 ? 10.245 6.481 20.990 1.00 66.00 418 PRO A C 1
ATOM 3418 O O . PRO A 1 418 ? 10.782 5.786 20.129 1.00 66.00 418 PRO A O 1
ATOM 3421 N N . ALA A 1 419 ? 9.282 7.349 20.691 1.00 57.94 419 ALA A N 1
ATOM 3422 C CA . ALA A 1 419 ? 8.916 7.689 19.322 1.00 57.94 419 ALA A CA 1
ATOM 3423 C C . ALA A 1 419 ? 9.714 8.922 18.862 1.00 57.94 419 ALA A C 1
ATOM 3425 O O . ALA A 1 419 ? 9.633 9.992 19.466 1.00 57.94 419 ALA A O 1
ATOM 3426 N N . ARG A 1 420 ? 10.493 8.799 17.777 1.00 45.94 420 ARG A N 1
ATOM 3427 C CA . ARG A 1 420 ? 11.097 9.959 17.095 1.00 45.94 420 ARG A CA 1
ATOM 3428 C C . ARG A 1 420 ? 10.065 10.590 16.160 1.00 45.94 420 ARG A C 1
ATOM 3430 O O . ARG A 1 420 ? 10.135 10.422 14.946 1.00 45.94 420 ARG A O 1
ATOM 3437 N N . ASN A 1 421 ? 9.105 11.304 16.733 1.00 51.28 421 ASN A N 1
ATOM 3438 C CA . ASN A 1 421 ? 8.112 12.040 15.959 1.00 51.28 421 ASN A CA 1
ATOM 3439 C C . ASN A 1 421 ? 8.713 13.385 15.536 1.00 51.28 421 ASN A C 1
ATOM 3441 O O . ASN A 1 421 ? 8.740 14.341 16.308 1.00 51.28 421 ASN A O 1
ATOM 3445 N N . TYR A 1 422 ? 9.242 13.451 14.314 1.00 41.34 422 TYR A N 1
ATOM 3446 C CA . TYR A 1 422 ? 9.632 14.717 13.701 1.00 41.34 422 TYR A CA 1
ATOM 3447 C C . TYR A 1 422 ? 8.381 15.364 13.107 1.00 41.34 422 TYR A C 1
ATOM 3449 O O . TYR A 1 422 ? 7.896 14.938 12.061 1.00 41.34 422 TYR A O 1
ATOM 3457 N N . VAL A 1 423 ? 7.849 16.387 13.772 1.00 39.19 423 VAL A N 1
ATOM 3458 C CA . VAL A 1 423 ? 6.855 17.271 13.157 1.00 39.19 423 VAL A CA 1
ATOM 3459 C C . VAL A 1 423 ? 7.631 18.281 12.321 1.00 39.19 423 VAL A C 1
ATOM 3461 O O . VAL A 1 423 ? 8.402 19.075 12.860 1.00 39.19 423 VAL A O 1
ATOM 3464 N N . TYR A 1 424 ? 7.477 18.223 11.000 1.00 31.20 424 TYR A N 1
ATOM 3465 C CA . TYR A 1 424 ? 7.977 19.283 10.135 1.00 31.20 424 TYR A CA 1
ATOM 3466 C C . TYR A 1 424 ? 7.110 20.523 10.378 1.00 31.20 424 TYR A C 1
ATOM 3468 O O . TYR A 1 424 ? 5.936 20.541 10.016 1.00 31.20 424 TYR A O 1
ATOM 3476 N N . LEU A 1 425 ? 7.672 21.531 11.044 1.00 32.97 425 LEU A N 1
ATOM 3477 C CA . LEU A 1 425 ? 7.104 22.876 11.088 1.00 32.97 425 LEU A CA 1
ATOM 3478 C C . LEU A 1 425 ? 7.525 23.563 9.786 1.00 32.97 425 LEU A C 1
ATOM 3480 O O . LEU A 1 425 ? 8.633 24.093 9.700 1.00 32.97 425 LEU A O 1
ATOM 3484 N N . GLY A 1 426 ? 6.686 23.420 8.761 1.00 31.89 426 GLY A N 1
ATOM 3485 C CA . GLY A 1 426 ? 6.827 24.073 7.459 1.00 31.89 426 GLY A CA 1
ATOM 3486 C C . GLY A 1 426 ? 5.982 25.326 7.373 1.00 31.89 426 GLY A C 1
ATOM 3487 O O . GLY A 1 426 ? 4.827 25.262 7.851 1.00 31.89 426 GLY A O 1
#

Sequence (426 aa):
MKREPLALYLLRILTSFGLFAFMAMLYWSSSLVEEDLKSVRMELRQLRNDVRQLSFRTVFKRSAPTIRSSLGTVDDSHTHMNPDLPNLLSDDLFYEKTLPGLLPEEFEPVGTRKTASIGKPDNLHPFTNFSEALGWVSQCGVQLVRLKFGKYETMAPDMAVKIEERKRGSVGVPEFWIFLRDGVYWHPLTESMFGGKVKLAPLFLEKHQVTAHDFKFWFDAMMNPYLQEPGAVAMRNYLGEIEEIEVIDPLTFVVRWTPKKVNGRMRIKYVAKQMTGGLRALASHIYKRFPDGSKIIEDDSDPETYRTNSVWAQNFKEHWAKNIIPSCGAWIFEGISDRQISFRRNPDHYQPLDVLVQRSEVVFRNSPDSIWQDFQMGNVDSHDLRPDQLIELENFLKSDLYQEQERKGNGIGKLEYPARNYVYLG

Solvent-accessible surface area (backbone atoms only — not comparable to full-atom values): 24590 Å² total; per-residue (Å²): 134,86,80,76,61,69,66,60,56,53,50,49,53,53,51,53,53,50,54,50,53,51,52,52,51,51,51,51,53,51,51,52,52,51,51,52,52,50,50,54,55,49,50,53,49,49,53,53,49,51,54,48,52,54,52,48,58,64,55,54,76,76,59,80,78,77,90,67,84,72,80,68,70,90,63,90,82,55,84,85,64,58,89,91,55,65,58,74,43,47,83,40,60,49,75,75,47,49,51,60,71,74,44,62,97,84,66,67,57,52,62,68,47,32,36,68,41,81,48,75,76,97,54,43,38,96,35,49,74,51,65,67,51,49,49,52,47,56,42,12,25,52,37,33,38,38,74,28,81,98,40,83,99,37,45,14,61,54,42,21,73,36,36,35,81,44,65,48,70,97,83,50,41,67,31,39,41,38,35,45,52,80,90,42,42,33,51,49,58,57,44,68,44,55,76,66,76,52,72,73,27,72,79,50,59,41,75,42,74,63,36,32,63,17,35,40,44,32,51,26,48,40,62,12,82,66,40,76,45,58,33,25,55,59,45,40,80,76,54,64,55,51,69,44,66,49,70,79,47,62,43,28,31,36,45,33,50,54,65,42,80,54,96,91,38,72,42,57,63,88,59,49,67,60,55,57,33,65,42,41,57,31,67,49,86,56,76,46,31,48,57,75,61,51,54,69,57,84,83,62,84,54,92,55,40,63,29,68,41,52,71,54,29,57,46,52,77,70,29,92,61,30,63,44,57,81,18,48,18,54,28,31,61,61,37,68,60,96,53,34,38,38,33,34,51,36,88,81,30,95,58,70,80,82,51,72,36,37,27,42,35,39,34,42,31,92,40,73,67,61,47,50,52,34,41,78,71,67,71,26,78,61,79,90,82,51,84,85,45,51,67,57,50,59,52,44,69,71,31,72,70,41,55,52,33,38,76,70,72,63,55,87,83,85,85,89,74,94,72,89,78,80,78,82,90,124